Protein 6NR6 (pdb70)

Sequence (508 aa):
MKQIYDTLQLIPVDKIDLHEAFEPSRLEKTKESIAKEQHLRHPVLVVKTLFGRYMVIDGVHRFMSLKALGCEVIPVQVIQRTQYSIGSWHHKIPNGAWCEGLTDEELLPWTTEVRDETPFITMCDQQTEHYLYAADLTADKLDVWKKVVNSYSASCNVERVPHSACLCLDSNDILMKYQPLQIGEIEAVVQRGQTVPAGVTRFNIAGRCLNLQVPLHLLKNSNLGNQEQWHTFLQKKIESMRCYTEKIYLIEAEMKQIYDTLQLIPVDKIDLHEAFEPSRLEKTKESIAKEQHLRHPVLVVKTLFGRYMVIDGVHRFMSLKALGCEVIPVQVIQRTQYSIGSWHHKIPNGAWCEGLTDEELLPWTTEVRDETPFITMCDQQTEHYLYAADLTADKLDVWKKVVNSYSASCNVERVPHSACLCLDSNDILMKYQPLQIGEIEAVVQRGQTVPAGVTRFNIAGRCLNLQVPLHLLKNSNLGNQEQWHTFLQKKIESMRCYTEKIYLIEAE

Solvent-accessible surface area: 29434 Å² total; per-residue (Å²): 127,195,144,36,69,98,29,4,59,23,12,56,24,102,71,12,29,42,3,37,27,86,49,98,70,126,19,105,145,31,66,104,50,9,41,179,69,86,67,1,35,22,1,0,4,0,8,132,29,95,155,56,59,34,1,0,13,47,7,10,36,45,9,45,0,0,125,64,53,42,5,67,11,0,0,1,2,6,4,104,151,140,44,24,67,36,6,2,55,19,5,38,0,54,49,4,79,212,1,140,21,34,81,94,151,94,147,48,55,47,32,84,95,117,74,163,82,93,27,24,0,8,35,7,55,71,153,66,69,71,22,0,3,58,88,59,32,145,44,59,79,4,65,4,10,51,129,10,0,98,42,0,47,111,83,9,124,41,92,114,11,50,62,88,49,80,57,60,26,74,102,62,4,28,11,0,68,4,67,54,15,135,29,42,80,0,28,45,7,31,128,128,71,44,36,0,1,17,7,1,16,35,28,81,20,63,47,97,10,80,75,6,37,0,18,1,125,6,0,79,62,68,104,128,44,23,61,116,96,5,85,89,27,1,106,146,68,41,129,91,48,193,86,145,127,144,164,86,176,82,145,95,67,206,170,135,130,37,33,76,30,4,59,19,11,59,32,89,86,10,32,33,2,35,43,84,79,78,55,128,20,98,136,34,59,102,56,11,37,166,87,91,71,1,43,28,2,0,4,0,7,112,20,106,173,46,61,30,1,0,11,44,5,14,21,48,6,27,0,0,115,65,62,30,7,54,8,0,0,1,5,6,1,96,134,137,50,26,63,31,26,11,40,15,11,35,1,42,75,0,48,199,3,136,32,18,88,98,56,98,170,23,52,47,42,76,89,121,68,158,93,89,31,25,2,10,28,8,61,70,156,50,71,55,26,0,8,47,100,60,32,115,60,58,100,8,64,4,12,53,137,5,5,92,37,0,56,99,82,25,131,57,90,121,18,40,137,105,44,79,54,64,24,74,101,48,5,16,17,0,64,9,85,69,26,129,20,43,85,0,23,47,10,19,102,126,72,57,36,0,6,48,19,2,15,90,34,106,23,63,58,117,13,75,71,10,38,0,24,15,139,15,0,95,94,34,137,159,38,18,94,133,89,3,69,99,30,1,98,144,75,40,126,78,74,165,109,164,117,137,166,87,185,82,149,89,68,168

Radius of gyration: 31.88 Å; Cα contacts (8 Å, |Δi|>4): 799; chains: 2; bounding box: 64×71×83 Å

Structure (mmCIF, N/CA/C/O backbone):
data_6NR6
#
_entry.id   6NR6
#
_cell.length_a   101.644
_cell.length_b   73.074
_cell.length_c   88.372
_cell.angle_alpha   90.000
_cell.angle_beta   90.000
_cell.angle_gamma   90.000
#
_symmetry.space_group_name_H-M   'P 21 21 2'
#
loop_
_entity.id
_entity.type
_entity.pdbx_description
1 polymer 'Bifunctional transcriptional regulator/O-phospho-L-serine synthase SbnI'
2 non-polymer 'MAGNESIUM ION'
3 non-polymer "ADENOSINE-5'-DIPHOSPHATE"
4 water water
#
loop_
_atom_site.group_PDB
_atom_site.id
_atom_site.type_symbol
_atom_site.label_atom_id
_atom_site.label_alt_id
_atom_site.label_comp_id
_atom_site.label_asym_id
_atom_site.label_entity_id
_atom_site.label_seq_id
_atom_site.pdbx_PDB_ins_code
_atom_site.Cartn_x
_atom_site.Cartn_y
_atom_site.Cartn_z
_atom_site.occupancy
_atom_site.B_iso_or_equiv
_atom_site.auth_seq_id
_atom_site.auth_comp_id
_atom_site.auth_asym_id
_atom_site.auth_atom_id
_atom_site.pdbx_PDB_model_num
ATOM 1 N N . MET A 1 1 ? 11.598 9.132 -43.741 1.00 88.62 1 MET A N 1
ATOM 2 C CA . MET A 1 1 ? 10.869 8.994 -42.485 1.00 86.73 1 MET A CA 1
ATOM 3 C C . MET A 1 1 ? 11.080 10.205 -41.582 1.00 85.65 1 MET A C 1
ATOM 4 O O . MET A 1 1 ? 10.188 10.589 -40.823 1.00 79.69 1 MET A O 1
ATOM 9 N N . LYS A 1 2 ? 12.266 10.807 -41.676 1.00 94.32 2 LYS A N 1
ATOM 10 C CA . LYS A 1 2 ? 12.666 11.935 -40.831 1.00 96.61 2 LYS A CA 1
ATOM 11 C C . LYS A 1 2 ? 11.904 13.218 -41.130 1.00 91.90 2 LYS A C 1
ATOM 12 O O . LYS A 1 2 ? 12.244 14.246 -40.533 1.00 96.08 2 LYS A O 1
ATOM 18 N N . GLN A 1 3 ? 10.904 13.214 -42.011 1.00 82.42 3 GLN A N 1
ATOM 19 C CA . GLN A 1 3 ? 10.035 14.370 -42.166 1.00 72.52 3 GLN A CA 1
ATOM 20 C C . GLN A 1 3 ? 8.786 14.292 -41.302 1.00 58.57 3 GLN A C 1
ATOM 21 O O . GLN A 1 3 ? 8.181 15.332 -41.030 1.00 51.01 3 GLN A O 1
ATOM 27 N N . ILE A 1 4 ? 8.393 13.095 -40.850 1.00 53.95 4 ILE A N 1
ATOM 28 C CA . ILE A 1 4 ? 7.132 12.965 -40.118 1.00 51.44 4 ILE A CA 1
ATOM 29 C C . ILE A 1 4 ? 7.133 13.842 -38.877 1.00 36.55 4 ILE A C 1
ATOM 30 O O . ILE A 1 4 ? 6.113 14.448 -38.528 1.00 34.61 4 ILE A O 1
ATOM 35 N N . TYR A 1 5 ? 8.278 13.935 -38.195 1.00 44.16 5 TYR A N 1
ATOM 36 C CA . TYR A 1 5 ? 8.369 14.786 -37.011 1.00 46.82 5 TYR A CA 1
ATOM 37 C C . TYR A 1 5 ? 7.801 16.168 -37.291 1.00 44.46 5 TYR A C 1
ATOM 38 O O . TYR A 1 5 ? 7.034 16.710 -36.488 1.00 38.42 5 TYR A O 1
ATOM 47 N N . ASP A 1 6 ? 8.159 16.746 -38.442 1.00 45.45 6 ASP A N 1
ATOM 48 C CA . ASP A 1 6 ? 7.765 18.113 -38.755 1.00 40.96 6 ASP A CA 1
ATOM 49 C C . ASP A 1 6 ? 6.268 18.255 -38.983 1.00 42.36 6 ASP A C 1
ATOM 50 O O . ASP A 1 6 ? 5.739 19.361 -38.832 1.00 44.19 6 ASP A O 1
ATOM 55 N N . THR A 1 7 ? 5.575 17.175 -39.350 1.00 35.02 7 THR A N 1
ATOM 56 C CA . THR A 1 7 ? 4.157 17.243 -39.660 1.00 36.63 7 THR A CA 1
ATOM 57 C C . THR A 1 7 ? 3.265 17.039 -38.442 1.00 35.12 7 THR A C 1
ATOM 58 O O . THR A 1 7 ? 2.045 17.207 -38.556 1.00 36.50 7 THR A O 1
ATOM 62 N N . LEU A 1 8 ? 3.830 16.659 -37.297 1.00 32.78 8 LEU A N 1
ATOM 63 C CA . LEU A 1 8 ? 3.065 16.348 -36.093 1.00 30.15 8 LEU A CA 1
ATOM 64 C C . LEU A 1 8 ? 3.131 17.559 -35.179 1.00 32.02 8 LEU A C 1
ATOM 65 O O . LEU A 1 8 ? 4.201 17.880 -34.646 1.00 35.34 8 LEU A O 1
ATOM 70 N N . GLN A 1 9 ? 1.996 18.231 -34.996 1.00 32.83 9 GLN A N 1
ATOM 71 C CA . GLN A 1 9 ? 1.983 19.546 -34.370 1.00 37.48 9 GLN A CA 1
ATOM 72 C C . GLN A 1 9 ? 0.815 19.636 -33.397 1.00 36.13 9 GLN A C 1
ATOM 73 O O . GLN A 1 9 ? -0.166 18.902 -33.5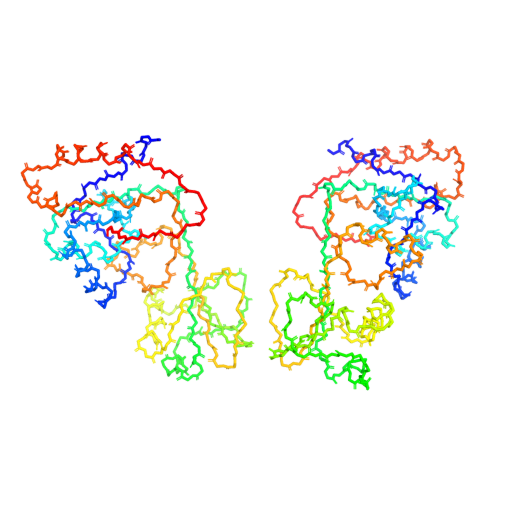08 1.00 38.09 9 GLN A O 1
ATOM 79 N N . LEU A 1 10 ? 0.915 20.564 -32.452 1.00 35.89 10 LEU A N 1
ATOM 80 C CA . LEU A 1 10 ? -0.202 20.890 -31.572 1.00 31.81 10 LEU A CA 1
ATOM 81 C C . LEU A 1 10 ? -0.839 22.174 -32.086 1.00 34.13 10 LEU A C 1
ATOM 82 O O . LEU A 1 10 ? -0.196 23.227 -32.065 1.00 32.81 10 LEU A O 1
ATOM 87 N N . ILE A 1 11 ? -2.081 22.089 -32.550 1.00 32.35 11 ILE A N 1
ATOM 88 C CA . ILE A 1 11 ? -2.765 23.231 -33.166 1.00 33.91 11 ILE A CA 1
ATOM 89 C C . ILE A 1 11 ? -3.885 23.726 -32.255 1.00 35.35 11 ILE A C 1
ATOM 90 O O . ILE A 1 11 ? -4.650 22.902 -31.727 1.00 34.75 11 ILE A O 1
ATOM 95 N N . PRO A 1 12 ? -4.043 25.039 -32.065 1.00 36.80 12 PRO A N 1
ATOM 96 C CA . PRO A 1 12 ? -5.142 25.537 -31.230 1.00 35.26 12 PRO A CA 1
ATOM 97 C C . PRO A 1 12 ? -6.476 25.032 -31.748 1.00 34.27 12 PRO A C 1
ATOM 98 O O . PRO A 1 12 ? -6.711 24.952 -32.956 1.00 35.60 12 PRO A O 1
ATOM 102 N N . VAL A 1 13 ? -7.357 24.674 -30.815 1.00 34.02 13 VAL A N 1
ATOM 103 C CA . VAL A 1 13 ? -8.611 24.027 -31.179 1.00 31.85 13 VAL A CA 1
ATOM 104 C C . VAL A 1 13 ? -9.472 24.958 -32.031 1.00 37.76 13 VAL A C 1
ATOM 105 O O . VAL A 1 13 ? -10.173 24.514 -32.947 1.00 36.99 13 VAL A O 1
ATOM 109 N N . ASP A 1 14 ? -9.387 26.269 -31.777 1.00 34.86 14 ASP A N 1
ATOM 110 C CA . ASP A 1 14 ? -10.197 27.251 -32.493 1.00 40.58 14 ASP A CA 1
ATOM 111 C C . ASP A 1 14 ? -9.715 27.506 -33.919 1.00 38.50 14 ASP A C 1
ATOM 112 O O . ASP A 1 14 ? -10.369 28.256 -34.651 1.00 41.56 14 ASP A O 1
ATOM 117 N N . LYS A 1 15 ? -8.594 26.913 -34.333 1.00 34.03 15 LYS A N 1
ATOM 118 C CA . LYS A 1 15 ? -8.087 27.069 -35.690 1.00 32.59 15 LYS A CA 1
ATOM 119 C C . LYS A 1 15 ? -8.467 25.917 -36.607 1.00 32.03 15 LYS A C 1
ATOM 120 O O . LYS A 1 15 ? -8.004 25.876 -37.752 1.00 35.19 15 LYS A O 1
ATOM 126 N N . ILE A 1 16 ? -9.288 24.980 -36.141 1.00 30.17 16 ILE A N 1
ATOM 127 C CA . ILE A 1 16 ? -9.551 23.736 -36.856 1.00 28.66 16 ILE A CA 1
ATOM 128 C C . ILE A 1 16 ? -11.015 23.709 -37.281 1.00 30.65 16 ILE A C 1
ATOM 129 O O . ILE A 1 16 ? -11.906 23.943 -36.457 1.00 31.32 16 ILE A O 1
ATOM 134 N N . ASP A 1 17 ? -11.259 23.436 -38.565 1.00 27.27 17 ASP A N 1
ATOM 135 C CA . ASP A 1 17 ? -12.601 23.321 -39.120 1.00 28.61 17 ASP A CA 1
ATOM 136 C C . ASP A 1 17 ? -12.914 21.871 -39.487 1.00 31.47 17 ASP A C 1
ATOM 137 O O . ASP A 1 17 ? -12.030 21.117 -39.907 1.00 32.10 17 ASP A O 1
ATOM 142 N N . LEU A 1 18 ? -14.180 21.499 -39.342 1.00 33.82 18 LEU A N 1
ATOM 143 C CA . LEU A 1 18 ? -14.689 20.213 -39.818 1.00 30.92 18 LEU A CA 1
ATOM 144 C C . LEU A 1 18 ? -15.489 20.446 -41.094 1.00 33.00 18 LEU A C 1
ATOM 145 O O . LEU A 1 18 ? -16.092 21.505 -41.277 1.00 34.68 18 LEU A O 1
ATOM 150 N N . HIS A 1 19 ? -15.505 19.457 -41.991 1.00 29.70 19 HIS A N 1
ATOM 151 C CA . HIS A 1 19 ? -16.356 19.587 -43.163 1.00 30.52 19 HIS A CA 1
ATOM 152 C C . HIS A 1 19 ? -17.435 18.510 -43.225 1.00 29.72 19 HIS A C 1
ATOM 153 O O . HIS A 1 19 ? -18.278 18.551 -44.124 1.00 31.52 19 HIS A O 1
ATOM 160 N N . GLU A 1 20 ? -17.444 17.582 -42.281 1.00 32.06 20 GLU A N 1
ATOM 161 C CA . GLU A 1 20 ? -18.280 16.388 -42.339 1.00 34.44 20 GLU A CA 1
ATOM 162 C C . GLU A 1 20 ? -19.101 16.268 -41.066 1.00 29.32 20 GLU A C 1
ATOM 163 O O . GLU A 1 20 ? -18.581 16.492 -39.968 1.00 33.75 20 GLU A O 1
ATOM 169 N N . ALA A 1 21 ? -20.358 15.860 -41.210 1.00 31.44 21 ALA A N 1
ATOM 170 C CA . ALA A 1 21 ? -21.213 15.655 -40.051 1.00 32.05 21 ALA A CA 1
ATOM 171 C C . ALA A 1 21 ? -20.714 14.472 -39.230 1.00 40.66 21 ALA A C 1
ATOM 172 O O . ALA A 1 21 ? -20.294 13.450 -39.775 1.00 38.66 21 ALA A O 1
ATOM 174 N N . PHE A 1 22 ? -20.754 14.619 -37.911 1.00 39.10 22 PHE A N 1
ATOM 175 C CA . PHE A 1 22 ? -20.392 13.547 -36.996 1.00 37.89 22 PHE A CA 1
ATOM 176 C C . PHE A 1 22 ? -21.537 12.539 -36.870 1.00 36.14 22 PHE A C 1
ATOM 177 O O . PHE A 1 22 ? -22.711 12.840 -37.127 1.00 37.17 22 PHE A O 1
ATOM 185 N N . GLU A 1 23 ? -21.185 11.319 -36.453 1.00 36.82 23 GLU A N 1
ATOM 186 C CA . GLU A 1 23 ? -22.193 10.311 -36.140 1.00 40.01 23 GLU A CA 1
ATOM 187 C C . GLU A 1 23 ? -22.360 10.236 -34.632 1.00 36.70 23 GLU A C 1
ATOM 188 O O . GLU A 1 23 ? -21.375 9.976 -33.927 1.00 35.26 23 GLU A O 1
ATOM 194 N N . PRO A 1 24 ? -23.556 10.458 -34.095 1.00 40.19 24 PRO A N 1
ATOM 195 C CA . PRO A 1 24 ? -23.677 10.608 -32.633 1.00 44.13 24 PRO A CA 1
ATOM 196 C C . PRO A 1 24 ? -23.242 9.380 -31.846 1.00 43.84 24 PRO A C 1
ATOM 197 O O . PRO A 1 24 ? -22.587 9.527 -30.804 1.00 41.67 24 PRO A O 1
ATOM 201 N N . SER A 1 25 ? -23.587 8.171 -32.303 1.00 43.60 25 SER A N 1
ATOM 202 C CA . SER A 1 25 ? -23.159 6.981 -31.572 1.00 43.63 25 SER A CA 1
ATOM 203 C C . SER A 1 25 ? -21.648 6.818 -31.640 1.00 43.39 25 SER A C 1
ATOM 204 O O . SER A 1 25 ? -21.013 6.475 -30.638 1.00 44.02 25 SER A O 1
ATOM 207 N N . ARG A 1 26 ? -21.053 7.107 -32.804 1.00 43.18 26 ARG A N 1
ATOM 208 C CA . ARG A 1 26 ? -19.604 7.061 -32.948 1.00 43.98 26 ARG A CA 1
ATOM 209 C C . ARG A 1 26 ? -18.917 8.075 -32.039 1.00 42.11 26 ARG A C 1
ATOM 210 O O . ARG A 1 26 ? -17.840 7.804 -31.489 1.00 40.14 26 ARG A O 1
ATOM 218 N N . LEU A 1 27 ? -19.506 9.272 -31.899 1.00 34.83 27 LEU A N 1
ATOM 219 C CA . LEU A 1 27 ? -18.912 10.286 -31.040 1.00 33.50 27 LEU A CA 1
ATOM 220 C C . LEU A 1 27 ? -18.945 9.856 -29.581 1.00 37.37 27 LEU A C 1
ATOM 221 O O . LEU A 1 27 ? -17.956 10.021 -28.855 1.00 38.87 27 LEU A O 1
ATOM 226 N N . GLU A 1 28 ? -20.080 9.315 -29.131 1.00 41.26 28 GLU A N 1
ATOM 227 C CA . GLU A 1 28 ? -20.166 8.844 -27.754 1.00 46.34 28 GLU A CA 1
ATOM 228 C C . GLU A 1 28 ? -19.112 7.776 -27.485 1.00 46.99 28 GLU A C 1
ATOM 229 O O . GLU A 1 28 ? -18.419 7.818 -26.459 1.00 45.83 28 GLU A O 1
ATOM 235 N N . LYS A 1 29 ? -18.966 6.822 -28.408 1.00 47.94 29 LYS A N 1
ATOM 236 C CA . LYS A 1 29 ? -17.992 5.749 -28.226 1.00 47.97 29 LYS A CA 1
ATOM 237 C C . LYS A 1 29 ? -16.564 6.282 -28.218 1.00 44.52 29 LYS A C 1
ATOM 238 O O . LYS A 1 29 ? -15.751 5.872 -27.380 1.00 41.94 29 LYS A O 1
ATOM 244 N N . THR A 1 30 ? -16.237 7.193 -29.143 1.00 42.66 30 THR A N 1
ATOM 245 C CA . THR A 1 30 ? -14.892 7.766 -29.192 1.00 42.34 30 THR A CA 1
ATOM 246 C C . THR A 1 30 ? -14.599 8.566 -27.926 1.00 42.87 30 THR A C 1
ATOM 247 O O . THR A 1 30 ? -13.528 8.434 -27.321 1.00 39.89 30 THR A O 1
ATOM 251 N N . LYS A 1 31 ? -15.552 9.400 -27.508 1.00 42.00 31 LYS A N 1
ATOM 252 C CA . LYS A 1 31 ? -15.371 10.216 -26.314 1.00 42.06 31 LYS A CA 1
ATOM 253 C C . LYS A 1 31 ? -15.196 9.356 -25.066 1.00 42.47 31 LYS A C 1
ATOM 254 O O . LYS A 1 31 ? -14.330 9.636 -24.227 1.00 42.33 31 LYS A O 1
ATOM 260 N N . GLU A 1 32 ? -16.010 8.306 -24.918 1.00 41.25 32 GLU A N 1
ATOM 261 C CA . GLU A 1 32 ? -15.855 7.435 -23.756 1.00 48.26 32 GLU A CA 1
ATOM 262 C C . GLU A 1 32 ? -14.469 6.806 -23.734 1.00 43.88 32 GLU A C 1
ATOM 263 O O . GLU A 1 32 ? -13.823 6.740 -22.683 1.00 42.41 32 GLU A O 1
ATOM 269 N N . SER A 1 33 ? -13.985 6.364 -24.892 1.00 40.31 33 SER A N 1
ATOM 270 C CA . SER A 1 33 ? -12.702 5.677 -24.933 1.00 45.30 33 SER A CA 1
ATOM 271 C C . SER A 1 33 ? -11.557 6.638 -24.631 1.00 39.64 33 SER A C 1
ATOM 272 O O . SER A 1 33 ? -10.650 6.310 -23.857 1.00 43.06 33 SER A O 1
ATOM 275 N N . ILE A 1 34 ? -11.588 7.834 -25.217 1.00 37.80 34 ILE A N 1
ATOM 276 C CA . ILE A 1 34 ? -10.555 8.819 -24.913 1.00 38.53 34 ILE A CA 1
ATOM 277 C C . ILE A 1 34 ? -10.579 9.176 -23.432 1.00 41.24 34 ILE A C 1
ATOM 278 O O . ILE A 1 34 ? -9.529 9.255 -22.784 1.00 43.30 34 ILE A O 1
ATOM 283 N N . ALA A 1 35 ? -11.774 9.368 -22.863 1.00 42.82 35 ALA A N 1
ATOM 284 C CA . ALA A 1 35 ? -11.857 9.716 -21.447 1.00 44.38 35 ALA A CA 1
ATOM 285 C C . ALA A 1 35 ? -11.281 8.612 -20.570 1.00 46.94 35 ALA A C 1
ATOM 286 O O . ALA A 1 35 ? -10.574 8.887 -19.594 1.00 46.58 35 ALA A O 1
ATOM 288 N N . LYS A 1 36 ? -11.576 7.353 -20.898 1.00 45.16 36 LYS A N 1
ATOM 289 C CA . LYS A 1 36 ? -11.050 6.250 -20.100 1.00 46.36 36 LYS A CA 1
ATOM 290 C C . LYS A 1 36 ? -9.534 6.157 -20.211 1.00 45.22 36 LYS A C 1
ATOM 291 O O . LYS A 1 36 ? -8.844 5.932 -19.208 1.00 45.39 36 LYS A O 1
ATOM 297 N N . GLU A 1 37 ? -9.004 6.308 -21.428 1.00 42.06 37 GLU A N 1
ATOM 298 C CA . GLU A 1 37 ? -7.584 6.093 -21.673 1.00 47.07 37 GLU A CA 1
ATOM 299 C C . GLU A 1 37 ? -6.752 7.339 -21.378 1.00 47.47 37 GLU A C 1
ATOM 300 O O . GLU A 1 37 ? -5.562 7.224 -21.062 1.00 48.39 37 GLU A O 1
ATOM 306 N N . GLN A 1 38 ? -7.363 8.522 -21.456 1.00 44.94 38 GLN A N 1
ATOM 307 C CA . GLN A 1 38 ? -6.656 9.800 -21.278 1.00 44.04 38 GLN A CA 1
ATOM 308 C C . GLN A 1 38 ? -5.461 9.917 -22.220 1.00 40.73 38 GLN A C 1
ATOM 309 O O . GLN A 1 38 ? -4.483 10.614 -21.923 1.00 41.62 38 GLN A O 1
ATOM 315 N N . HIS A 1 39 ? -5.551 9.241 -23.365 1.00 37.77 39 HIS A N 1
ATOM 316 C CA . HIS A 1 39 ? -4.616 9.400 -24.466 1.00 37.24 39 HIS A CA 1
ATOM 317 C C . HIS A 1 39 ? -5.401 9.476 -25.762 1.00 34.72 39 HIS A C 1
ATOM 318 O O . HIS A 1 39 ? -6.511 8.949 -25.863 1.00 35.90 39 HIS A O 1
ATOM 325 N N . LEU A 1 40 ? -4.804 10.130 -26.756 1.00 32.71 40 LEU A N 1
ATOM 326 C CA . LEU A 1 40 ? -5.295 10.128 -28.134 1.00 32.31 40 LEU A CA 1
ATOM 327 C C . LEU A 1 40 ? -4.453 9.125 -28.925 1.00 33.63 40 LEU A C 1
ATOM 328 O O . LEU A 1 40 ? -3.247 9.329 -29.093 1.00 34.14 40 LEU A O 1
ATOM 333 N N . ARG A 1 41 ? -5.077 8.038 -29.403 1.00 31.56 41 ARG A N 1
ATOM 334 C CA . ARG A 1 41 ? -4.305 6.973 -30.052 1.00 32.98 41 ARG A CA 1
ATOM 335 C C . ARG A 1 41 ? -3.626 7.466 -31.333 1.00 33.18 41 ARG A C 1
ATOM 336 O O . ARG A 1 41 ? -2.417 7.285 -31.513 1.00 35.32 41 ARG A O 1
ATOM 344 N N . HIS A 1 42 ? -4.392 8.079 -32.244 1.00 31.80 42 HIS A N 1
ATOM 345 C CA . HIS A 1 42 ? -3.883 8.525 -33.536 1.00 29.81 42 HIS A CA 1
ATOM 346 C C . HIS A 1 42 ? -4.103 10.028 -33.698 1.00 32.22 42 HIS A C 1
ATOM 347 O O . HIS A 1 42 ? -5.194 10.520 -33.403 1.00 31.38 42 HIS A O 1
ATOM 354 N N . PRO A 1 43 ? -3.114 10.777 -34.181 1.00 30.43 43 PRO A N 1
ATOM 355 C CA . PRO A 1 43 ? -3.328 12.216 -34.375 1.00 31.52 43 PRO A CA 1
ATOM 356 C C . PRO A 1 43 ? -4.397 12.477 -35.420 1.00 29.29 43 PRO A C 1
ATOM 357 O O . PRO A 1 43 ? -4.593 11.698 -36.356 1.00 30.02 43 PRO A O 1
ATOM 361 N N . VAL A 1 44 ? -5.088 13.603 -35.236 1.00 27.24 44 VAL A N 1
ATOM 362 C CA . VAL A 1 44 ? -6.082 14.076 -36.192 1.00 27.14 44 VAL A CA 1
ATOM 363 C C . VAL A 1 44 ? -5.370 14.481 -37.472 1.00 29.78 44 VAL A C 1
ATOM 364 O O . VAL A 1 44 ? -4.365 15.210 -37.437 1.00 34.53 44 VAL A O 1
ATOM 368 N N . LEU A 1 45 ? -5.870 14.007 -38.607 1.00 24.81 45 LEU A N 1
ATOM 369 C CA . LEU A 1 45 ? -5.265 14.320 -39.900 1.00 25.38 45 LEU A CA 1
ATOM 370 C C . LEU A 1 45 ? -5.914 15.600 -40.437 1.00 27.23 45 LEU A C 1
ATOM 371 O O . LEU A 1 45 ? -7.144 15.674 -40.519 1.00 25.75 45 LEU A O 1
ATOM 376 N N . VAL A 1 46 ? -5.097 16.603 -40.780 1.00 27.56 46 VAL A N 1
ATOM 377 C CA . VAL A 1 46 ? -5.599 17.906 -41.224 1.00 26.43 46 VAL A CA 1
ATOM 378 C C . VAL A 1 46 ? -4.837 18.333 -42.475 1.00 29.59 46 VAL A C 1
ATOM 379 O O . VAL A 1 46 ? -3.740 17.840 -42.768 1.00 31.12 46 VAL A O 1
ATOM 383 N N . VAL A 1 47 ? -5.460 19.242 -43.237 1.00 26.94 47 VAL A N 1
ATOM 384 C CA . VAL A 1 47 ? -4.818 19.923 -44.353 1.00 26.27 47 VAL A CA 1
ATOM 385 C C . VAL A 1 47 ? -4.869 21.420 -44.071 1.00 29.44 47 VAL A C 1
ATOM 386 O O . VAL A 1 47 ? -5.853 21.923 -43.509 1.00 28.95 47 VAL A O 1
ATOM 390 N N . LYS A 1 48 ? -3.813 22.131 -44.458 1.00 30.28 48 LYS A N 1
ATOM 391 C CA . LYS A 1 48 ? -3.859 23.584 -44.394 1.00 32.59 48 LYS A CA 1
ATOM 392 C C . LYS A 1 48 ? -4.934 24.102 -45.331 1.00 35.07 48 LYS A C 1
ATOM 393 O O . LYS A 1 48 ? -5.075 23.624 -46.459 1.00 36.48 48 LYS A O 1
ATOM 399 N N . THR A 1 49 ? -5.694 25.090 -44.867 1.00 34.42 49 THR A N 1
ATOM 400 C CA . THR A 1 49 ? -6.746 25.673 -45.688 1.00 34.85 49 THR A CA 1
ATOM 401 C C . THR A 1 49 ? -6.641 27.197 -45.579 1.00 42.00 49 THR A C 1
ATOM 402 O O . THR A 1 49 ? -5.636 27.739 -45.110 1.00 38.60 49 THR A O 1
ATOM 406 N N . LEU A 1 50 ? -7.664 27.898 -46.049 1.00 44.77 50 LEU A N 1
ATOM 407 C CA . LEU A 1 50 ? -7.613 29.350 -46.108 1.00 52.61 50 LEU A CA 1
ATOM 408 C C . LEU A 1 50 ? -7.503 29.949 -44.708 1.00 49.81 50 LEU A C 1
ATOM 409 O O . LEU A 1 50 ? -7.855 29.326 -43.707 1.00 42.79 50 LEU A O 1
ATOM 414 N N . PHE A 1 51 ? -6.977 31.172 -44.650 1.00 53.36 51 PHE A N 1
ATOM 415 C CA . PHE A 1 51 ? -7.003 32.013 -43.449 1.00 54.14 51 PHE A CA 1
ATOM 416 C C . PHE A 1 51 ? -6.130 31.469 -42.317 1.00 50.83 51 PHE A C 1
ATOM 417 O O . PHE A 1 51 ? -6.436 31.676 -41.140 1.00 48.82 51 PHE A O 1
ATOM 425 N N . GLY A 1 52 ? -5.028 30.799 -42.645 1.00 49.26 52 GLY A N 1
ATOM 426 C CA . GLY A 1 52 ? -4.202 30.198 -41.609 1.00 48.18 52 GLY A CA 1
ATOM 427 C C . GLY A 1 52 ? -4.870 29.092 -40.815 1.00 42.44 52 GLY A C 1
ATOM 428 O O . GLY A 1 52 ? -4.449 28.797 -39.695 1.00 43.48 52 GLY A O 1
ATOM 429 N N . ARG A 1 53 ? -5.917 28.478 -41.342 1.00 36.42 53 ARG A N 1
ATOM 430 C CA . ARG A 1 53 ? -6.657 27.492 -40.572 1.00 31.00 53 ARG A CA 1
ATOM 431 C C . ARG A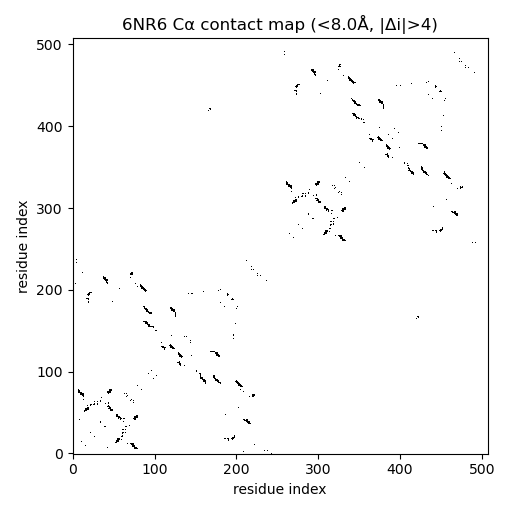 1 53 ? -6.305 26.090 -41.059 1.00 33.00 53 ARG A C 1
ATOM 432 O O . ARG A 1 53 ? -5.541 25.903 -42.016 1.00 32.59 53 ARG A O 1
ATOM 440 N N . TYR A 1 54 ? -6.885 25.100 -40.389 1.00 28.89 54 TYR A N 1
ATOM 441 C CA . TYR A 1 54 ? -6.664 23.689 -40.681 1.00 28.87 54 TYR A CA 1
ATOM 442 C C . TYR A 1 54 ? -8.019 22.995 -40.773 1.00 32.42 54 TYR A C 1
ATOM 443 O O . TYR A 1 54 ? -8.934 23.303 -40.002 1.00 34.36 54 TYR A O 1
ATOM 452 N N . MET A 1 55 ? -8.159 22.083 -41.733 1.00 29.83 55 MET A N 1
ATOM 453 C CA . MET A 1 55 ? -9.404 21.351 -41.926 1.00 27.27 55 MET A CA 1
ATOM 454 C C . MET A 1 55 ? -9.142 19.873 -41.664 1.00 28.12 55 MET A C 1
ATOM 455 O O . MET A 1 55 ? -8.213 19.299 -42.236 1.00 29.41 55 MET A O 1
ATOM 460 N N . VAL A 1 56 ? -9.952 19.269 -40.793 1.00 25.37 56 VAL A N 1
ATOM 461 C CA . VAL A 1 56 ? -9.861 17.830 -40.544 1.00 26.17 56 VAL A CA 1
ATOM 462 C C . VAL A 1 56 ? -10.229 17.065 -41.810 1.00 28.72 56 VAL A C 1
ATOM 463 O O . VAL A 1 56 ? -11.274 17.311 -42.423 1.00 30.70 56 VAL A O 1
ATOM 467 N N . ILE A 1 57 ? -9.371 16.122 -42.218 1.00 27.11 57 ILE A N 1
ATOM 468 C CA . ILE A 1 57 ? -9.752 15.168 -43.246 1.00 25.61 57 ILE A CA 1
ATOM 469 C C . ILE A 1 57 ? -9.858 13.750 -42.692 1.00 27.32 57 ILE A C 1
ATOM 470 O O . ILE A 1 57 ? -10.393 12.882 -43.387 1.00 30.81 57 ILE A O 1
ATOM 475 N N . ASP A 1 58 ? -9.404 13.504 -41.464 1.00 27.13 58 ASP A N 1
ATOM 476 C CA . ASP A 1 58 ? -9.723 12.244 -40.769 1.00 28.03 58 ASP A CA 1
ATOM 477 C C . ASP A 1 58 ? -9.636 12.512 -39.279 1.00 30.04 58 ASP A C 1
ATOM 478 O O . ASP A 1 58 ? -8.599 12.978 -38.797 1.00 33.48 58 ASP A O 1
ATOM 483 N N . GLY A 1 59 ? -10.722 12.265 -38.558 1.00 30.76 59 GLY A N 1
ATOM 484 C CA . GLY A 1 59 ? -10.715 12.427 -37.117 1.00 33.57 59 GLY A CA 1
ATOM 485 C C . GLY A 1 59 ? -11.752 13.398 -36.578 1.00 30.88 59 GLY A C 1
ATOM 486 O O . GLY A 1 59 ? -11.537 14.043 -35.549 1.00 28.48 59 GLY A O 1
ATOM 487 N N . VAL A 1 60 ? -12.890 13.505 -37.264 1.00 29.91 60 VAL A N 1
ATOM 488 C CA . VAL A 1 60 ? -13.979 14.331 -36.754 1.00 34.46 60 VAL A CA 1
ATOM 489 C C . VAL A 1 60 ? -14.323 13.936 -35.325 1.00 32.00 60 VAL A C 1
ATOM 490 O O . VAL A 1 60 ? -14.451 14.782 -34.431 1.00 32.65 60 VAL A O 1
ATOM 494 N N . HIS A 1 61 ? -14.490 12.641 -35.082 1.00 27.55 61 HIS A N 1
ATOM 495 C CA . HIS A 1 61 ? -14.951 12.237 -33.764 1.00 28.53 61 HIS A CA 1
ATOM 496 C C . HIS A 1 61 ? -13.869 12.430 -32.716 1.00 31.77 61 HIS A C 1
ATOM 497 O O . HIS A 1 61 ? -14.164 12.833 -31.588 1.00 32.53 61 HIS A O 1
ATOM 504 N N . ARG A 1 62 ? -12.612 12.135 -33.061 1.00 28.65 62 ARG A N 1
ATOM 505 C CA . ARG A 1 62 ? -11.532 12.409 -32.120 1.00 29.60 62 ARG A CA 1
ATOM 506 C C . ARG A 1 62 ? -11.441 13.898 -31.817 1.00 31.73 62 ARG A C 1
ATOM 507 O O . ARG A 1 62 ? -11.242 14.305 -30.665 1.00 32.25 62 ARG A O 1
ATOM 515 N N . PHE A 1 63 ? -11.551 14.726 -32.848 1.00 30.23 63 PHE A N 1
ATOM 516 C CA . PHE A 1 63 ? -11.488 16.169 -32.629 1.00 28.32 63 PHE A CA 1
ATOM 517 C C . PHE A 1 63 ? -12.588 16.637 -31.681 1.00 30.09 63 PHE A C 1
ATOM 518 O O . PHE A 1 63 ? -12.327 17.341 -30.697 1.00 27.97 63 PHE A O 1
ATOM 526 N N . MET A 1 64 ? -13.837 16.255 -31.958 1.00 31.97 64 MET A N 1
ATOM 527 C CA . MET A 1 64 ? -14.931 16.749 -31.126 1.00 30.50 64 MET A CA 1
ATOM 528 C C . MET A 1 64 ? -14.814 16.222 -29.706 1.00 32.88 64 MET A C 1
ATOM 529 O O . MET A 1 64 ? -15.181 16.918 -28.751 1.00 31.64 64 MET A O 1
ATOM 534 N N . SER A 1 65 ? -14.333 14.980 -29.553 1.00 32.92 65 SER A N 1
ATOM 535 C CA . SER A 1 65 ? -14.132 14.400 -28.227 1.00 33.46 65 SER A CA 1
ATOM 536 C C . SER A 1 65 ? -13.100 15.192 -27.426 1.00 31.96 65 SER A C 1
ATOM 537 O O . SER A 1 65 ? -13.317 15.508 -26.250 1.00 32.44 65 SER A O 1
ATOM 540 N N . LEU A 1 66 ? -11.951 15.483 -28.045 1.00 31.31 66 LEU A N 1
ATOM 541 C CA . LEU A 1 66 ? -10.909 16.268 -27.386 1.00 30.47 66 LEU A CA 1
ATOM 542 C C . LEU A 1 66 ? -11.415 17.648 -26.995 1.00 32.17 66 LEU A C 1
ATOM 543 O O . LEU A 1 66 ? -11.118 18.136 -25.899 1.00 34.72 66 LEU A O 1
ATOM 548 N N . LYS A 1 67 ? -12.174 18.291 -27.883 1.00 32.92 67 LYS A N 1
ATOM 549 C CA . LYS A 1 67 ? -12.739 19.601 -27.571 1.00 34.68 67 LYS A CA 1
ATOM 550 C C . LYS A 1 67 ? -13.647 19.520 -26.350 1.00 38.47 67 LYS A C 1
ATOM 551 O O . LYS A 1 67 ? -13.495 20.289 -25.392 1.00 36.59 67 LYS A O 1
ATOM 557 N N . ALA A 1 68 ? -14.5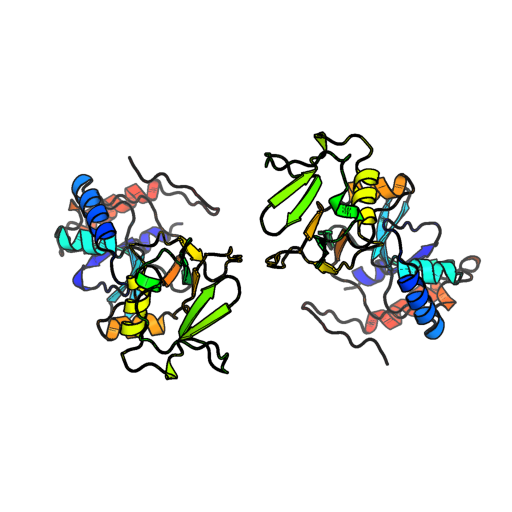70 18.549 -26.339 1.00 39.94 68 ALA A N 1
ATOM 558 C CA . ALA A 1 68 ? -15.495 18.433 -25.216 1.00 40.84 68 ALA A CA 1
ATOM 559 C C . ALA A 1 68 ? -14.774 18.096 -23.915 1.00 41.26 68 ALA A C 1
ATOM 560 O O . ALA A 1 68 ? -15.221 18.509 -22.838 1.00 41.03 68 ALA A O 1
ATOM 562 N N . LEU A 1 69 ? -13.667 17.362 -23.985 1.00 37.33 69 LEU A N 1
ATOM 563 C CA . LEU A 1 69 ? -12.886 17.055 -22.791 1.00 39.41 69 LEU A CA 1
ATOM 564 C C . LEU A 1 69 ? -11.999 18.209 -22.333 1.00 40.77 69 LEU A C 1
ATOM 565 O O . LEU A 1 69 ? -11.197 18.019 -21.413 1.00 42.53 69 LEU A O 1
ATOM 570 N N . GLY A 1 70 ? -12.103 19.384 -22.948 1.00 41.92 70 GLY A N 1
ATOM 571 C CA . GLY A 1 70 ? -11.394 20.557 -22.464 1.00 42.41 70 GLY A CA 1
ATOM 572 C C . GLY A 1 70 ? -10.022 20.799 -23.056 1.00 41.50 70 GLY A C 1
ATOM 573 O O . GLY A 1 70 ? -9.275 21.627 -22.520 1.00 43.08 70 GLY A O 1
ATOM 574 N N . CYS A 1 71 ? -9.663 20.118 -24.138 1.00 37.30 71 CYS A N 1
ATOM 575 C CA . CYS A 1 71 ? -8.367 20.355 -24.760 1.00 39.69 71 CYS A CA 1
ATOM 576 C C . CYS A 1 71 ? -8.354 21.706 -25.472 1.00 40.10 71 CYS A C 1
ATOM 577 O O . CYS A 1 71 ? -9.282 22.044 -26.214 1.00 36.72 71 CYS A O 1
ATOM 580 N N . GLU A 1 72 ? -7.289 22.466 -25.265 1.00 39.57 72 GLU A N 1
ATOM 581 C CA . GLU A 1 72 ? -7.122 23.738 -25.955 1.00 43.13 72 GLU A CA 1
ATOM 582 C C . GLU A 1 72 ? -6.260 23.616 -27.207 1.00 41.13 72 GLU A C 1
ATOM 583 O O . GLU A 1 72 ? -6.265 24.533 -28.034 1.00 37.91 72 GLU A O 1
ATOM 589 N N . VAL A 1 73 ? -5.531 22.505 -27.367 1.00 37.66 73 VAL A N 1
ATOM 590 C CA . VAL A 1 73 ? -4.762 22.227 -28.575 1.00 33.91 73 VAL A CA 1
ATOM 591 C C . VAL A 1 73 ? -4.998 20.775 -28.977 1.00 36.04 73 VAL A C 1
ATOM 592 O O . VAL A 1 73 ? -5.290 19.911 -28.143 1.00 32.17 73 VAL A O 1
ATOM 596 N N . ILE A 1 74 ? -4.853 20.509 -30.272 1.00 33.06 74 ILE A N 1
ATOM 597 C CA . ILE A 1 74 ? -5.176 19.222 -30.866 1.00 32.64 74 ILE A CA 1
ATOM 598 C C . ILE A 1 74 ? -3.903 18.670 -31.483 1.00 32.50 74 ILE A C 1
ATOM 599 O O . ILE A 1 74 ? -3.226 19.391 -32.221 1.00 33.22 74 ILE A O 1
ATOM 604 N N . PRO A 1 75 ? -3.507 17.426 -31.184 1.00 31.05 75 PRO A N 1
ATOM 605 C CA . PRO A 1 75 ? -2.389 16.806 -31.909 1.00 35.00 75 PRO A CA 1
ATOM 606 C C . PRO A 1 75 ? -2.845 16.458 -33.315 1.00 33.97 75 PRO A C 1
ATOM 607 O O . PRO A 1 75 ? -3.757 15.653 -33.497 1.00 35.58 75 PRO A O 1
ATOM 611 N N . VAL A 1 76 ? -2.225 17.085 -34.303 1.00 33.92 76 VAL A N 1
ATOM 612 C CA . VAL A 1 76 ? -2.585 16.873 -35.691 1.00 31.11 76 VAL A CA 1
ATOM 613 C C . VAL A 1 76 ? -1.382 16.321 -36.430 1.00 32.24 76 VAL A C 1
ATOM 614 O O . VAL A 1 76 ? -0.231 16.425 -35.992 1.00 32.45 76 VAL A O 1
ATOM 618 N N . GLN A 1 77 ? -1.673 15.727 -37.577 1.00 29.19 77 GLN A N 1
ATOM 619 C CA . GLN A 1 77 ? -0.674 15.428 -38.589 1.00 31.43 77 GLN A CA 1
ATOM 620 C C . GLN A 1 77 ? -1.078 16.224 -39.819 1.00 32.06 77 GLN A C 1
ATOM 621 O O . GLN A 1 77 ? -2.180 16.030 -40.341 1.00 30.25 77 GLN A O 1
ATOM 627 N N . VAL A 1 78 ? -0.195 17.098 -40.277 1.00 32.98 78 VAL A N 1
ATOM 628 C CA . VAL A 1 78 ? -0.490 17.941 -41.429 1.00 33.63 78 VAL A CA 1
ATOM 629 C C . VAL A 1 78 ? -0.176 17.162 -42.699 1.00 34.12 78 VAL A C 1
ATOM 630 O O . VAL A 1 78 ? 0.975 16.781 -42.939 1.00 35.86 78 VAL A O 1
ATOM 634 N N . ILE A 1 79 ? -1.201 16.940 -43.517 1.00 34.28 79 ILE A N 1
ATOM 635 C CA . ILE A 1 79 ? -1.108 16.148 -44.734 1.00 31.02 79 ILE A CA 1
ATOM 636 C C . ILE A 1 79 ? -0.982 17.098 -45.914 1.00 35.21 79 ILE A C 1
ATOM 637 O O . ILE A 1 79 ? -1.765 18.047 -46.032 1.00 35.09 79 ILE A O 1
ATOM 642 N N . GLN A 1 80 ? 0.005 16.856 -46.776 1.00 37.35 80 GLN A N 1
ATOM 643 C CA . GLN A 1 80 ? 0.223 17.665 -47.969 1.00 42.95 80 GLN A CA 1
ATOM 644 C C . GLN A 1 80 ? -0.711 17.239 -49.095 1.00 43.98 80 GLN A C 1
ATOM 645 O O . GLN A 1 80 ? -1.149 16.089 -49.166 1.00 42.03 80 GLN A O 1
ATOM 651 N N . ARG A 1 81 ? -0.987 18.173 -50.010 1.00 45.46 81 ARG A N 1
ATOM 652 C CA . ARG A 1 81 ? -1.951 17.869 -51.063 1.00 48.40 81 ARG A CA 1
ATOM 653 C C . ARG A 1 81 ? -1.489 16.706 -51.937 1.00 48.82 81 ARG A C 1
ATOM 654 O O . ARG A 1 81 ? -2.318 15.905 -52.390 1.00 49.40 81 ARG A O 1
ATOM 662 N N . THR A 1 82 ? -0.181 16.570 -52.164 1.00 46.56 82 THR A N 1
ATOM 663 C CA . THR A 1 82 ? 0.288 15.459 -52.982 1.00 48.05 82 THR A CA 1
ATOM 664 C C . THR A 1 82 ? 0.140 14.102 -52.303 1.00 45.82 82 THR A C 1
ATOM 665 O O . THR A 1 82 ? 0.332 13.085 -52.976 1.00 48.69 82 THR A O 1
ATOM 669 N N . GLN A 1 83 ? -0.182 14.042 -51.010 1.00 41.23 83 GLN A N 1
ATOM 670 C CA . GLN A 1 83 ? -0.237 12.754 -50.329 1.00 43.92 83 GLN A CA 1
ATOM 671 C C . GLN A 1 83 ? -1.659 12.295 -49.999 1.00 41.40 83 GLN A C 1
ATOM 672 O O . GLN A 1 83 ? -1.830 11.316 -49.257 1.00 40.14 83 GLN A O 1
ATOM 678 N N . TYR A 1 84 ? -2.685 12.926 -50.569 1.00 38.32 84 TYR A N 1
ATOM 679 C CA . TYR A 1 84 ? -4.032 12.376 -50.450 1.00 36.27 84 TYR A CA 1
ATOM 680 C C . TYR A 1 84 ? -4.774 12.575 -51.760 1.00 38.75 84 TYR A C 1
ATOM 681 O O . TYR A 1 84 ? -4.373 13.365 -52.619 1.00 39.92 84 TYR A O 1
ATOM 690 N N . SER A 1 85 ? -5.830 11.795 -51.925 1.00 35.27 85 SER A N 1
ATOM 691 C CA . SER A 1 85 ? -6.799 11.983 -52.989 1.00 38.33 85 SER A CA 1
ATOM 692 C C . SER A 1 85 ? -8.179 11.849 -52.368 1.00 38.75 85 SER A C 1
ATOM 693 O O . SER A 1 85 ? -8.333 11.334 -51.256 1.00 38.41 85 SER A O 1
ATOM 696 N N . ILE A 1 86 ? -9.194 12.312 -53.088 1.00 33.85 86 ILE A N 1
ATOM 697 C CA . ILE A 1 86 ? -10.552 12.324 -52.569 1.00 32.40 86 ILE A CA 1
ATOM 698 C C . ILE A 1 86 ? -11.422 11.492 -53.490 1.00 37.36 86 ILE A C 1
ATOM 699 O O . ILE A 1 86 ? -11.517 11.774 -54.693 1.00 33.48 86 ILE A O 1
ATOM 704 N N . GLY A 1 87 ? -12.047 10.465 -52.927 1.00 37.33 87 GLY A N 1
ATOM 705 C CA . GLY A 1 87 ? -13.050 9.717 -53.643 1.00 36.67 87 GLY A CA 1
ATOM 706 C C . GLY A 1 87 ? -14.361 9.748 -52.891 1.00 35.87 87 GLY A C 1
ATOM 707 O O . GLY A 1 87 ? -14.600 10.655 -52.091 1.00 33.92 87 GLY A O 1
ATOM 708 N N . SER A 1 88 ? -15.212 8.749 -53.125 1.00 35.58 88 SER A N 1
ATOM 709 C CA . SER A 1 88 ? -16.529 8.682 -52.517 1.00 35.07 88 SER A CA 1
ATOM 710 C C . SER A 1 88 ? -16.791 7.254 -52.052 1.00 32.47 88 SER A C 1
ATOM 711 O O . SER A 1 88 ? -16.186 6.305 -52.543 1.00 35.57 88 SER A O 1
ATOM 714 N N . TRP A 1 89 ? -17.685 7.115 -51.082 1.00 33.39 89 TRP A N 1
ATOM 715 C CA . TRP A 1 89 ? -18.207 5.813 -50.680 1.00 35.64 89 TRP A CA 1
ATOM 716 C C . TRP A 1 89 ? -19.589 5.654 -51.293 1.00 33.21 89 TRP A C 1
ATOM 717 O O . TRP A 1 89 ? -20.425 6.549 -51.175 1.00 33.48 89 TRP A O 1
ATOM 728 N N . HIS A 1 90 ? -19.823 4.530 -51.965 1.00 32.31 90 HIS A N 1
ATOM 729 C CA . HIS A 1 90 ? -21.186 4.114 -52.235 1.00 32.30 90 HIS A CA 1
ATOM 730 C C . HIS A 1 90 ? -21.711 3.372 -51.011 1.00 33.43 90 HIS A C 1
ATOM 731 O O . HIS A 1 90 ? -20.935 2.809 -50.235 1.00 35.95 90 HIS A O 1
ATOM 738 N N . HIS A 1 91 ? -23.032 3.385 -50.838 1.00 30.37 91 HIS A N 1
ATOM 739 C CA . HIS A 1 91 ? -23.684 2.785 -49.674 1.00 31.69 91 HIS A CA 1
ATOM 740 C C . HIS A 1 91 ? -24.579 1.652 -50.140 1.00 33.38 91 HIS A C 1
ATOM 741 O O . HIS A 1 91 ? -25.573 1.887 -50.841 1.00 31.10 91 HIS A O 1
ATOM 748 N N . LYS A 1 92 ? -24.240 0.429 -49.730 1.00 33.68 92 LYS A N 1
ATOM 749 C CA . LYS A 1 92 ? -25.004 -0.747 -50.098 1.00 36.09 92 LYS A CA 1
ATOM 750 C C . LYS A 1 92 ? -25.960 -1.090 -48.961 1.00 37.50 92 LYS A C 1
ATOM 751 O O . LYS A 1 92 ? -25.526 -1.330 -47.831 1.00 40.27 92 LYS A O 1
ATOM 757 N N . ILE A 1 93 ? -27.253 -1.073 -49.253 1.00 35.14 93 ILE A N 1
ATOM 758 C CA . ILE A 1 93 ? -28.279 -1.508 -48.312 1.00 36.29 93 ILE A CA 1
ATOM 759 C C . ILE A 1 93 ? -28.619 -2.950 -48.691 1.00 48.26 93 ILE A C 1
ATOM 760 O O . ILE A 1 93 ? -29.112 -3.176 -49.806 1.00 40.69 93 ILE A O 1
ATOM 765 N N . PRO A 1 94 ? -28.334 -3.943 -47.840 1.00 35.57 94 PRO A N 1
ATOM 766 C CA . PRO A 1 94 ? -28.425 -5.356 -48.291 1.00 37.03 94 PRO A CA 1
ATOM 767 C C . PRO A 1 94 ? -29.836 -5.906 -48.427 1.00 39.50 94 PRO A C 1
ATOM 768 O O . PRO A 1 94 ? -29.994 -7.006 -48.988 1.00 44.24 94 PRO A O 1
ATOM 772 N N . ASN A 1 95 ? -30.866 -5.219 -47.913 1.00 35.47 95 ASN A N 1
ATOM 773 C CA . ASN A 1 95 ? -32.246 -5.617 -48.204 1.00 32.92 95 ASN A CA 1
ATOM 774 C C . ASN A 1 95 ? -33.080 -4.338 -48.245 1.00 33.93 95 ASN A C 1
ATOM 775 O O . ASN A 1 95 ? -33.671 -3.944 -47.238 1.00 34.63 95 ASN A O 1
ATOM 780 N N . GLY A 1 96 ? -33.176 -3.744 -49.435 1.00 33.06 96 GLY A N 1
ATOM 781 C CA . GLY A 1 96 ? -33.789 -2.420 -49.544 1.00 34.02 96 GLY A CA 1
ATOM 782 C C . GLY A 1 96 ? -35.264 -2.424 -49.199 1.00 33.39 96 GLY A C 1
ATOM 783 O O . GLY A 1 96 ? -35.769 -1.474 -48.600 1.00 33.84 96 GLY A O 1
ATOM 784 N N . ALA A 1 97 ? -35.965 -3.521 -49.502 1.00 34.92 97 ALA A N 1
ATOM 785 C CA . ALA A 1 97 ? -37.395 -3.547 -49.236 1.00 37.14 97 ALA A CA 1
ATOM 786 C C . ALA A 1 97 ? -37.702 -3.611 -47.749 1.00 38.18 97 ALA A C 1
ATOM 787 O O . ALA A 1 97 ? -38.841 -3.342 -47.360 1.00 40.26 97 ALA A O 1
ATOM 789 N N . TRP A 1 98 ? -36.722 -3.907 -46.908 1.00 37.28 98 TRP A N 1
ATOM 790 C CA . TRP A 1 98 ? -36.923 -3.889 -45.469 1.00 38.76 98 TRP A CA 1
ATOM 791 C C . TRP A 1 98 ? -36.328 -2.644 -44.841 1.00 37.95 98 TRP A C 1
ATOM 792 O O . TRP A 1 98 ? -36.208 -2.577 -43.614 1.00 40.58 98 TRP A O 1
ATOM 803 N N . CYS A 1 99 ? -35.941 -1.676 -45.661 1.00 36.17 99 CYS A N 1
ATOM 804 C CA . CYS A 1 99 ? -35.324 -0.433 -45.193 1.00 35.52 99 CYS A CA 1
ATOM 805 C C . CYS A 1 99 ? -36.418 0.628 -45.185 1.00 37.03 99 CYS A C 1
ATOM 806 O O . CYS A 1 99 ? -36.794 1.155 -46.236 1.00 36.53 99 CYS A O 1
ATOM 809 N N . GLU A 1 100 ? -36.978 0.886 -43.999 1.00 40.24 100 GLU A N 1
ATOM 810 C CA . GLU A 1 100 ? -38.121 1.789 -43.889 1.00 47.92 100 GLU A CA 1
ATOM 811 C C . GLU A 1 100 ? -37.807 3.167 -44.468 1.00 45.22 100 GLU A C 1
ATOM 812 O O . GLU A 1 100 ? -38.669 3.800 -45.094 1.00 42.57 100 GLU A O 1
ATOM 818 N N . GLY A 1 101 ? -36.584 3.651 -44.257 1.00 45.74 101 GLY A N 1
ATOM 819 C CA . GLY A 1 101 ? -36.219 4.960 -44.780 1.00 49.73 101 GLY A CA 1
ATOM 820 C C . GLY A 1 101 ? -36.286 5.048 -46.291 1.00 50.94 101 GLY A C 1
ATOM 821 O O . GLY A 1 101 ? -36.439 6.149 -46.833 1.00 46.50 101 GLY A O 1
ATOM 822 N N . LEU A 1 102 ? -36.181 3.910 -46.982 1.00 48.27 102 LEU A N 1
ATOM 823 C CA . LEU A 1 102 ? -36.260 3.869 -48.436 1.00 51.18 102 LEU A CA 1
ATOM 824 C C . LEU A 1 102 ? -37.638 3.492 -48.963 1.00 52.28 102 LEU A C 1
ATOM 825 O O . LEU A 1 102 ? -37.930 3.771 -50.132 1.00 56.57 102 LEU A O 1
ATOM 830 N N . THR A 1 103 ? -38.475 2.846 -48.153 1.00 48.49 103 THR A N 1
ATOM 831 C CA . THR A 1 103 ? -39.819 2.447 -48.559 1.00 51.79 103 THR A CA 1
ATOM 832 C C . THR A 1 103 ? -40.875 3.435 -48.092 1.00 52.77 103 THR A C 1
ATOM 833 O O . THR A 1 103 ? -42.071 3.195 -48.292 1.00 53.74 103 THR A O 1
ATOM 837 N N . ASP A 1 104 ? -40.444 4.510 -47.442 1.00 48.73 104 ASP A N 1
ATOM 838 C CA . ASP A 1 104 ? -41.278 5.637 -47.059 1.00 59.09 104 ASP A CA 1
ATOM 839 C C . ASP A 1 104 ? -41.953 6.264 -48.277 1.00 60.82 104 ASP A C 1
ATOM 840 O O . ASP A 1 104 ? -41.520 6.095 -49.421 1.00 60.31 104 ASP A O 1
ATOM 845 N N . GLU A 1 105 ? -43.010 7.032 -48.014 1.00 65.08 105 GLU A N 1
ATOM 846 C CA . GLU A 1 105 ? -43.531 7.946 -49.021 1.00 65.14 105 GLU A CA 1
ATOM 847 C C . GLU A 1 105 ? -42.385 8.776 -49.584 1.00 63.94 105 GLU A C 1
ATOM 848 O O . GLU A 1 105 ? -41.642 9.414 -48.831 1.00 63.15 105 GLU A O 1
ATOM 854 N N . GLU A 1 106 ? -42.220 8.741 -50.906 1.00 67.90 106 GLU A N 1
ATOM 855 C CA . GLU A 1 106 ? -41.123 9.438 -51.565 1.00 69.80 106 GLU A CA 1
ATOM 856 C C . GLU A 1 106 ? -41.573 10.816 -52.037 1.00 70.95 106 GLU A C 1
ATOM 857 O O . GLU A 1 106 ? -42.673 10.976 -52.573 1.00 74.05 106 GLU A O 1
ATOM 863 N N . LEU A 1 107 ? -40.707 11.810 -51.836 1.00 68.99 107 LEU A N 1
ATOM 864 C CA . LEU A 1 107 ? -41.024 13.197 -52.145 1.00 73.66 107 LEU A CA 1
ATOM 865 C C . LEU A 1 107 ? -40.049 13.861 -53.106 1.00 70.80 107 LEU A C 1
ATOM 866 O O . LEU A 1 107 ? -40.405 14.879 -53.711 1.00 76.83 107 LEU A O 1
ATOM 871 N N . LEU A 1 108 ? -38.845 13.331 -53.260 1.00 58.59 108 LEU A N 1
ATOM 872 C CA . LEU A 1 108 ? -37.856 13.930 -54.136 1.00 56.44 108 LEU A CA 1
ATOM 873 C C . LEU A 1 108 ? -38.130 13.554 -55.586 1.00 56.61 108 LEU A C 1
ATOM 874 O O . LEU A 1 108 ? -38.859 12.602 -55.862 1.00 59.81 108 LEU A O 1
ATOM 879 N N . PRO A 1 109 ? -37.555 14.287 -56.533 1.00 56.37 109 PRO A N 1
ATOM 880 C CA . PRO A 1 109 ? -37.907 14.101 -57.956 1.00 57.44 109 PRO A CA 1
ATOM 881 C C . PRO A 1 109 ? -37.042 13.056 -58.659 1.00 54.63 109 PRO A C 1
ATOM 882 O O . PRO A 1 109 ? -36.399 13.324 -59.678 1.00 56.57 109 PRO A O 1
ATOM 886 N N . TRP A 1 110 ? -37.030 11.844 -58.114 1.00 50.96 110 TRP A N 1
ATOM 887 C CA . TRP A 1 110 ? -36.322 10.751 -58.763 1.00 49.61 110 TRP A CA 1
ATOM 888 C C . TRP A 1 110 ? -36.834 10.542 -60.183 1.00 53.18 110 TRP A C 1
ATOM 889 O O . TRP A 1 110 ? -38.025 10.695 -60.460 1.00 57.97 110 TRP A O 1
ATOM 900 N N . THR A 1 111 ? -35.921 10.188 -61.085 1.00 54.00 111 THR A N 1
ATOM 901 C CA . THR A 1 111 ? -36.268 9.949 -62.480 1.00 58.07 111 THR A CA 1
ATOM 902 C C . THR A 1 111 ? -35.355 8.864 -63.031 1.00 56.22 111 THR A C 1
ATOM 903 O O . THR A 1 111 ? -34.221 8.702 -62.575 1.00 51.33 111 THR A O 1
ATOM 907 N N . THR A 1 112 ? -35.856 8.116 -64.013 1.00 58.37 112 THR A N 1
ATOM 908 C CA . THR A 1 112 ? -35.043 7.110 -64.686 1.00 57.30 112 THR A CA 1
ATOM 909 C C . THR A 1 112 ? -34.378 7.633 -65.952 1.00 60.76 112 THR A C 1
ATOM 910 O O . THR A 1 112 ? -33.611 6.895 -66.576 1.00 62.73 112 THR A O 1
ATOM 914 N N . GLU A 1 113 ? -34.634 8.884 -66.336 1.00 63.41 113 GLU A N 1
ATOM 915 C CA . GLU A 1 113 ? -34.051 9.427 -67.557 1.00 68.05 113 GLU A CA 1
ATOM 916 C C . GLU A 1 113 ? -32.552 9.653 -67.391 1.00 64.99 113 GLU A C 1
ATOM 917 O O . GLU A 1 113 ? -32.103 10.202 -66.381 1.00 60.64 113 GLU A O 1
ATOM 923 N N . VAL A 1 114 ? -31.781 9.224 -68.391 1.00 68.54 114 VAL A N 1
ATOM 924 C CA . VAL A 1 114 ? -30.361 9.546 -68.490 1.00 68.92 114 VAL A CA 1
ATOM 925 C C . VAL A 1 114 ? -30.222 10.847 -69.267 1.00 74.57 114 VAL A C 1
ATOM 926 O O . VAL A 1 114 ? -30.746 10.971 -70.380 1.00 80.24 114 VAL A O 1
ATOM 930 N N . ARG A 1 115 ? -29.512 11.814 -68.693 1.00 74.98 115 ARG A N 1
ATOM 931 C CA . ARG A 1 115 ? -29.370 13.134 -69.292 1.00 78.42 115 ARG A CA 1
ATOM 932 C C . ARG A 1 115 ? -27.913 13.410 -69.637 1.00 80.48 115 ARG A C 1
ATOM 933 O O . ARG A 1 115 ? -27.010 12.636 -69.309 1.00 75.41 115 ARG A O 1
ATOM 941 N N . ASP A 1 116 ? -27.696 14.541 -70.315 1.00 84.42 116 ASP A N 1
ATOM 942 C CA . ASP A 1 116 ? -26.345 14.916 -70.717 1.00 88.37 116 ASP A CA 1
ATOM 943 C C . ASP A 1 116 ? -25.460 15.223 -69.517 1.00 86.94 116 ASP A C 1
ATOM 944 O O . ASP A 1 116 ? -24.241 15.024 -69.583 1.00 89.43 116 ASP A O 1
ATOM 949 N N . GLU A 1 117 ? -26.040 15.703 -68.424 1.00 83.94 117 GLU A N 1
ATOM 950 C CA . GLU A 1 117 ? -25.275 16.066 -67.242 1.00 79.50 117 GLU A CA 1
ATOM 951 C C . GLU A 1 117 ? -25.232 14.907 -66.253 1.00 74.34 117 GLU A C 1
ATOM 952 O O . GLU A 1 117 ? -26.053 13.989 -66.294 1.00 73.98 117 GLU A O 1
ATOM 958 N N . THR A 1 118 ? -24.253 14.965 -65.360 1.00 69.64 118 THR A N 1
ATOM 959 C CA . THR A 1 118 ? -24.041 13.936 -64.358 1.00 66.59 118 THR A CA 1
ATOM 960 C C . THR A 1 118 ? -25.103 14.034 -63.265 1.00 60.49 118 THR A C 1
ATOM 961 O O . THR A 1 118 ? -25.452 15.136 -62.836 1.00 60.86 118 THR A O 1
ATOM 965 N N . PRO A 1 119 ? -25.634 12.906 -62.801 1.00 56.39 119 PRO A N 1
ATOM 966 C CA . PRO A 1 119 ? -26.631 12.954 -61.729 1.00 50.97 119 PRO A CA 1
ATOM 967 C C . PRO A 1 119 ? -25.996 13.323 -60.396 1.00 44.98 119 PRO A C 1
ATOM 968 O O . PRO A 1 119 ? -24.852 12.970 -60.102 1.00 46.11 119 PRO A O 1
ATOM 972 N N . PHE A 1 120 ? -26.763 14.059 -59.591 1.00 43.26 120 PHE A N 1
ATOM 973 C CA . PHE A 1 120 ? -26.336 14.401 -58.238 1.00 39.96 120 PHE A CA 1
ATOM 974 C C . PHE A 1 120 ? -26.295 13.163 -57.349 1.00 38.79 120 PHE A C 1
ATOM 975 O O . PHE A 1 120 ? -25.310 12.922 -56.639 1.00 38.09 120 PHE A O 1
ATOM 983 N N . ILE A 1 121 ? -27.352 12.358 -57.379 1.00 38.12 121 ILE A N 1
ATOM 984 C CA . ILE A 1 121 ? -27.401 11.100 -56.638 1.00 36.35 121 ILE A CA 1
ATOM 985 C C . ILE A 1 121 ? -28.008 10.037 -57.535 1.00 32.63 121 ILE A C 1
ATOM 986 O O . ILE A 1 121 ? -28.930 10.317 -58.310 1.00 36.55 121 ILE A O 1
ATOM 991 N N . THR A 1 122 ? -27.503 8.812 -57.406 1.00 33.73 122 THR A N 1
ATOM 992 C CA . THR A 1 122 ? -27.996 7.657 -58.143 1.00 35.14 122 THR A CA 1
ATOM 993 C C . THR A 1 122 ? -28.380 6.580 -57.146 1.00 35.41 122 THR A C 1
ATOM 994 O O . THR A 1 122 ? -27.599 6.255 -56.248 1.00 36.43 122 THR A O 1
ATOM 998 N N . MET A 1 123 ? -29.588 6.046 -57.292 1.00 37.79 123 MET A N 1
ATOM 999 C CA . MET A 1 123 ? -30.039 4.902 -56.517 1.00 35.23 123 MET A CA 1
ATOM 1000 C C . MET A 1 123 ? -30.222 3.725 -57.467 1.00 33.48 123 MET A C 1
ATOM 1001 O O . MET A 1 123 ? -30.987 3.816 -58.435 1.00 37.14 123 MET A O 1
ATOM 1006 N N . CYS A 1 124 ? -29.516 2.630 -57.191 1.00 34.85 124 CYS A N 1
ATOM 1007 C CA . CYS A 1 124 ? -29.470 1.458 -58.059 1.00 35.19 124 CYS A CA 1
ATOM 1008 C C . CYS A 1 124 ? -30.085 0.247 -57.371 1.00 35.03 124 CYS A C 1
ATOM 1009 O O . CYS A 1 124 ? -29.850 0.010 -56.183 1.00 36.11 124 CYS A O 1
ATOM 1012 N N . ASP A 1 125 ? -30.831 -0.541 -58.131 1.00 36.40 125 ASP A N 1
ATOM 1013 C CA . ASP A 1 125 ? -31.081 -1.926 -57.746 1.00 34.90 125 ASP A CA 1
ATOM 1014 C C . ASP A 1 125 ? -30.549 -2.810 -58.868 1.00 37.28 125 ASP A C 1
ATOM 1015 O O . ASP A 1 125 ? -29.901 -2.332 -59.800 1.00 42.14 125 ASP A O 1
ATOM 1020 N N . GLN A 1 126 ? -30.834 -4.114 -58.790 1.00 38.60 126 GLN A N 1
ATOM 1021 C CA . GLN A 1 126 ? -30.194 -5.039 -59.718 1.00 41.19 126 GLN A CA 1
ATOM 1022 C C . GLN A 1 126 ? -30.528 -4.728 -61.172 1.00 49.00 126 GLN A C 1
ATOM 1023 O O . GLN A 1 126 ? -29.705 -4.983 -62.057 1.00 51.99 126 GLN A O 1
ATOM 1029 N N . GLN A 1 127 ? -31.718 -4.180 -61.446 1.00 45.75 127 GLN A N 1
ATOM 1030 C CA . GLN A 1 127 ? -32.180 -4.018 -62.820 1.00 50.94 127 GLN A CA 1
ATOM 1031 C C . GLN A 1 127 ? -32.292 -2.571 -63.280 1.00 51.02 127 GLN A C 1
ATOM 1032 O O . GLN A 1 127 ? -32.310 -2.331 -64.492 1.00 54.84 127 GLN A O 1
ATOM 1038 N N . THR A 1 128 ? -32.369 -1.612 -62.361 1.00 46.38 128 THR A N 1
ATOM 1039 C CA . THR A 1 128 ? -32.777 -0.265 -62.725 1.00 50.86 128 THR A CA 1
ATOM 1040 C C . THR 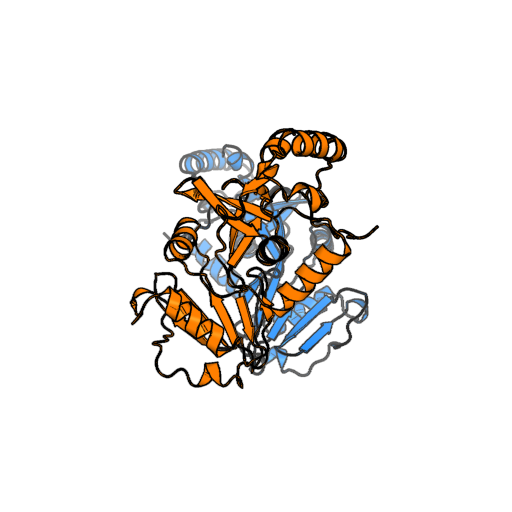A 1 128 ? -31.978 0.769 -61.951 1.00 45.73 128 THR A C 1
ATOM 1041 O O . THR A 1 128 ? -31.407 0.494 -60.891 1.00 39.62 128 THR A O 1
ATOM 1045 N N . GLU A 1 129 ? -31.984 1.985 -62.484 1.00 47.64 129 GLU A N 1
ATOM 1046 C CA . GLU A 1 129 ? -31.379 3.131 -61.829 1.00 47.47 129 GLU A CA 1
ATOM 1047 C C . GLU A 1 129 ? -32.373 4.282 -61.798 1.00 45.28 129 GLU A C 1
ATOM 1048 O O . GLU A 1 129 ? -33.115 4.504 -62.765 1.00 48.75 129 GLU A O 1
ATOM 1054 N N . HIS A 1 130 ? -32.390 4.991 -60.671 1.00 39.52 130 HIS A N 1
ATOM 1055 C CA . HIS A 1 130 ? -33.105 6.245 -60.536 1.00 44.43 130 HIS A CA 1
ATOM 1056 C C . HIS A 1 130 ? -32.088 7.316 -60.184 1.00 44.38 130 HIS A C 1
ATOM 1057 O O . HIS A 1 130 ? -31.090 7.039 -59.512 1.00 42.12 130 HIS A O 1
ATOM 1064 N N . TYR A 1 131 ? -32.337 8.528 -60.665 1.00 44.13 131 TYR A N 1
ATOM 1065 C CA . TYR A 1 131 ? -31.402 9.632 -60.519 1.00 44.07 131 TYR A CA 1
ATOM 1066 C C . TYR A 1 131 ? -32.080 10.808 -59.842 1.00 43.05 131 TYR A C 1
ATOM 1067 O O . TYR A 1 131 ? -33.289 11.017 -59.983 1.00 45.17 131 TYR A O 1
ATOM 1076 N N . LEU A 1 132 ? -31.280 11.565 -59.093 1.00 40.20 132 LEU A N 1
ATOM 1077 C CA . LEU A 1 132 ? -31.614 12.928 -58.702 1.00 45.29 132 LEU A CA 1
ATOM 1078 C C . LEU A 1 132 ? -30.635 13.848 -59.417 1.00 44.01 132 LEU A C 1
ATOM 1079 O O . LEU A 1 132 ? -29.419 13.663 -59.299 1.00 44.70 132 LEU A O 1
ATOM 1084 N N . TYR A 1 133 ? -31.153 14.805 -60.174 1.00 50.71 133 TYR A N 1
ATOM 1085 C CA . TYR A 1 133 ? -30.321 15.765 -60.885 1.00 53.57 133 TYR A CA 1
ATOM 1086 C C . TYR A 1 133 ? -30.325 17.097 -60.141 1.00 53.68 133 TYR A C 1
ATOM 1087 O O . TYR A 1 133 ? -31.388 17.598 -59.760 1.00 51.28 133 TYR A O 1
ATOM 1096 N N . ALA A 1 134 ? -29.135 17.670 -59.937 1.00 54.87 134 ALA A N 1
ATOM 1097 C CA . ALA A 1 134 ? -29.048 18.957 -59.244 1.00 60.57 134 ALA A CA 1
ATOM 1098 C C . ALA A 1 134 ? -30.007 19.988 -59.834 1.00 63.17 134 ALA A C 1
ATOM 1099 O O . ALA A 1 134 ? -30.589 20.800 -59.103 1.00 65.01 134 ALA A O 1
ATOM 1101 N N . ALA A 1 135 ? -30.205 19.960 -61.154 1.00 63.03 135 ALA A N 1
ATOM 1102 C CA . ALA A 1 135 ? -31.054 20.946 -61.802 1.00 64.81 135 ALA A CA 1
ATOM 1103 C C . ALA A 1 135 ? -32.529 20.837 -61.419 1.00 67.17 135 ALA A C 1
ATOM 1104 O O . ALA A 1 135 ? -33.303 21.720 -61.797 1.00 68.11 135 ALA A O 1
ATOM 1106 N N . ASP A 1 136 ? -32.943 19.800 -60.690 1.00 64.71 136 ASP A N 1
ATOM 1107 C CA . ASP A 1 136 ? -34.345 19.624 -60.316 1.00 62.85 136 ASP A CA 1
ATOM 1108 C C . ASP A 1 136 ? -34.639 19.961 -58.858 1.00 57.33 136 ASP A C 1
ATOM 1109 O O . ASP A 1 136 ? -35.806 19.929 -58.456 1.00 60.59 136 ASP A O 1
ATOM 1114 N N . LEU A 1 137 ? -33.622 20.266 -58.054 1.00 54.86 137 LEU A N 1
ATOM 1115 C CA . LEU A 1 137 ? -33.784 20.446 -56.617 1.00 56.77 137 LEU A CA 1
ATOM 1116 C C . LEU A 1 137 ? -34.140 21.881 -56.251 1.00 63.00 137 LEU A C 1
ATOM 1117 O O . LEU A 1 137 ? -33.591 22.830 -56.814 1.00 61.96 137 LEU A O 1
ATOM 1122 N N . THR A 1 138 ? -35.034 22.023 -55.272 1.00 68.70 138 THR A N 1
ATOM 1123 C CA . THR A 1 138 ? -35.407 23.323 -54.720 1.00 77.96 138 THR A CA 1
ATOM 1124 C C . THR A 1 138 ? -34.580 23.641 -53.477 1.00 76.11 138 THR A C 1
ATOM 1125 O O . THR A 1 138 ? -33.902 24.672 -53.417 1.00 80.19 138 THR A O 1
ATOM 1129 N N . ALA A 1 139 ? -34.649 22.766 -52.476 1.00 72.26 139 ALA A N 1
ATOM 1130 C CA . ALA A 1 139 ? -33.786 22.855 -51.306 1.00 73.59 139 ALA A CA 1
ATOM 1131 C C . ALA A 1 139 ? -32.316 22.910 -51.717 1.00 73.03 139 ALA A C 1
ATOM 1132 O O . ALA A 1 139 ? -31.923 22.405 -52.773 1.00 72.67 139 ALA A O 1
ATOM 1134 N N . ASP A 1 140 ? -31.503 23.548 -50.871 1.00 73.09 140 ASP A N 1
ATOM 1135 C CA . ASP A 1 140 ? -30.053 23.466 -50.997 1.00 67.92 140 ASP A CA 1
ATOM 1136 C C . ASP A 1 140 ? -29.661 22.031 -51.300 1.00 60.86 140 ASP A C 1
ATOM 1137 O O . ASP A 1 140 ? -30.156 21.092 -50.660 1.00 55.97 140 ASP A O 1
ATOM 1142 N N . LYS A 1 141 ? -28.808 21.842 -52.311 1.00 58.80 141 LYS A N 1
ATOM 1143 C CA . LYS A 1 141 ? -28.460 20.465 -52.648 1.00 53.85 141 LYS A CA 1
ATOM 1144 C C . LYS A 1 141 ? -27.875 19.759 -51.435 1.00 49.63 141 LYS A C 1
ATOM 1145 O O . LYS A 1 141 ? -28.058 18.548 -51.271 1.00 43.51 141 LYS A O 1
ATOM 1151 N N . LEU A 1 142 ? -27.212 20.507 -50.544 1.00 48.96 142 LEU A N 1
ATOM 1152 C CA . LEU A 1 142 ? -26.629 19.878 -49.365 1.00 47.69 142 LEU A CA 1
ATOM 1153 C C . LEU A 1 142 ? -27.704 19.319 -48.439 1.00 48.85 142 LEU A C 1
ATOM 1154 O O . LEU A 1 142 ? -27.558 18.209 -47.907 1.00 44.88 142 LEU A O 1
ATOM 1159 N N . ASP A 1 143 ? -28.790 20.068 -48.232 1.00 50.68 143 ASP A N 1
ATOM 1160 C CA . ASP A 1 143 ? -29.867 19.575 -47.376 1.00 53.16 143 ASP A CA 1
ATOM 1161 C C . ASP A 1 143 ? -30.574 18.373 -47.981 1.00 48.57 143 ASP A C 1
ATOM 1162 O O . ASP A 1 143 ? -31.039 17.491 -47.245 1.00 48.30 143 ASP A O 1
ATOM 1167 N N . VAL A 1 144 ? -30.690 18.316 -49.307 1.00 45.58 144 VAL A N 1
ATOM 1168 C CA . VAL A 1 144 ? -31.270 17.124 -49.915 1.00 43.33 144 VAL A CA 1
ATOM 1169 C C . VAL A 1 144 ? -30.342 15.939 -49.725 1.00 42.33 144 VAL A C 1
ATOM 1170 O O . VAL A 1 144 ? -30.783 14.828 -49.404 1.00 39.07 144 VAL A O 1
ATOM 1174 N N . TRP A 1 145 ? -29.041 16.156 -49.930 1.00 39.11 145 TRP A N 1
ATOM 1175 C CA . TRP A 1 145 ? -28.063 15.084 -49.784 1.00 36.13 145 TRP A CA 1
ATOM 1176 C C . TRP A 1 145 ? -28.142 14.452 -48.397 1.00 34.44 145 TRP A C 1
ATOM 1177 O O . TRP A 1 145 ? -28.187 13.216 -48.264 1.00 32.97 145 TRP A O 1
ATOM 1188 N N . LYS A 1 146 ? -28.183 15.293 -47.359 1.00 36.69 146 LYS A N 1
ATOM 1189 C CA . LYS A 1 146 ? -28.215 14.822 -45.975 1.00 38.08 146 LYS A CA 1
ATOM 1190 C C . LYS A 1 146 ? -29.496 14.074 -45.665 1.00 40.75 146 LYS A C 1
ATOM 1191 O O . LYS A 1 146 ? -29.465 13.060 -44.959 1.00 41.73 146 LYS A O 1
ATOM 1197 N N . LYS A 1 147 ? -30.633 14.567 -46.169 1.00 38.94 147 LYS A N 1
ATOM 1198 C CA . LYS A 1 147 ? -31.893 13.847 -45.999 1.00 44.66 147 LYS A CA 1
ATOM 1199 C C . LYS A 1 147 ? -31.825 12.457 -46.614 1.00 41.22 147 LYS A C 1
ATOM 1200 O O . LYS A 1 147 ? -32.287 11.483 -46.007 1.00 38.29 147 LYS A O 1
ATOM 1206 N N . VAL A 1 148 ? -31.269 12.341 -47.823 1.00 37.19 148 VAL A N 1
ATOM 1207 C CA . VAL A 1 148 ? -31.181 11.027 -48.455 1.00 36.63 148 VAL A CA 1
ATOM 1208 C C . VAL A 1 148 ? -30.300 10.100 -47.627 1.00 36.94 148 VAL A C 1
ATOM 1209 O O . VAL A 1 148 ? -30.661 8.945 -47.364 1.00 34.28 148 VAL A O 1
ATOM 1213 N N . VAL A 1 149 ? -29.125 10.585 -47.208 1.00 34.73 149 VAL A N 1
ATOM 1214 C CA . VAL A 1 149 ? -28.173 9.708 -46.528 1.00 34.72 149 VAL A CA 1
ATOM 1215 C C . VAL A 1 149 ? -28.712 9.283 -45.170 1.00 37.70 149 VAL A C 1
ATOM 1216 O O . VAL A 1 149 ? -28.640 8.103 -44.797 1.00 36.25 149 VAL A O 1
ATOM 1220 N N . ASN A 1 150 ? -29.216 10.242 -44.387 1.00 36.75 150 ASN A N 1
ATOM 1221 C CA . ASN A 1 150 ? -29.632 9.902 -43.035 1.00 42.03 150 ASN A CA 1
ATOM 1222 C C . ASN A 1 150 ? -30.905 9.058 -43.019 1.00 43.03 150 ASN A C 1
ATOM 1223 O O . ASN A 1 150 ? -31.231 8.472 -41.982 1.00 42.15 150 ASN A O 1
ATOM 1228 N N . SER A 1 151 ? -31.624 8.980 -44.140 1.00 39.36 151 SER A N 1
ATOM 1229 C CA . SER A 1 151 ? -32.844 8.177 -44.175 1.00 47.30 151 SER A CA 1
ATOM 1230 C C . SER A 1 151 ? -32.566 6.697 -43.920 1.00 45.30 151 SER A C 1
ATOM 1231 O O . SER A 1 151 ? -33.440 5.982 -43.423 1.00 47.38 151 SER A O 1
ATOM 1234 N N . TYR A 1 152 ? -31.368 6.217 -44.243 1.00 38.55 152 TYR A N 1
ATOM 1235 C CA . TYR A 1 152 ? -31.054 4.797 -44.113 1.00 42.04 152 TYR A CA 1
ATOM 1236 C C . TYR A 1 152 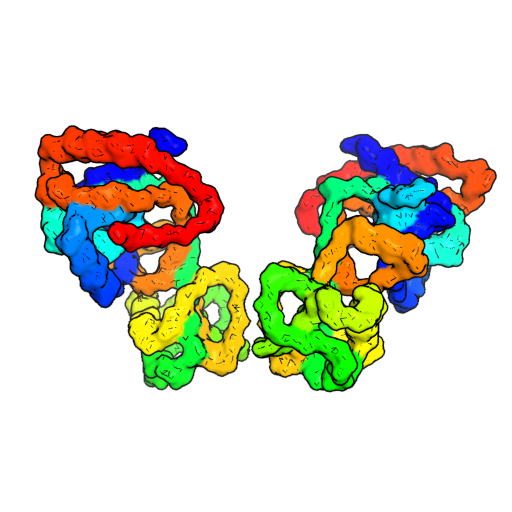? -29.761 4.520 -43.352 1.00 45.36 152 TYR A C 1
ATOM 1237 O O . TYR A 1 152 ? -29.446 3.351 -43.120 1.00 43.05 152 TYR A O 1
ATOM 1246 N N . SER A 1 153 ? -29.008 5.552 -42.952 1.00 44.17 153 SER A N 1
ATOM 1247 C CA . SER A 1 153 ? -27.610 5.342 -42.582 1.00 47.47 153 SER A CA 1
ATOM 1248 C C . SER A 1 153 ? -27.460 4.571 -41.277 1.00 52.24 153 SER A C 1
ATOM 1249 O O . SER A 1 153 ? -26.569 3.721 -41.157 1.00 53.88 153 SER A O 1
ATOM 1252 N N . ALA A 1 154 ? -28.292 4.853 -40.283 1.00 54.41 154 ALA A N 1
ATOM 1253 C CA . ALA A 1 154 ? -28.127 4.192 -38.996 1.00 65.87 154 ALA A CA 1
ATOM 1254 C C . ALA A 1 154 ? -28.962 2.927 -38.848 1.00 70.71 154 ALA A C 1
ATOM 1255 O O . ALA A 1 154 ? -28.787 2.202 -37.863 1.00 76.69 154 ALA A O 1
ATOM 1257 N N . SER A 1 155 ? -29.835 2.623 -39.807 1.00 67.43 155 SER A N 1
ATOM 1258 C CA . SER A 1 155 ? -30.917 1.679 -39.584 1.00 67.86 155 SER A CA 1
ATOM 1259 C C . SER A 1 155 ? -30.967 0.512 -40.555 1.00 63.29 155 SER A C 1
ATOM 1260 O O . SER A 1 155 ? -31.649 -0.474 -40.260 1.00 65.25 155 SER A O 1
ATOM 1263 N N . CYS A 1 156 ? -30.286 0.585 -41.694 1.00 54.97 156 CYS A N 1
ATOM 1264 C CA . CYS A 1 156 ? -30.495 -0.386 -42.761 1.00 52.46 156 CYS A CA 1
ATOM 1265 C C . CYS A 1 156 ? -29.231 -1.193 -43.078 1.00 49.96 156 CYS A C 1
ATOM 1266 O O . CYS A 1 156 ? -28.989 -1.549 -44.234 1.00 50.76 156 CYS A O 1
ATOM 1269 N N . ASN A 1 157 ? -28.405 -1.471 -42.066 1.00 45.56 157 ASN A N 1
ATOM 1270 C CA . ASN A 1 157 ? -27.283 -2.396 -42.215 1.00 45.84 157 ASN A CA 1
ATOM 1271 C C . ASN A 1 157 ? -26.359 -1.993 -43.362 1.00 43.70 157 ASN A C 1
ATOM 1272 O O . ASN A 1 157 ? -25.880 -2.838 -44.126 1.00 44.73 157 ASN A O 1
ATOM 1277 N N . VAL A 1 158 ? -26.112 -0.689 -43.489 1.00 34.03 158 VAL A N 1
ATOM 1278 C CA . VAL A 1 158 ? -25.378 -0.180 -44.637 1.00 36.98 158 VAL A CA 1
ATOM 1279 C C . VAL A 1 158 ? -23.969 -0.738 -44.677 1.00 39.72 158 VAL A C 1
ATOM 1280 O O . VAL A 1 158 ? -23.288 -0.848 -43.651 1.00 40.10 158 VAL A O 1
ATOM 1284 N N . GLU A 1 159 ? -23.508 -1.049 -45.882 1.00 36.65 159 GLU A N 1
ATOM 1285 C CA . GLU A 1 159 ? -22.130 -1.443 -46.124 1.00 42.71 159 GLU A CA 1
ATOM 1286 C C . GLU A 1 159 ? -21.514 -0.431 -47.079 1.00 41.03 159 GLU A C 1
ATOM 1287 O O . GLU A 1 159 ? -22.016 -0.247 -48.191 1.00 43.08 159 GLU A O 1
ATOM 1293 N N . ARG A 1 160 ? -20.444 0.235 -46.642 1.00 35.59 160 ARG A N 1
ATOM 1294 C CA . ARG A 1 160 ? -19.766 1.211 -47.488 1.00 38.69 160 ARG A CA 1
ATOM 1295 C C . ARG A 1 160 ? -18.853 0.505 -48.479 1.00 38.19 160 ARG A C 1
ATOM 1296 O O . ARG A 1 160 ? -18.091 -0.390 -48.108 1.00 42.56 160 ARG A O 1
ATOM 1304 N N . VAL A 1 161 ? -18.954 0.889 -49.744 1.00 35.99 161 VAL A N 1
ATOM 1305 C CA . VAL A 1 161 ? -18.172 0.250 -50.802 1.00 39.50 161 VAL A CA 1
ATOM 1306 C C . VAL A 1 161 ? -17.438 1.346 -51.563 1.00 41.62 161 VAL A C 1
ATOM 1307 O O . VAL A 1 161 ? -18.033 2.395 -51.852 1.00 39.25 161 VAL A O 1
ATOM 1311 N N . PRO A 1 162 ? -16.159 1.172 -51.881 1.00 44.64 162 PRO A N 1
ATOM 1312 C CA . PRO A 1 162 ? -15.434 2.233 -52.592 1.00 46.93 162 PRO A CA 1
ATOM 1313 C C . PRO A 1 162 ? -16.080 2.524 -53.942 1.00 48.67 162 PRO A C 1
ATOM 1314 O O . PRO A 1 162 ? -16.414 1.609 -54.697 1.00 51.58 162 PRO A O 1
ATOM 1318 N N . HIS A 1 163 ? -16.274 3.821 -54.235 1.00 47.60 163 HIS A N 1
ATOM 1319 C CA . HIS A 1 163 ? -16.988 4.203 -55.453 1.00 47.09 163 HIS A CA 1
ATOM 1320 C C . HIS A 1 163 ? -16.348 3.613 -56.702 1.00 46.54 163 HIS A C 1
ATOM 1321 O O . HIS A 1 163 ? -17.034 3.439 -57.717 1.00 46.80 163 HIS A O 1
ATOM 1328 N N . SER A 1 164 ? -15.071 3.258 -56.639 1.00 48.24 164 SER A N 1
ATOM 1329 C CA . SER A 1 164 ? -14.360 2.676 -57.770 1.00 55.48 164 SER A CA 1
ATOM 1330 C C . SER A 1 164 ? -14.498 1.163 -57.861 1.00 58.55 164 SER A C 1
ATOM 1331 O O . SER A 1 164 ? -13.930 0.564 -58.779 1.00 62.68 164 SER A O 1
ATOM 1334 N N . ALA A 1 165 ? -15.236 0.533 -56.951 1.00 56.98 165 ALA A N 1
ATOM 1335 C CA . ALA A 1 165 ? -15.232 -0.922 -56.857 1.00 57.78 165 ALA A CA 1
ATOM 1336 C C . ALA A 1 165 ? -16.161 -1.555 -57.888 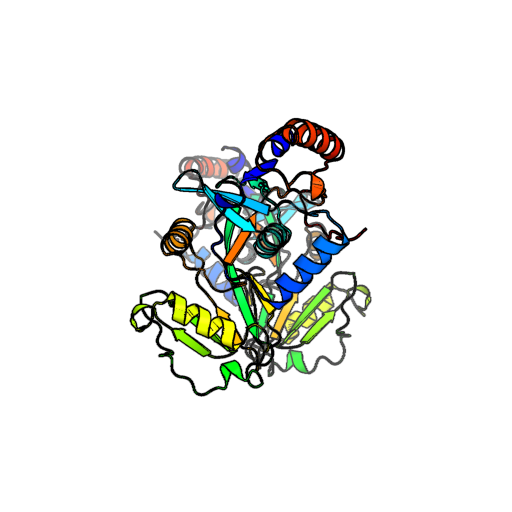1.00 59.77 165 ALA A C 1
ATOM 1337 O O . ALA A 1 165 ? -17.069 -0.917 -58.426 1.00 57.23 165 ALA A O 1
ATOM 1339 N N . CYS A 1 166 ? -15.918 -2.838 -58.160 1.00 63.57 166 CYS A N 1
ATOM 1340 C CA . CYS A 1 166 ? -16.819 -3.642 -58.973 1.00 67.21 166 CYS A CA 1
ATOM 1341 C C . CYS A 1 166 ? -17.774 -4.379 -58.043 1.00 67.10 166 CYS A C 1
ATOM 1342 O O . CYS A 1 166 ? -17.339 -5.153 -57.183 1.00 71.88 166 CYS A O 1
ATOM 1345 N N . LEU A 1 167 ? -19.070 -4.139 -58.214 1.00 59.55 167 LEU A N 1
ATOM 1346 C CA . LEU A 1 167 ? -20.082 -4.697 -57.335 1.00 54.11 167 LEU A CA 1
ATOM 1347 C C . LEU A 1 167 ? -21.244 -5.197 -58.174 1.00 52.42 167 LEU A C 1
ATOM 1348 O O . LEU A 1 167 ? -21.687 -4.518 -59.103 1.00 55.80 167 LEU A O 1
ATOM 1353 N N . CYS A 1 168 ? -21.731 -6.385 -57.852 1.00 48.11 168 CYS A N 1
ATOM 1354 C CA . CYS A 1 168 ? -22.915 -6.936 -58.486 1.00 51.13 168 CYS A CA 1
ATOM 1355 C C . CYS A 1 168 ? -24.007 -7.060 -57.440 1.00 52.19 168 CYS A C 1
ATOM 1356 O O . CYS A 1 168 ? -23.803 -7.686 -56.395 1.00 58.70 168 CYS A O 1
ATOM 1359 N N . LEU A 1 169 ? -25.156 -6.470 -57.724 1.00 44.19 169 LEU A N 1
ATOM 1360 C CA . LEU A 1 169 ? -26.261 -6.426 -56.778 1.00 38.10 169 LEU A CA 1
ATOM 1361 C C . LEU A 1 169 ? -27.114 -7.680 -56.913 1.00 36.99 169 LEU A C 1
ATOM 1362 O O . LEU A 1 169 ? -27.422 -8.110 -58.026 1.00 40.37 169 LEU A O 1
ATOM 1367 N N . ASP A 1 170 ? -27.517 -8.253 -55.777 1.00 38.97 170 ASP A N 1
ATOM 1368 C CA . ASP A 1 170 ? -28.477 -9.356 -55.801 1.00 41.88 170 ASP A CA 1
ATOM 1369 C C . ASP A 1 170 ? -29.889 -8.778 -55.938 1.00 44.74 170 ASP A C 1
ATOM 1370 O O . ASP A 1 170 ? -30.071 -7.580 -56.161 1.00 41.65 170 ASP A O 1
ATOM 1375 N N . SER A 1 171 ? -30.913 -9.629 -55.805 1.00 42.77 171 SER A N 1
ATOM 1376 C CA . SER A 1 171 ? -32.266 -9.228 -56.173 1.00 40.13 171 SER A CA 1
ATOM 1377 C C . SER A 1 171 ? -32.919 -8.264 -55.190 1.00 37.70 171 SER A C 1
ATOM 1378 O O . SER A 1 171 ? -33.967 -7.707 -55.532 1.00 39.21 171 SER A O 1
ATOM 1381 N N . ASN A 1 172 ? -32.359 -8.050 -53.993 1.00 35.11 172 ASN A N 1
ATOM 1382 C CA . ASN A 1 172 ? -32.928 -7.066 -53.073 1.00 36.72 172 ASN A CA 1
ATOM 1383 C C . ASN A 1 172 ? -31.973 -5.971 -52.630 1.00 36.82 172 ASN A C 1
ATOM 1384 O O . ASN A 1 172 ? -32.378 -5.116 -51.827 1.00 37.32 172 ASN A O 1
ATOM 1389 N N . ASP A 1 173 ? -30.739 -5.938 -53.130 1.00 32.43 173 ASP A N 1
ATOM 1390 C CA . ASP A 1 173 ? -29.847 -4.844 -52.750 1.00 29.59 173 ASP A CA 1
ATOM 1391 C C . ASP A 1 173 ? -30.306 -3.503 -53.326 1.00 28.62 173 ASP A C 1
ATOM 1392 O O . ASP A 1 173 ? -30.895 -3.420 -54.408 1.00 31.67 173 ASP A O 1
ATOM 1397 N N . ILE A 1 174 ? -29.990 -2.430 -52.602 1.00 28.62 174 ILE A N 1
ATOM 1398 C CA . ILE A 1 174 ? -30.021 -1.076 -53.142 1.00 32.15 174 ILE A CA 1
ATOM 1399 C C . ILE A 1 174 ? -28.624 -0.503 -52.989 1.00 33.66 174 ILE A C 1
ATOM 1400 O O . ILE A 1 174 ? -27.985 -0.696 -51.947 1.00 32.34 174 ILE A O 1
ATOM 1405 N N . LEU A 1 175 ? -28.155 0.206 -54.016 1.00 31.60 175 LEU A N 1
ATOM 1406 C CA . LEU A 1 175 ? -26.852 0.861 -53.983 1.00 31.26 175 LEU A CA 1
ATOM 1407 C C . LEU A 1 175 ? -27.062 2.356 -54.190 1.00 30.52 175 LEU A C 1
ATOM 1408 O O . LEU A 1 175 ? -27.665 2.765 -55.184 1.00 31.72 175 LEU A O 1
ATOM 1413 N N . MET A 1 176 ? -26.571 3.158 -53.248 1.00 31.46 176 MET A N 1
ATOM 1414 C CA . MET A 1 176 ? -26.620 4.619 -53.338 1.00 30.19 176 MET A CA 1
ATOM 1415 C C . MET A 1 176 ? -25.254 5.105 -53.791 1.00 28.69 176 MET A C 1
ATOM 1416 O O . MET A 1 176 ? -24.250 4.816 -53.132 1.00 31.06 176 MET A O 1
ATOM 1421 N N . LYS A 1 177 ? -25.205 5.829 -54.909 1.00 29.73 177 LYS A N 1
ATOM 1422 C CA . LYS A 1 177 ? -23.953 6.371 -55.426 1.00 27.54 177 LYS A CA 1
ATOM 1423 C C . LYS A 1 177 ? -23.940 7.893 -55.296 1.00 31.05 177 LYS A C 1
ATOM 1424 O O . LYS A 1 177 ? -24.902 8.565 -55.669 1.00 30.36 177 LYS A O 1
ATOM 1430 N N . TYR A 1 178 ? -22.835 8.422 -54.807 1.00 31.37 178 TYR A N 1
ATOM 1431 C CA . TYR A 1 178 ? -22.670 9.855 -54.636 1.00 33.52 178 TYR A CA 1
ATOM 1432 C C . TYR A 1 178 ? -21.451 10.316 -55.422 1.00 41.34 178 TYR A C 1
ATOM 1433 O O . TYR A 1 178 ? -20.523 9.538 -55.667 1.00 46.02 178 TYR A O 1
ATOM 1442 N N . GLN A 1 179 ? -21.459 11.583 -55.816 1.00 42.09 179 GLN A N 1
ATOM 1443 C CA . GLN A 1 179 ? -20.355 12.099 -56.609 1.00 48.70 179 GLN A CA 1
ATOM 1444 C C . GLN A 1 179 ? -19.187 12.493 -55.704 1.00 46.45 179 GLN A C 1
ATOM 1445 O O . GLN A 1 179 ? -19.395 13.122 -54.665 1.00 46.07 179 GLN A O 1
ATOM 1451 N N . PRO A 1 180 ? -17.958 12.123 -56.066 1.00 45.46 180 PRO A N 1
ATOM 1452 C CA . PRO A 1 180 ? -16.793 12.647 -55.340 1.00 40.40 180 PRO A CA 1
ATOM 1453 C C . PRO A 1 180 ? -16.757 14.166 -55.411 1.00 36.02 180 PRO A C 1
ATOM 1454 O O . PRO A 1 180 ? -17.100 14.760 -56.429 1.00 40.11 180 PRO A O 1
ATOM 1458 N N . LEU A 1 181 ? -16.345 14.785 -54.315 1.00 34.81 181 LEU A N 1
ATOM 1459 C CA . LEU A 1 181 ? -16.132 16.227 -54.237 1.00 38.24 181 LEU A CA 1
ATOM 1460 C C . LEU A 1 181 ? -14.649 16.550 -54.369 1.00 38.69 181 LEU A C 1
ATOM 1461 O O . LEU A 1 181 ? -13.794 15.794 -53.905 1.00 39.16 181 LEU A O 1
ATOM 1466 N N . GLN A 1 182 ? -14.354 17.689 -54.983 1.00 37.78 182 GLN A N 1
ATOM 1467 C CA . GLN A 1 182 ? -12.995 18.211 -55.022 1.00 41.50 182 GLN A CA 1
ATOM 1468 C C . GLN A 1 182 ? -12.718 19.058 -53.780 1.00 40.17 182 GLN A C 1
ATOM 1469 O O . GLN A 1 182 ? -13.633 19.516 -53.089 1.00 38.06 182 GLN A O 1
ATOM 1475 N N . ILE A 1 183 ? -11.432 19.259 -53.487 1.00 38.62 183 ILE A N 1
ATOM 1476 C CA . ILE A 1 183 ? -11.090 19.949 -52.248 1.00 38.75 183 ILE A CA 1
ATOM 1477 C C . ILE A 1 183 ? -11.702 21.350 -52.228 1.00 40.19 183 ILE A C 1
ATOM 1478 O O . ILE A 1 183 ? -12.154 21.830 -51.182 1.00 38.97 183 ILE A O 1
ATOM 1483 N N . GLY A 1 184 ? -11.746 22.015 -53.383 1.00 41.14 184 GLY A N 1
ATOM 1484 C CA . GLY A 1 184 ? -12.326 23.353 -53.438 1.00 46.10 184 GLY A CA 1
ATOM 1485 C C . GLY A 1 184 ? -13.806 23.374 -53.098 1.00 45.17 184 GLY A C 1
ATOM 1486 O O . GLY A 1 184 ? -14.295 24.323 -52.471 1.00 39.36 184 GLY A O 1
ATOM 1487 N N . GLU A 1 185 ? -14.544 22.337 -53.525 1.00 39.19 185 GLU A N 1
ATOM 1488 C CA . GLU A 1 185 ? -15.961 22.228 -53.188 1.00 39.51 185 GLU A CA 1
ATOM 1489 C C . GLU A 1 185 ? -16.153 22.008 -51.697 1.00 35.94 185 GLU A C 1
ATOM 1490 O O . GLU A 1 185 ? -17.071 22.574 -51.090 1.00 36.98 185 GLU A O 1
ATOM 1496 N N . ILE A 1 186 ? -15.296 21.188 -51.086 1.00 33.10 186 ILE A N 1
ATOM 1497 C CA . ILE A 1 186 ? -15.381 20.960 -49.649 1.00 32.15 186 ILE A CA 1
ATOM 1498 C C . ILE A 1 186 ? -15.101 22.244 -48.883 1.00 35.77 186 ILE A C 1
ATOM 1499 O O . ILE A 1 186 ? -15.713 22.507 -47.838 1.00 34.69 186 ILE A O 1
ATOM 1504 N N . GLU A 1 187 ? -14.146 23.039 -49.366 1.00 36.58 187 GLU A N 1
ATOM 1505 C CA . GLU A 1 187 ? -13.819 24.293 -48.697 1.00 37.05 187 GLU A CA 1
ATOM 1506 C C . GLU A 1 187 ? -14.971 25.286 -48.794 1.00 38.05 187 GLU A C 1
ATOM 1507 O O . GLU A 1 187 ? -15.241 26.030 -47.841 1.00 38.69 187 GLU A O 1
ATOM 1513 N N . ALA A 1 188 ? -15.672 25.305 -49.927 1.00 37.33 188 ALA A N 1
ATOM 1514 C CA . ALA A 1 188 ? -16.840 26.168 -50.043 1.00 40.55 188 ALA A CA 1
ATOM 1515 C C . ALA A 1 188 ? -17.917 25.763 -49.046 1.00 39.04 188 ALA A C 1
ATOM 1516 O O . ALA A 1 188 ? -18.607 26.617 -48.485 1.00 36.73 188 ALA A O 1
ATOM 1518 N N . VAL A 1 189 ? -18.081 24.460 -48.813 1.00 36.38 189 VAL A N 1
ATOM 1519 C CA . VAL A 1 189 ? -19.028 23.999 -47.799 1.00 37.08 189 VAL A CA 1
ATOM 1520 C C . VAL A 1 189 ? -18.652 24.544 -46.422 1.00 31.84 189 VAL A C 1
ATOM 1521 O O . VAL A 1 189 ? -19.500 25.060 -45.681 1.00 36.19 189 VAL A O 1
ATOM 1525 N N . VAL A 1 190 ? -17.383 24.395 -46.045 1.00 30.58 190 VAL A N 1
ATOM 1526 C CA . VAL A 1 190 ? -16.909 24.908 -44.758 1.00 31.58 190 VAL A CA 1
ATOM 1527 C C . VAL A 1 190 ? -17.079 26.421 -44.671 1.00 31.39 190 VAL A C 1
ATOM 1528 O O . VAL A 1 190 ? -17.436 26.958 -43.614 1.00 32.97 190 VAL A O 1
ATOM 1532 N N . GLN A 1 191 ? -16.777 27.134 -45.755 1.00 34.53 191 GLN A N 1
ATOM 1533 C CA . GLN A 1 191 ? -16.912 28.591 -45.732 1.00 39.52 191 GLN A CA 1
ATOM 1534 C C . GLN A 1 191 ? -18.349 29.000 -45.432 1.00 39.24 191 GLN A C 1
ATOM 1535 O O . GLN A 1 191 ? -18.593 30.004 -44.747 1.00 42.22 191 GLN A O 1
ATOM 1541 N N . ARG A 1 192 ? -19.311 28.222 -45.912 1.00 39.97 192 ARG A N 1
ATOM 1542 C CA . ARG A 1 192 ? -20.723 28.468 -45.631 1.00 48.24 192 ARG A CA 1
ATOM 1543 C C . ARG A 1 192 ? -21.146 28.044 -44.227 1.00 45.80 192 ARG A C 1
ATOM 1544 O O . ARG A 1 192 ? -22.306 28.248 -43.863 1.00 47.19 192 ARG A O 1
ATOM 1552 N N . GLY A 1 193 ? -20.247 27.481 -43.422 1.00 41.70 193 GLY A N 1
ATOM 1553 C CA . GLY A 1 193 ? -20.674 26.989 -42.128 1.00 41.01 193 GLY A CA 1
ATOM 1554 C C . GLY A 1 193 ? -21.448 25.687 -42.185 1.00 40.61 193 GLY A C 1
ATOM 1555 O O . GLY A 1 193 ? -22.176 25.369 -41.242 1.00 42.90 193 GLY A O 1
ATOM 1556 N N . GLN A 1 194 ? -21.332 24.937 -43.274 1.00 33.50 194 GLN A N 1
ATOM 1557 C CA . GLN A 1 194 ? -22.101 23.710 -43.459 1.00 33.21 194 GLN A CA 1
ATOM 1558 C C . GLN A 1 194 ? -21.192 22.492 -43.344 1.00 30.16 194 GLN A C 1
ATOM 1559 O O . GLN A 1 194 ? -19.970 22.601 -43.273 1.00 32.71 194 GLN A O 1
ATOM 1565 N N . THR A 1 195 ? -21.809 21.305 -43.334 1.00 32.78 195 THR A N 1
ATOM 1566 C CA . THR A 1 195 ? -21.072 20.048 -43.362 1.00 30.81 195 THR A CA 1
ATOM 1567 C C . THR A 1 195 ? -21.733 19.120 -44.369 1.00 33.69 195 THR A C 1
ATOM 1568 O O . THR A 1 195 ? -22.942 19.208 -44.602 1.00 35.38 195 THR A O 1
ATOM 1572 N N . VAL A 1 196 ? -20.936 18.227 -44.958 1.00 32.13 196 VAL A N 1
ATOM 1573 C CA . VAL A 1 196 ? -21.476 17.194 -45.845 1.00 30.56 196 VAL A CA 1
ATOM 1574 C C . VAL A 1 196 ? -21.987 16.047 -44.978 1.00 32.96 196 VAL A C 1
ATOM 1575 O O . VAL A 1 196 ? -21.611 15.944 -43.800 1.00 30.81 196 VAL A O 1
ATOM 1579 N N . PRO A 1 197 ? -22.847 15.170 -45.499 1.00 31.64 197 PRO A N 1
ATOM 1580 C CA . PRO A 1 197 ? -23.310 14.036 -44.696 1.00 31.03 197 PRO A CA 1
ATOM 1581 C C . PRO A 1 197 ? -22.144 13.144 -44.298 1.00 28.85 197 PRO A C 1
ATOM 1582 O O . PRO A 1 197 ? -21.122 13.069 -44.983 1.00 26.91 197 PRO A O 1
ATOM 1586 N N . ALA A 1 198 ? -22.325 12.440 -43.185 1.00 30.01 198 ALA A N 1
ATOM 1587 C CA . ALA A 1 198 ? -21.317 11.498 -42.711 1.00 30.72 198 ALA A CA 1
ATOM 1588 C C . ALA A 1 198 ? -21.165 10.310 -43.651 1.00 32.44 198 ALA A C 1
ATOM 1589 O O . ALA A 1 198 ? -22.134 9.834 -44.258 1.00 29.26 198 ALA A O 1
ATOM 1591 N N . GLY A 1 199 ? -19.927 9.826 -43.746 1.00 32.18 199 GLY A N 1
ATOM 1592 C CA . GLY A 1 199 ? -19.636 8.551 -44.374 1.00 33.02 199 GLY A CA 1
ATOM 1593 C C . GLY A 1 199 ? -19.756 8.517 -45.877 1.00 33.87 199 GLY A C 1
ATOM 1594 O O . GLY A 1 199 ? -19.940 7.431 -46.440 1.00 35.65 199 GLY A O 1
ATOM 1595 N N . VAL A 1 200 ? -19.636 9.657 -46.561 1.00 33.96 200 VAL A N 1
ATOM 1596 C CA . VAL A 1 200 ? -19.719 9.692 -48.010 1.00 30.16 200 VAL A CA 1
ATOM 1597 C C . VAL A 1 200 ? -18.399 10.094 -48.651 1.00 34.51 200 VAL A C 1
ATOM 1598 O O . VAL A 1 200 ? -18.024 9.534 -49.682 1.00 37.40 200 VAL A O 1
ATOM 1602 N N . THR A 1 201 ? -17.683 11.066 -48.079 1.00 31.39 201 THR A N 1
ATOM 1603 C CA . THR A 1 201 ? -16.384 11.425 -48.623 1.00 29.89 201 THR A CA 1
ATOM 1604 C C . THR A 1 201 ? -15.354 10.387 -48.197 1.00 29.51 201 THR A C 1
ATOM 1605 O O . THR A 1 201 ? -15.367 9.892 -47.059 1.00 31.87 201 THR A O 1
ATOM 1609 N N . ARG A 1 202 ? -14.477 10.025 -49.135 1.00 27.95 202 ARG A N 1
ATOM 1610 C CA . ARG A 1 202 ? -13.478 8.980 -48.923 1.00 31.28 202 ARG A CA 1
ATOM 1611 C C . ARG A 1 202 ? -12.106 9.562 -49.250 1.00 35.99 202 ARG A C 1
ATOM 1612 O O . ARG A 1 202 ? -11.719 9.644 -50.419 1.00 39.06 202 ARG A O 1
ATOM 1620 N N . PHE A 1 203 ? -11.384 9.982 -48.214 1.00 31.77 203 PHE A N 1
ATOM 1621 C CA . PHE A 1 203 ? -10.003 10.417 -48.368 1.00 32.77 203 PHE A CA 1
ATOM 1622 C C . PHE A 1 203 ? -9.063 9.230 -48.352 1.00 38.51 203 PHE A C 1
ATOM 1623 O O . PHE A 1 203 ? -9.083 8.430 -47.413 1.00 40.81 203 PHE A O 1
ATOM 1631 N N . ASN A 1 204 ? -8.214 9.147 -49.373 1.00 37.01 204 ASN A N 1
ATOM 1632 C CA . ASN A 1 204 ? -7.138 8.166 -49.447 1.00 39.88 204 ASN A CA 1
ATOM 1633 C C . ASN A 1 204 ? -5.850 8.883 -49.087 1.00 44.18 204 ASN A C 1
ATOM 1634 O O . ASN A 1 204 ? -5.419 9.796 -49.803 1.00 47.59 204 ASN A O 1
ATOM 1639 N N . ILE A 1 205 ? -5.250 8.493 -47.969 1.00 40.04 205 ILE A N 1
ATOM 1640 C CA . ILE A 1 205 ? -4.193 9.277 -47.347 1.00 44.21 205 ILE A CA 1
ATOM 1641 C C . ILE A 1 205 ? -2.967 8.400 -47.190 1.00 49.23 205 ILE A C 1
ATOM 1642 O O . ILE A 1 205 ? -3.033 7.359 -46.526 1.00 52.81 205 ILE A O 1
ATOM 1647 N N . ALA A 1 206 ? -1.855 8.826 -47.788 1.00 37.27 206 ALA A N 1
ATOM 1648 C CA . ALA A 1 206 ? -0.583 8.126 -47.685 1.00 41.38 206 ALA A CA 1
ATOM 1649 C C . ALA A 1 206 ? 0.217 8.673 -46.512 1.00 40.61 206 ALA A C 1
ATOM 1650 O O . ALA A 1 206 ? 0.257 9.886 -46.282 1.00 41.79 206 ALA A O 1
ATOM 1652 N N . GLY A 1 207 ? 0.806 7.764 -45.741 1.00 33.10 207 GLY A N 1
ATOM 1653 C CA . GLY A 1 207 ? 1.746 8.144 -44.712 1.00 40.01 207 GLY A CA 1
ATOM 1654 C C . GLY A 1 207 ? 1.148 8.547 -43.386 1.00 37.94 207 GLY A C 1
ATOM 1655 O O . GLY A 1 207 ? 1.755 9.338 -42.661 1.00 36.45 207 GLY A O 1
ATOM 1656 N N . ARG A 1 208 ? -0.010 8.010 -43.023 1.00 34.76 208 ARG A N 1
ATOM 1657 C CA . ARG A 1 208 ? -0.588 8.379 -41.742 1.00 34.63 208 ARG A CA 1
ATOM 1658 C C . ARG A 1 208 ? 0.250 7.830 -40.597 1.00 33.26 208 ARG A C 1
ATOM 1659 O O . ARG A 1 208 ? 0.837 6.746 -40.676 1.00 35.42 208 ARG A O 1
ATOM 1667 N N . CYS A 1 209 ? 0.321 8.606 -39.525 1.00 33.39 209 CYS A N 1
ATOM 1668 C CA . CYS A 1 209 ? 1.038 8.198 -38.330 1.00 36.53 209 CYS A CA 1
ATOM 1669 C C . CYS A 1 209 ? 0.042 7.580 -37.354 1.00 36.06 209 CYS A C 1
ATOM 1670 O O . CYS A 1 209 ? -1.005 8.172 -37.087 1.00 32.48 209 CYS A O 1
ATOM 1673 N N . LEU A 1 210 ? 0.344 6.373 -36.864 1.00 31.96 210 LEU A N 1
ATOM 1674 C CA . LEU A 1 210 ? -0.579 5.616 -36.026 1.00 32.93 210 LEU A CA 1
ATOM 1675 C C . LEU A 1 210 ? 0.039 5.277 -34.677 1.00 34.22 210 LEU A C 1
ATOM 1676 O O . LEU A 1 210 ? 1.242 5.021 -34.559 1.00 37.82 210 LEU A O 1
ATOM 1681 N N . ASN A 1 211 ? -0.819 5.222 -33.661 1.00 33.94 211 ASN A N 1
ATOM 1682 C CA . ASN A 1 211 ? -0.440 4.768 -32.336 1.00 33.34 211 ASN A CA 1
ATOM 1683 C C . ASN A 1 211 ? 0.526 5.725 -31.651 1.00 31.01 211 ASN A C 1
ATOM 1684 O O . ASN A 1 211 ? 1.357 5.293 -30.852 1.00 37.80 211 ASN A O 1
ATOM 1689 N N . LEU A 1 212 ? 0.388 7.029 -31.922 1.00 30.31 212 LEU A N 1
ATOM 1690 C CA . LEU A 1 212 ? 1.210 8.030 -31.244 1.00 32.86 212 LEU A CA 1
ATOM 1691 C C . LEU A 1 212 ? 0.898 8.100 -29.749 1.00 34.88 212 LEU A C 1
ATOM 1692 O O . LEU A 1 212 ? 1.802 8.346 -28.940 1.00 36.88 212 LEU A O 1
ATOM 1697 N N . GLN A 1 213 ? -0.361 7.887 -29.361 1.00 32.03 213 GLN A N 1
ATOM 1698 C CA . GLN A 1 213 ? -0.754 7.811 -27.950 1.00 33.61 213 GLN A CA 1
ATOM 1699 C C . GLN A 1 213 ? -0.365 9.086 -27.196 1.00 32.89 213 GLN A C 1
ATOM 1700 O O . GLN A 1 213 ? 0.421 9.064 -26.252 1.00 34.92 213 GLN A O 1
ATOM 1706 N N . VAL A 1 214 ? -0.964 10.195 -27.611 1.00 32.85 214 VAL A N 1
ATOM 1707 C CA . VAL A 1 214 ? -0.670 11.497 -26.998 1.00 34.23 214 VAL A CA 1
ATOM 1708 C C . VAL A 1 214 ? -1.415 11.605 -25.674 1.00 34.09 214 VAL A C 1
ATOM 1709 O O . VAL A 1 214 ? -2.653 11.545 -25.661 1.00 34.90 214 VAL A O 1
ATOM 1713 N N . PRO A 1 215 ? -0.722 11.789 -24.552 1.00 34.18 215 PRO A N 1
ATOM 1714 C CA . PRO A 1 215 ? -1.429 11.975 -23.275 1.00 35.79 215 PRO A CA 1
ATOM 1715 C C . PRO A 1 215 ? -2.186 13.296 -23.259 1.00 37.63 215 PRO A C 1
ATOM 1716 O O . PRO A 1 215 ? -1.640 14.349 -23.604 1.00 38.28 215 PRO A O 1
ATOM 1720 N N . LEU A 1 216 ? -3.459 13.237 -22.855 1.00 37.43 216 LEU A N 1
ATOM 1721 C CA . LEU A 1 216 ? -4.271 14.450 -22.861 1.00 38.44 216 LEU A CA 1
ATOM 1722 C C . LEU A 1 216 ? -3.700 15.538 -21.967 1.00 40.59 216 LEU A C 1
ATOM 1723 O O . LEU A 1 216 ? -4.025 16.716 -22.163 1.00 39.72 216 LEU A O 1
ATOM 1728 N N . HIS A 1 217 ? -2.869 15.192 -20.984 1.00 40.07 217 HIS A N 1
ATOM 1729 C CA . HIS A 1 217 ? -2.367 16.253 -20.121 1.00 44.07 217 HIS A CA 1
ATOM 1730 C C . HIS A 1 217 ? -1.459 17.225 -20.873 1.00 45.75 217 HIS A C 1
ATOM 1731 O O . HIS A 1 217 ? -1.228 18.335 -20.380 1.00 47.21 217 HIS A O 1
ATOM 1738 N N . LEU A 1 218 ? -0.965 16.858 -22.063 1.00 41.29 218 LEU A N 1
ATOM 1739 C CA . LEU A 1 218 ? -0.174 17.806 -22.846 1.00 45.83 218 LEU A CA 1
ATOM 1740 C C . LEU A 1 218 ? -1.027 18.830 -23.596 1.00 45.02 218 LEU A C 1
ATOM 1741 O O . LEU A 1 218 ? -0.465 19.768 -24.174 1.00 42.52 218 LEU A O 1
ATOM 1746 N N . LEU A 1 219 ? -2.353 18.691 -23.570 1.00 42.19 219 LEU A N 1
ATOM 1747 C CA . LEU A 1 219 ? -3.250 19.400 -24.481 1.00 39.69 219 LEU A CA 1
ATOM 1748 C C . LEU A 1 219 ? -4.144 20.417 -23.791 1.00 43.67 219 LEU A C 1
ATOM 1749 O O . LEU A 1 219 ? -4.978 21.042 -24.461 1.00 44.68 219 LEU A O 1
ATOM 1754 N N . LYS A 1 220 ? -3.991 20.620 -22.483 1.00 44.97 220 LYS A N 1
ATOM 1755 C CA . LYS A 1 220 ? -4.945 21.425 -21.741 1.00 51.74 220 LYS A CA 1
ATOM 1756 C C . LYS A 1 220 ? -4.574 22.896 -21.677 1.00 59.73 220 LYS A C 1
ATOM 1757 O O . LYS A 1 220 ? -5.416 23.708 -21.284 1.00 66.84 220 LYS A O 1
ATOM 1763 N N . ASN A 1 221 ? -3.357 23.269 -22.065 1.00 60.97 221 ASN A N 1
ATOM 1764 C CA . ASN A 1 221 ? -2.896 24.647 -21.939 1.00 69.52 221 ASN A CA 1
ATOM 1765 C C . ASN A 1 221 ? -2.594 25.235 -23.312 1.00 70.53 221 ASN A C 1
ATOM 1766 O O . ASN A 1 221 ? -1.745 24.716 -24.042 1.00 70.75 221 ASN A O 1
ATOM 1771 N N . SER A 1 222 ? -3.279 26.329 -23.650 1.00 72.25 222 SER A N 1
ATOM 1772 C CA . SER A 1 222 ? -3.027 27.029 -24.905 1.00 78.84 222 SER A CA 1
ATOM 1773 C C . SER A 1 222 ? -1.639 27.669 -24.962 1.00 89.14 222 SER A C 1
ATOM 1774 O O . SER A 1 222 ? -1.159 27.978 -26.059 1.00 92.10 222 SER A O 1
ATOM 1777 N N . ASN A 1 223 ? -0.985 27.874 -23.822 1.00 93.87 223 ASN A N 1
ATOM 1778 C CA . ASN A 1 223 ? 0.306 28.547 -23.777 1.00 100.51 223 ASN A CA 1
ATOM 1779 C C . ASN A 1 223 ? 1.429 27.506 -23.748 1.00 103.05 223 ASN A C 1
ATOM 1780 O O . ASN A 1 223 ? 1.217 26.344 -24.101 1.00 97.36 223 ASN A O 1
ATOM 1785 N N . LEU A 1 224 ? 2.631 27.900 -23.327 1.00 114.15 224 LEU A N 1
ATOM 1786 C CA . LEU A 1 224 ? 3.786 27.024 -23.491 1.00 120.36 224 LEU A CA 1
ATOM 1787 C C . LEU A 1 224 ? 4.230 26.330 -22.207 1.00 123.63 224 LEU A C 1
ATOM 1788 O O . LEU A 1 224 ? 3.412 26.024 -21.330 1.00 126.76 224 LEU A O 1
ATOM 1793 N N . GLY A 1 225 ? 5.529 26.068 -22.104 1.00 120.66 225 GLY A N 1
ATOM 1794 C CA . GLY A 1 225 ? 6.015 25.056 -21.170 1.00 115.03 225 GLY A CA 1
ATOM 1795 C C . GLY A 1 225 ? 5.670 23.677 -21.683 1.00 103.63 225 GLY A C 1
ATOM 1796 O O . GLY A 1 225 ? 6.523 22.784 -21.700 1.00 100.21 225 GLY A O 1
ATOM 1797 N N . ASN A 1 226 ? 4.425 23.484 -22.125 1.00 90.62 226 ASN A N 1
ATOM 1798 C CA . ASN A 1 226 ? 4.036 22.226 -22.746 1.00 85.43 226 ASN A CA 1
ATOM 1799 C C . ASN A 1 226 ? 4.746 21.986 -24.074 1.00 75.37 226 ASN A C 1
ATOM 1800 O O . ASN A 1 226 ? 4.780 20.846 -24.534 1.00 65.21 226 ASN A O 1
ATOM 1805 N N . GLN A 1 227 ? 5.308 23.021 -24.713 1.00 73.68 227 GLN A N 1
ATOM 1806 C CA . GLN A 1 227 ? 5.922 22.780 -26.018 1.00 66.56 227 GLN A CA 1
ATOM 1807 C C . GLN A 1 227 ? 7.240 22.023 -25.880 1.00 53.05 227 GLN A C 1
ATOM 1808 O O . GLN A 1 227 ? 7.513 21.096 -26.653 1.00 46.81 227 GLN A O 1
ATOM 1814 N N . GLU A 1 228 ? 8.066 22.390 -24.898 1.00 51.33 228 GLU A N 1
ATOM 1815 C CA . GLU A 1 228 ? 9.235 21.573 -24.587 1.00 50.16 228 GLU A CA 1
ATOM 1816 C C . GLU A 1 228 ? 8.822 20.139 -24.265 1.00 46.51 228 GLU A C 1
ATOM 1817 O O . GLU A 1 228 ? 9.433 19.174 -24.747 1.00 43.01 228 GLU A O 1
ATOM 1823 N N . GLN A 1 229 ? 7.774 19.973 -23.455 1.00 46.80 229 GLN A N 1
ATOM 1824 C CA . GLN A 1 229 ? 7.304 18.627 -23.144 1.00 46.03 229 GLN A CA 1
ATOM 1825 C C . GLN A 1 229 ? 6.781 17.917 -24.389 1.00 42.16 229 GLN A C 1
ATOM 1826 O O . GLN A 1 229 ? 6.971 16.706 -24.545 1.00 39.15 229 GLN A O 1
ATOM 1832 N N . TRP A 1 230 ? 6.127 18.653 -25.287 1.00 43.30 230 TRP A N 1
ATOM 1833 C CA . TRP A 1 230 ? 5.689 18.062 -26.551 1.00 43.87 230 TRP A CA 1
ATOM 1834 C C . TRP A 1 230 ? 6.877 17.558 -27.369 1.00 38.68 230 TRP A C 1
ATOM 1835 O O . TRP A 1 230 ? 6.852 16.437 -27.896 1.00 38.92 230 TRP A O 1
ATOM 1846 N N . HIS A 1 231 ? 7.923 18.384 -27.499 1.00 40.32 231 HIS A N 1
ATOM 1847 C CA . HIS A 1 231 ? 9.115 17.971 -28.236 1.00 41.96 231 HIS A CA 1
ATOM 1848 C C . HIS A 1 231 ? 9.745 16.734 -27.617 1.00 39.02 231 HIS A C 1
ATOM 1849 O O . HIS A 1 231 ? 10.154 15.815 -28.334 1.00 38.31 231 HIS A O 1
ATOM 1856 N N . THR A 1 232 ? 9.857 16.700 -26.289 1.00 39.39 232 THR A N 1
ATOM 1857 C CA . THR A 1 232 ? 10.439 15.528 -25.634 1.00 40.31 232 THR A CA 1
ATOM 1858 C C . THR A 1 232 ? 9.596 14.282 -25.901 1.00 41.46 232 THR A C 1
ATOM 1859 O O . THR A 1 232 ? 10.122 13.221 -26.260 1.00 38.59 232 THR A O 1
ATOM 1863 N N . PHE A 1 233 ? 8.278 14.398 -25.722 1.00 41.53 233 PHE A N 1
ATOM 1864 C CA . PHE A 1 233 ? 7.364 13.304 -26.034 1.00 40.27 233 PHE A CA 1
ATOM 1865 C C . PHE A 1 233 ? 7.567 12.810 -27.460 1.00 39.15 233 PHE A C 1
ATOM 1866 O O . PHE A 1 233 ? 7.771 11.611 -27.703 1.00 37.82 233 PHE A O 1
ATOM 1874 N N . LEU A 1 234 ? 7.528 13.733 -28.414 1.00 37.27 234 LEU A N 1
ATOM 1875 C CA . LEU A 1 234 ? 7.646 13.390 -29.828 1.00 37.44 234 LEU A CA 1
ATOM 1876 C C . LEU A 1 234 ? 8.977 12.713 -30.139 1.00 38.44 234 LEU A C 1
ATOM 1877 O O . LEU A 1 234 ? 9.026 11.746 -30.906 1.00 37.26 234 LEU A O 1
ATOM 1882 N N . GLN A 1 235 ? 10.078 13.243 -29.594 1.00 37.53 235 GLN A N 1
ATOM 1883 C CA . GLN A 1 235 ? 11.384 12.628 -29.825 1.00 41.96 235 GLN A CA 1
ATOM 1884 C C . GLN A 1 235 ? 11.379 11.160 -29.407 1.00 44.45 235 GLN A C 1
ATOM 1885 O O . GLN A 1 235 ? 11.883 10.290 -30.129 1.00 44.88 235 GLN A O 1
ATOM 1891 N N . LYS A 1 236 ? 10.836 10.874 -28.223 1.00 43.10 236 LYS A N 1
ATOM 1892 C CA . LYS A 1 236 ? 10.787 9.501 -27.728 1.00 45.71 236 LYS A CA 1
ATOM 1893 C C . LYS A 1 236 ? 9.939 8.614 -28.638 1.00 43.05 236 LYS A C 1
ATOM 1894 O O . LYS A 1 236 ? 10.339 7.495 -28.986 1.00 44.13 236 LYS A O 1
ATOM 1900 N N . LYS A 1 237 ? 8.763 9.100 -29.039 1.00 39.84 237 LYS A N 1
ATOM 1901 C CA . LYS A 1 237 ? 7.878 8.298 -29.877 1.00 39.90 237 LYS A CA 1
ATOM 1902 C C . LYS A 1 237 ? 8.499 8.029 -31.238 1.00 43.21 237 LYS A C 1
ATOM 1903 O O . LYS A 1 237 ? 8.468 6.891 -31.726 1.00 44.35 237 LYS A O 1
ATOM 1909 N N . ILE A 1 238 ? 9.106 9.052 -31.844 1.00 38.84 238 ILE A N 1
ATOM 1910 C CA . ILE A 1 238 ? 9.673 8.893 -33.179 1.00 43.06 238 ILE A CA 1
ATOM 1911 C C . ILE A 1 238 ? 10.807 7.881 -33.164 1.00 46.80 238 ILE A C 1
ATOM 1912 O O . ILE A 1 238 ? 11.085 7.234 -34.181 1.00 48.58 238 ILE A O 1
ATOM 1917 N N . GLU A 1 239 ? 11.477 7.714 -32.022 1.00 48.08 239 GLU A N 1
ATOM 1918 C CA . GLU A 1 239 ? 12.551 6.727 -31.954 1.00 53.56 239 GLU A CA 1
ATOM 1919 C C . GLU A 1 239 ? 12.040 5.329 -32.273 1.00 51.95 239 GLU A C 1
ATOM 1920 O O . GLU A 1 239 ? 12.782 4.503 -32.816 1.00 53.49 239 GLU A O 1
ATOM 1926 N N . SER A 1 240 ? 10.781 5.047 -31.959 1.00 50.26 240 SER A N 1
ATOM 1927 C CA . SER A 1 240 ? 10.227 3.715 -32.132 1.00 52.96 240 SER A CA 1
ATOM 1928 C C . SER A 1 240 ? 9.363 3.593 -33.378 1.00 49.06 240 SER A C 1
ATOM 1929 O O . SER A 1 240 ? 8.665 2.587 -33.539 1.00 48.28 240 SER A O 1
ATOM 1932 N N . MET A 1 241 ? 9.409 4.578 -34.269 1.00 44.08 241 MET A N 1
ATOM 1933 C CA . MET A 1 241 ? 8.571 4.584 -35.460 1.00 38.31 241 MET A CA 1
ATOM 1934 C C . MET A 1 241 ? 9.103 3.621 -36.518 1.00 38.53 241 MET A C 1
ATOM 1935 O O . MET A 1 241 ? 10.310 3.523 -36.742 1.00 42.64 241 MET A O 1
ATOM 1940 N N . ARG A 1 242 ? 8.191 2.912 -37.177 1.00 38.68 242 ARG A N 1
ATOM 1941 C CA . ARG A 1 242 ? 8.544 2.039 -38.292 1.00 37.42 242 ARG A CA 1
ATOM 1942 C C . ARG A 1 242 ? 7.549 2.236 -39.428 1.00 36.04 242 ARG A C 1
ATOM 1943 O O . ARG A 1 242 ? 6.382 2.557 -39.204 1.00 37.85 242 ARG A O 1
ATOM 1951 N N . CYS A 1 243 ? 8.024 2.043 -40.653 1.00 38.59 243 CYS A N 1
ATOM 1952 C CA . CYS A 1 243 ? 7.226 2.272 -41.848 1.00 39.32 243 CYS A CA 1
ATOM 1953 C C . CYS A 1 243 ? 6.742 0.957 -42.446 1.00 39.59 243 CYS A C 1
ATOM 1954 O O . CYS A 1 243 ? 7.510 -0.001 -42.584 1.00 42.45 243 CYS A O 1
ATOM 1957 N N . TYR A 1 244 ? 5.477 0.920 -42.843 1.00 37.50 244 TYR A N 1
ATOM 1958 C CA . TYR A 1 244 ? 4.930 -0.266 -43.497 1.00 42.89 244 TYR A CA 1
ATOM 1959 C C . TYR A 1 244 ? 4.236 0.165 -44.776 1.00 49.38 244 TYR A C 1
ATOM 1960 O O . TYR A 1 244 ? 3.435 1.104 -44.764 1.00 45.03 244 TYR A O 1
ATOM 1969 N N . THR A 1 245 ? 4.559 -0.508 -45.879 1.00 52.49 245 THR A N 1
ATOM 1970 C CA . THR A 1 245 ? 4.133 -0.064 -47.199 1.00 58.06 245 THR A CA 1
ATOM 1971 C C . THR A 1 245 ? 2.959 -0.851 -47.747 1.00 56.77 245 THR A C 1
ATOM 1972 O O . THR A 1 245 ? 2.192 -0.314 -48.556 1.00 63.18 245 THR A O 1
ATOM 1976 N N . GLU A 1 246 ? 2.797 -2.101 -47.336 1.00 46.74 246 GLU A N 1
ATOM 1977 C CA . GLU A 1 246 ? 1.694 -2.908 -47.818 1.00 45.76 246 GLU A CA 1
ATOM 1978 C C . GLU A 1 246 ? 0.528 -2.813 -46.840 1.00 45.39 246 GLU A C 1
ATOM 1979 O O . GLU A 1 246 ? 0.617 -2.181 -45.785 1.00 47.09 246 GLU A O 1
ATOM 1985 N N . LYS A 1 247 ? -0.581 -3.453 -47.197 1.00 40.94 247 LYS A N 1
ATOM 1986 C CA . LYS A 1 247 ? -1.761 -3.447 -46.345 1.00 38.87 247 LYS A CA 1
ATOM 1987 C C . LYS A 1 247 ? -1.449 -4.049 -44.980 1.00 37.62 247 LYS A C 1
ATOM 1988 O O . LYS A 1 247 ? -0.783 -5.087 -44.868 1.00 36.66 247 LYS A O 1
ATOM 1994 N N . ILE A 1 248 ? -1.979 -3.417 -43.935 1.00 33.95 248 ILE A N 1
ATOM 1995 C CA . ILE A 1 248 ? -1.749 -3.870 -42.573 1.00 36.76 248 ILE A CA 1
ATOM 1996 C C . ILE A 1 248 ? -3.071 -3.997 -41.834 1.00 35.17 248 ILE A C 1
ATOM 1997 O O . ILE A 1 248 ? -4.042 -3.296 -42.133 1.00 36.31 248 ILE A O 1
ATOM 2002 N N . TYR A 1 249 ? -3.106 -4.934 -40.885 1.00 35.08 249 TYR A N 1
ATOM 2003 C CA . TYR A 1 249 ? -4.200 -5.104 -39.935 1.00 34.98 249 TYR A CA 1
ATOM 2004 C C . TYR A 1 249 ? -3.654 -4.721 -38.572 1.00 33.45 249 TYR A C 1
ATOM 2005 O O . TYR A 1 249 ? -2.832 -5.439 -38.007 1.00 36.63 249 TYR A O 1
ATOM 2014 N N . LEU A 1 250 ? -4.092 -3.578 -38.061 1.00 35.02 250 LEU A N 1
ATOM 2015 C CA . LEU A 1 250 ? -3.574 -3.026 -36.821 1.00 33.17 250 LEU A CA 1
ATOM 2016 C C . LEU A 1 250 ? -4.543 -3.328 -35.692 1.00 33.04 250 LEU A C 1
ATOM 2017 O O . LEU A 1 250 ? -5.725 -2.961 -35.759 1.00 34.65 250 LEU A O 1
ATOM 2022 N N . ILE A 1 251 ? -4.028 -3.950 -34.648 1.00 31.59 251 ILE A N 1
ATOM 2023 C CA . ILE A 1 251 ? -4.763 -4.152 -33.410 1.00 39.93 251 ILE A CA 1
ATOM 2024 C C . ILE A 1 251 ? -4.709 -2.844 -32.630 1.00 41.61 251 ILE A C 1
ATOM 2025 O O . ILE A 1 251 ? -3.635 -2.413 -32.202 1.00 37.10 251 ILE A O 1
ATOM 2030 N N . GLU A 1 252 ? -5.860 -2.209 -32.443 1.00 43.33 252 GLU A N 1
ATOM 2031 C CA . GLU A 1 252 ? -5.920 -0.886 -31.816 1.00 45.06 252 GLU A CA 1
ATOM 2032 C C . GLU A 1 252 ? -6.471 -1.017 -30.400 1.00 52.41 252 GLU A C 1
ATOM 2033 O O . GLU A 1 252 ? -7.609 -0.647 -30.103 1.00 58.58 252 GLU A O 1
ATOM 2039 N N . ALA A 1 253 ? -5.640 -1.559 -29.516 1.00 55.18 253 ALA A N 1
ATOM 2040 C CA . ALA A 1 253 ? -5.992 -1.748 -28.116 1.00 59.03 253 ALA A CA 1
ATOM 2041 C C . ALA A 1 253 ? -4.707 -2.023 -27.356 1.00 62.71 253 ALA A C 1
ATOM 2042 O O . ALA A 1 253 ? -3.690 -2.398 -27.947 1.00 62.08 253 ALA A O 1
ATOM 2044 N N . GLU A 1 254 ? -4.758 -1.826 -26.046 1.00 68.92 254 GLU A N 1
ATOM 2045 C CA . GLU A 1 254 ? -3.593 -2.103 -25.218 1.00 74.18 254 GLU A CA 1
ATOM 2046 C C . GLU A 1 254 ? -3.881 -3.264 -24.273 1.00 78.89 254 GLU A C 1
ATOM 2047 O O . GLU A 1 254 ? -4.616 -4.188 -24.625 1.00 79.39 254 GLU A O 1
ATOM 2053 N N . MET B 1 1 ? 15.956 1.125 -82.864 1.00 122.48 1 MET B N 1
ATOM 2054 C CA . MET B 1 1 ? 16.567 -0.107 -82.382 1.00 119.83 1 MET B CA 1
ATOM 2055 C C . MET B 1 1 ? 16.805 -1.101 -83.521 1.00 111.90 1 MET B C 1
ATOM 2056 O O . MET B 1 1 ? 15.943 -1.297 -84.380 1.00 106.83 1 MET B O 1
ATOM 2061 N N . LYS B 1 2 ? 17.992 -1.712 -83.528 1.00 107.44 2 LYS B N 1
ATOM 2062 C CA . LYS B 1 2 ? 18.327 -2.779 -84.465 1.00 97.77 2 LYS B CA 1
ATOM 2063 C C . LYS B 1 2 ? 18.098 -4.167 -83.879 1.00 89.14 2 LYS B C 1
ATOM 2064 O O . LYS B 1 2 ? 18.150 -5.156 -84.619 1.00 83.42 2 LYS B O 1
ATOM 2070 N N . GLN B 1 3 ? 17.839 -4.259 -82.572 1.00 86.44 3 GLN B N 1
ATOM 2071 C CA . GLN B 1 3 ? 17.530 -5.548 -81.968 1.00 82.27 3 GLN B CA 1
ATOM 2072 C C . GLN B 1 3 ? 16.333 -6.203 -82.641 1.00 74.27 3 GLN B C 1
ATOM 2073 O O . GLN B 1 3 ? 16.285 -7.430 -82.764 1.00 73.24 3 GLN B O 1
ATOM 2079 N N . ILE B 1 4 ? 15.364 -5.404 -83.091 1.00 72.11 4 ILE B N 1
ATOM 2080 C CA . ILE B 1 4 ? 14.175 -5.963 -83.729 1.00 67.33 4 ILE B CA 1
ATOM 2081 C C . ILE B 1 4 ? 14.556 -6.698 -85.007 1.00 62.49 4 ILE B C 1
ATOM 2082 O O . ILE B 1 4 ? 14.156 -7.847 -85.230 1.00 59.06 4 ILE B O 1
ATOM 2087 N N . TYR B 1 5 ? 15.336 -6.041 -85.862 1.00 61.53 5 TYR B N 1
ATOM 2088 C CA . TYR B 1 5 ? 15.788 -6.616 -87.123 1.00 60.77 5 TYR B CA 1
ATOM 2089 C C . TYR B 1 5 ? 16.245 -8.060 -86.941 1.00 57.00 5 TYR B C 1
ATOM 2090 O O . TYR B 1 5 ? 15.875 -8.939 -87.726 1.00 53.67 5 TYR B O 1
ATOM 2099 N N . ASP B 1 6 ? 17.035 -8.316 -85.898 1.00 60.93 6 ASP B N 1
ATOM 2100 C CA . ASP B 1 6 ? 17.588 -9.648 -85.689 1.00 61.67 6 ASP B CA 1
ATOM 2101 C C . ASP B 1 6 ? 16.538 -10.674 -85.289 1.00 58.61 6 ASP B C 1
ATOM 2102 O O . ASP B 1 6 ? 16.802 -11.875 -85.404 1.00 59.09 6 ASP B O 1
ATOM 2107 N N . THR B 1 7 ? 15.367 -10.248 -84.817 1.00 54.73 7 THR B N 1
ATOM 2108 C CA . THR B 1 7 ? 14.328 -11.195 -84.423 1.00 49.87 7 THR B CA 1
ATOM 2109 C C . THR B 1 7 ? 13.404 -11.575 -85.571 1.00 48.05 7 THR B C 1
ATOM 2110 O O . THR B 1 7 ? 12.517 -12.413 -85.379 1.00 47.50 7 THR B O 1
ATOM 2114 N N . LEU B 1 8 ? 13.576 -10.970 -86.745 1.00 48.28 8 LEU B N 1
ATOM 2115 C CA . LEU B 1 8 ? 12.737 -11.232 -87.905 1.00 46.05 8 LEU B CA 1
ATOM 2116 C C . LEU B 1 8 ? 13.459 -12.244 -88.782 1.00 46.19 8 LEU B C 1
ATOM 2117 O O . LEU B 1 8 ? 14.461 -11.914 -89.421 1.00 48.67 8 LEU B O 1
ATOM 2122 N N . GLN B 1 9 ? 12.947 -13.472 -88.823 1.00 46.30 9 GLN B N 1
ATOM 2123 C CA . GLN B 1 9 ? 13.694 -14.562 -89.430 1.00 53.14 9 GLN B CA 1
ATOM 2124 C C . GLN B 1 9 ? 12.771 -15.459 -90.246 1.00 53.00 9 GLN B C 1
ATOM 2125 O O . GLN B 1 9 ? 11.554 -15.510 -90.034 1.00 51.72 9 GLN B O 1
ATOM 2131 N N . LEU B 1 10 ? 13.381 -16.159 -91.197 1.00 55.15 10 LEU B N 1
ATOM 2132 C CA . LEU B 1 10 ? 12.709 -17.166 -92.010 1.00 57.12 10 LEU B CA 1
ATOM 2133 C C . LEU B 1 10 ? 13.040 -18.540 -91.433 1.00 61.05 10 LEU B C 1
ATOM 2134 O O . LEU B 1 10 ? 14.195 -18.976 -91.476 1.00 63.17 10 LEU B O 1
ATOM 2139 N N . ILE B 1 11 ? 12.034 -19.215 -90.897 1.00 60.36 11 ILE B N 1
ATOM 2140 C CA . ILE B 1 11 ? 12.210 -20.469 -90.165 1.00 61.50 11 ILE B CA 1
ATOM 2141 C C . ILE B 1 11 ? 11.618 -21.604 -90.993 1.00 62.32 11 ILE B C 1
ATOM 2142 O O . ILE B 1 11 ? 10.490 -21.475 -91.483 1.00 62.14 11 ILE B O 1
ATOM 2147 N N . PRO B 1 12 ? 12.318 -22.723 -91.151 1.00 64.86 12 PRO B N 1
ATOM 2148 C CA . PRO B 1 12 ? 11.714 -23.868 -91.844 1.00 69.70 12 PRO B CA 1
ATOM 2149 C C . PRO B 1 12 ? 10.397 -24.273 -91.191 1.00 72.49 12 PRO B C 1
ATOM 2150 O O . PRO B 1 12 ? 10.286 -24.355 -89.964 1.00 72.57 12 PRO B O 1
ATOM 2154 N N . VAL B 1 13 ? 9.385 -24.508 -92.030 1.00 74.18 13 VAL B N 1
ATOM 2155 C CA . VAL B 1 13 ? 8.055 -24.866 -91.539 1.00 72.60 13 VAL B CA 1
ATOM 2156 C C . VAL B 1 13 ? 8.127 -26.068 -90.608 1.00 77.86 13 VAL B C 1
ATOM 2157 O O . VAL B 1 13 ? 7.373 -26.167 -89.632 1.00 77.52 13 VAL B O 1
ATOM 2161 N N . ASP B 1 14 ? 9.033 -27.001 -90.895 1.00 83.43 14 ASP B N 1
ATOM 2162 C CA . ASP B 1 14 ? 9.133 -28.230 -90.120 1.00 93.05 14 ASP B CA 1
ATOM 2163 C C . ASP B 1 14 ? 9.641 -28.005 -88.701 1.00 90.26 14 ASP B C 1
ATOM 2164 O O . ASP B 1 14 ? 9.562 -28.929 -87.883 1.00 94.91 14 ASP B O 1
ATOM 2169 N N . LYS B 1 15 ? 10.159 -26.820 -88.388 1.00 81.59 15 LYS B N 1
ATOM 2170 C CA . LYS B 1 15 ? 10.701 -26.533 -87.068 1.00 77.61 15 LYS B CA 1
ATOM 2171 C C . LYS B 1 15 ? 9.734 -25.740 -86.189 1.00 75.53 15 LYS B C 1
ATOM 2172 O O . LYS B 1 15 ? 10.120 -25.309 -85.097 1.00 77.29 15 LYS B O 1
ATOM 2178 N N . ILE B 1 16 ? 8.489 -25.554 -86.625 1.00 72.94 16 ILE B N 1
ATOM 2179 C CA . ILE B 1 16 ? 7.524 -24.698 -85.940 1.00 67.85 16 ILE B CA 1
ATOM 2180 C C . ILE B 1 16 ? 6.383 -25.559 -85.417 1.00 70.56 16 ILE B C 1
ATOM 2181 O O . ILE B 1 16 ? 5.789 -26.336 -86.173 1.00 73.73 16 ILE B O 1
ATOM 2186 N N . ASP B 1 17 ? 6.073 -25.412 -84.132 1.00 69.74 17 ASP B N 1
ATOM 2187 C CA . ASP B 1 17 ? 4.984 -26.132 -83.489 1.00 71.39 17 ASP B CA 1
ATOM 2188 C C . ASP B 1 17 ? 3.865 -25.174 -83.096 1.00 69.33 17 ASP B C 1
ATOM 2189 O O . ASP B 1 17 ? 4.101 -24.000 -82.793 1.00 67.03 17 ASP B O 1
ATOM 2194 N N . LEU B 1 18 ? 2.642 -25.691 -83.114 1.00 68.60 18 LEU B N 1
ATOM 2195 C CA . LEU B 1 18 ? 1.473 -25.015 -82.577 1.00 66.85 18 LEU B CA 1
ATOM 2196 C C . LEU B 1 18 ? 1.146 -25.584 -81.202 1.00 71.33 18 LEU B C 1
ATOM 2197 O O . LEU B 1 18 ? 1.430 -26.748 -80.914 1.00 72.20 18 LEU B O 1
ATOM 2202 N N . HIS B 1 19 ? 0.551 -24.754 -80.344 1.00 71.22 19 HIS B N 1
ATOM 2203 C CA . HIS B 1 19 ? 0.088 -25.215 -79.042 1.00 75.26 19 HIS B CA 1
ATOM 2204 C C . HIS B 1 19 ? -1.423 -25.151 -78.912 1.00 78.24 19 HIS B C 1
ATOM 2205 O O . HIS B 1 19 ? -1.962 -25.526 -77.865 1.00 82.87 19 HIS B O 1
ATOM 2212 N N . GLU B 1 20 ? -2.117 -24.714 -79.957 1.00 76.55 20 GLU B N 1
ATOM 2213 C CA . GLU B 1 20 ? -3.535 -24.408 -79.884 1.00 78.06 20 GLU B CA 1
ATOM 2214 C C . GLU B 1 20 ? -4.221 -24.981 -81.112 1.00 79.84 20 GLU B C 1
ATOM 2215 O O . GLU B 1 20 ? -3.724 -24.824 -82.230 1.00 79.77 20 GLU B O 1
ATOM 2221 N N . ALA B 1 21 ? -5.352 -25.644 -80.908 1.00 86.69 21 ALA B N 1
ATOM 2222 C CA . ALA B 1 21 ? -6.138 -26.120 -82.034 1.00 92.35 21 ALA B CA 1
ATOM 2223 C C . ALA B 1 21 ? -6.685 -24.939 -82.826 1.00 92.43 21 ALA B C 1
ATOM 2224 O O . ALA B 1 21 ? -6.997 -23.882 -82.270 1.00 92.21 21 ALA B O 1
ATOM 2226 N N . PHE B 1 22 ? -6.798 -25.122 -84.138 1.00 91.29 22 PHE B N 1
ATOM 2227 C CA . PHE B 1 22 ? -7.272 -24.062 -85.016 1.00 88.29 22 PHE B CA 1
ATOM 2228 C C . PHE B 1 22 ? -8.779 -24.174 -85.242 1.00 93.90 22 PHE B C 1
ATOM 2229 O O . PHE B 1 22 ? -9.415 -25.177 -84.912 1.00 99.78 22 PHE B O 1
ATOM 2237 N N . GLU B 1 23 ? -9.353 -23.115 -85.817 1.00 93.05 23 GLU B N 1
ATOM 2238 C CA . GLU B 1 23 ? -10.746 -23.118 -86.247 1.00 99.89 23 GLU B CA 1
ATOM 2239 C C . GLU B 1 23 ? -10.789 -23.107 -87.766 1.00 99.14 23 GLU B C 1
ATOM 2240 O O . GLU B 1 23 ? -10.278 -22.161 -88.386 1.00 93.61 23 GLU B O 1
ATOM 2246 N N . PRO B 1 24 ? -11.368 -24.127 -88.406 1.00 103.18 24 PRO B N 1
ATOM 2247 C CA . PRO B 1 24 ? -11.317 -24.192 -89.876 1.00 102.40 24 PRO B CA 1
ATOM 2248 C C . PRO B 1 24 ? -11.980 -23.012 -90.562 1.00 100.31 24 PRO B C 1
ATOM 2249 O O . PRO B 1 24 ? -11.524 -22.600 -91.636 1.00 96.48 24 PRO B O 1
ATOM 2253 N N . SER B 1 25 ? -13.048 -22.458 -89.984 1.00 104.26 25 SER B N 1
ATOM 2254 C CA . SER B 1 25 ? -13.675 -21.283 -90.582 1.00 105.77 25 SER B CA 1
ATOM 2255 C C . SER B 1 25 ? -12.713 -20.103 -90.604 1.00 98.92 25 SER B C 1
ATOM 2256 O O . SER B 1 25 ? -12.630 -19.378 -91.602 1.00 96.88 25 SER B O 1
ATOM 2259 N N . ARG B 1 26 ? -11.979 -19.895 -89.507 1.00 96.39 26 ARG B N 1
ATOM 2260 C CA . ARG B 1 26 ? -10.967 -18.843 -89.474 1.00 90.83 26 ARG B CA 1
ATOM 2261 C C . ARG B 1 26 ? -9.772 -19.188 -90.352 1.00 87.82 26 ARG B C 1
ATOM 2262 O O . ARG B 1 26 ? -9.099 -18.286 -90.866 1.00 84.13 26 ARG B O 1
ATOM 2270 N N . LEU B 1 27 ? -9.485 -20.480 -90.526 1.00 87.81 27 LEU B N 1
ATOM 2271 C CA . LEU B 1 27 ? -8.362 -20.873 -91.369 1.00 85.56 27 LEU B CA 1
ATOM 2272 C C . LEU B 1 27 ? -8.658 -20.603 -92.840 1.00 86.65 27 LEU B C 1
ATOM 2273 O O . LEU B 1 27 ? -7.786 -20.130 -93.579 1.00 80.78 27 LEU B O 1
ATOM 2278 N N . GLU B 1 28 ? -9.886 -20.889 -93.283 1.00 94.12 28 GLU B N 1
ATOM 2279 C CA . GLU B 1 28 ? -10.237 -20.638 -94.676 1.00 98.60 28 GLU B CA 1
ATOM 2280 C C . GLU B 1 28 ? -10.166 -19.153 -95.008 1.00 94.54 28 GLU B C 1
ATOM 2281 O O . GLU B 1 28 ? -9.630 -18.769 -96.055 1.00 92.75 28 GLU B O 1
ATOM 2287 N N . LYS B 1 29 ? -10.695 -18.299 -94.129 1.00 93.89 29 LYS B N 1
ATOM 2288 C CA . LYS B 1 29 ? -10.675 -16.865 -94.404 1.00 90.41 29 LYS B CA 1
ATOM 2289 C C . LYS B 1 29 ? -9.259 -16.305 -94.334 1.00 83.10 29 LYS B C 1
ATOM 2290 O O . LYS B 1 29 ? -8.888 -15.446 -95.142 1.00 81.34 29 LYS B O 1
ATOM 2296 N N . THR B 1 30 ? -8.450 -16.778 -93.383 1.00 77.55 30 THR B N 1
ATOM 2297 C CA . THR B 1 30 ? -7.055 -16.348 -93.330 1.00 74.77 30 THR B CA 1
ATOM 2298 C C . THR B 1 30 ? -6.300 -16.796 -94.578 1.00 74.32 30 THR B C 1
ATOM 2299 O O . THR B 1 30 ? -5.607 -15.998 -95.219 1.00 71.92 30 THR B O 1
ATOM 2303 N N . LYS B 1 31 ? -6.423 -18.075 -94.940 1.00 76.94 31 LYS B N 1
ATOM 2304 C CA . LYS B 1 31 ? -5.790 -18.557 -96.165 1.00 77.32 31 LYS B CA 1
ATOM 2305 C C . LYS B 1 31 ? -6.261 -17.748 -97.368 1.00 78.89 31 LYS B C 1
ATOM 2306 O O . LYS B 1 31 ? -5.448 -17.232 -98.142 1.00 77.18 31 LYS B O 1
ATOM 2312 N N . GLU B 1 32 ? -7.580 -17.623 -97.532 1.00 83.50 32 GLU B N 1
ATOM 2313 C CA . GLU B 1 32 ? -8.129 -16.819 -98.619 1.00 87.95 32 GLU B CA 1
ATOM 2314 C C . GLU B 1 32 ? -7.499 -15.432 -98.651 1.00 82.32 32 GLU B C 1
ATOM 2315 O O . GLU B 1 32 ? -7.069 -14.954 -99.706 1.00 81.99 32 GLU B O 1
ATOM 2321 N N . SER B 1 33 ? -7.429 -14.774 -97.492 1.00 79.47 33 SER B N 1
ATOM 2322 C CA . SER B 1 33 ? -6.902 -13.414 -97.442 1.00 77.32 33 SER B CA 1
ATOM 2323 C C . SER B 1 33 ? -5.442 -13.374 -97.880 1.00 72.93 33 SER B C 1
ATOM 2324 O O . SER B 1 33 ? -5.048 -12.535 -98.699 1.00 73.28 33 SER B O 1
ATOM 2327 N N . ILE B 1 34 ? -4.620 -14.274 -97.341 1.00 71.32 34 ILE B N 1
ATOM 2328 C CA . ILE B 1 34 ? -3.209 -14.297 -97.716 1.00 69.33 34 ILE B CA 1
ATOM 2329 C C . ILE B 1 34 ? -3.057 -14.631 -99.196 1.00 72.69 34 ILE B C 1
ATOM 2330 O O . ILE B 1 34 ? -2.201 -14.068 -99.889 1.00 72.65 34 ILE B O 1
ATOM 2335 N N . ALA B 1 35 ? -3.894 -15.538 -99.706 1.00 73.54 35 ALA B N 1
ATOM 2336 C CA . ALA B 1 35 ? -3.803 -15.921 -101.110 1.00 78.05 35 ALA B CA 1
ATOM 2337 C C . ALA B 1 35 ? -4.103 -14.737 -102.020 1.00 79.89 35 ALA B C 1
ATOM 2338 O O . ALA B 1 35 ? -3.395 -14.503 -103.009 1.00 81.13 35 ALA B O 1
ATOM 2340 N N . LYS B 1 36 ? -5.158 -13.982 -101.706 1.00 79.45 36 LYS B N 1
ATOM 2341 C CA . LYS B 1 36 ? -5.484 -12.802 -102.500 1.00 79.78 36 LYS B CA 1
ATOM 2342 C C . LYS B 1 36 ? -4.329 -11.809 -102.489 1.00 76.70 36 LYS B C 1
ATOM 2343 O O . LYS B 1 36 ? -3.918 -11.296 -103.538 1.00 77.23 36 LYS B O 1
ATOM 2349 N N . GLU B 1 37 ? -3.780 -11.544 -101.305 1.00 73.37 37 GLU B N 1
ATOM 2350 C CA . GLU B 1 37 ? -2.785 -10.493 -101.138 1.00 74.93 37 GLU B CA 1
ATOM 2351 C C . GLU B 1 37 ? -1.391 -10.926 -101.576 1.00 71.43 37 GLU B C 1
ATOM 2352 O O . GLU B 1 37 ? -0.594 -10.086 -102.007 1.00 70.76 37 GLU B O 1
ATOM 2358 N N . GLN B 1 38 ? -1.071 -12.213 -101.463 1.00 68.57 38 GLN B N 1
ATOM 2359 C CA . GLN B 1 38 ? 0.262 -12.720 -101.773 1.00 67.71 38 GLN B CA 1
ATOM 2360 C C . GLN B 1 38 ? 1.332 -12.123 -100.866 1.00 64.84 38 GLN B C 1
ATOM 2361 O O . GLN B 1 38 ? 2.521 -12.146 -101.202 1.00 64.30 38 GLN B O 1
ATOM 2367 N N . HIS B 1 39 ? 0.919 -11.583 -99.721 1.00 62.75 39 HIS B N 1
ATOM 2368 C CA . HIS B 1 39 ? 1.827 -11.089 -98.698 1.00 62.06 39 HIS B CA 1
ATOM 2369 C C . HIS B 1 39 ? 1.326 -11.559 -97.342 1.00 61.02 39 HIS B C 1
ATOM 2370 O O . HIS B 1 39 ? 0.123 -11.749 -97.144 1.00 61.76 39 HIS B O 1
ATOM 2377 N N . LEU B 1 40 ? 2.258 -11.757 -96.414 1.00 56.35 40 LEU B N 1
ATOM 2378 C CA . LEU B 1 40 ? 1.930 -11.974 -95.011 1.00 52.67 40 LEU B CA 1
ATOM 2379 C C . LEU B 1 40 ? 2.045 -10.625 -94.317 1.00 52.45 40 LEU B C 1
ATOM 2380 O O . LEU B 1 40 ? 3.152 -10.119 -94.114 1.00 54.67 40 LEU B O 1
ATOM 2385 N N . ARG B 1 41 ? 0.902 -10.039 -93.963 1.00 52.87 41 ARG B N 1
ATOM 2386 C CA . ARG B 1 41 ? 0.907 -8.691 -93.404 1.00 50.82 41 ARG B CA 1
ATOM 2387 C C . ARG B 1 41 ? 1.737 -8.622 -92.126 1.00 49.68 41 ARG B C 1
ATOM 2388 O O . ARG B 1 41 ? 2.641 -7.788 -92.002 1.00 50.04 41 ARG B O 1
ATOM 2396 N N . HIS B 1 42 ? 1.440 -9.487 -91.162 1.00 49.05 42 HIS B N 1
ATOM 2397 C CA . HIS B 1 42 ? 2.061 -9.460 -89.849 1.00 48.09 42 HIS B CA 1
ATOM 2398 C C . HIS B 1 42 ? 2.816 -10.761 -89.611 1.00 48.35 42 HIS B C 1
ATOM 2399 O O . HIS B 1 42 ? 2.233 -11.842 -89.769 1.00 51.99 42 HIS B O 1
ATOM 2406 N N . PRO B 1 43 ? 4.087 -10.711 -89.222 1.00 46.38 43 PRO B N 1
ATOM 2407 C CA . PRO B 1 43 ? 4.853 -11.951 -89.063 1.00 45.55 43 PRO B CA 1
ATOM 2408 C C . PRO B 1 43 ? 4.302 -12.810 -87.936 1.00 47.82 43 PRO B C 1
ATOM 2409 O O . PRO B 1 43 ? 3.721 -12.311 -86.967 1.00 46.39 43 PRO B O 1
ATOM 2413 N N . VAL B 1 44 ? 4.492 -14.124 -88.079 1.00 47.57 44 VAL B N 1
ATOM 2414 C CA . VAL B 1 44 ? 4.102 -15.060 -87.031 1.00 49.13 44 VAL B CA 1
ATOM 2415 C C . VAL B 1 44 ? 5.001 -14.861 -85.819 1.00 48.03 44 VAL B C 1
ATOM 2416 O O . VAL B 1 44 ? 6.231 -14.796 -85.943 1.00 50.40 44 VAL B O 1
ATOM 2420 N N . LEU B 1 45 ? 4.392 -14.762 -84.641 1.00 47.16 45 LEU B N 1
ATOM 2421 C CA . LEU B 1 45 ? 5.129 -14.581 -83.395 1.00 49.47 45 LEU B CA 1
ATOM 2422 C C . LEU B 1 45 ? 5.390 -15.943 -82.767 1.00 53.88 45 LEU B C 1
ATOM 2423 O O . LEU B 1 45 ? 4.452 -16.708 -82.522 1.00 56.02 45 LEU B O 1
ATOM 2428 N N . VAL B 1 46 ? 6.661 -16.236 -82.495 1.00 55.66 46 VAL B N 1
ATOM 2429 C CA . VAL B 1 46 ? 7.079 -17.535 -81.992 1.00 53.95 46 VAL B CA 1
ATOM 2430 C C . VAL B 1 46 ? 8.050 -17.328 -80.839 1.00 55.26 46 VAL B C 1
ATOM 2431 O O . VAL B 1 46 ? 8.592 -16.239 -80.634 1.00 52.61 46 VAL B O 1
ATOM 2435 N N . VAL B 1 47 ? 8.260 -18.397 -80.077 1.00 56.47 47 VAL B N 1
ATOM 2436 C CA . VAL B 1 47 ? 9.273 -18.422 -79.033 1.00 60.79 47 VAL B CA 1
ATOM 2437 C C . VAL B 1 47 ? 10.206 -19.592 -79.314 1.00 64.39 47 VAL B C 1
ATOM 2438 O O . VAL B 1 47 ? 9.793 -20.616 -79.869 1.00 64.44 47 VAL B O 1
ATOM 2442 N N . LYS B 1 48 ? 11.476 -19.428 -78.950 1.00 66.55 48 LYS B N 1
ATOM 2443 C CA . LYS B 1 48 ? 12.429 -20.513 -79.128 1.00 72.12 48 LYS B CA 1
ATOM 2444 C C . LYS B 1 48 ? 12.132 -21.632 -78.137 1.00 75.41 48 LYS B C 1
ATOM 2445 O O . LYS B 1 48 ? 11.861 -21.389 -76.957 1.00 75.86 48 LYS B O 1
ATOM 2451 N N . THR B 1 49 ? 12.181 -22.863 -78.630 1.00 77.70 49 THR B N 1
ATOM 2452 C CA . THR B 1 49 ? 11.790 -24.057 -77.897 1.00 80.83 49 THR B CA 1
ATOM 2453 C C . THR B 1 49 ? 13.019 -24.947 -77.685 1.00 88.24 49 THR B C 1
ATOM 2454 O O . THR B 1 49 ? 14.140 -24.592 -78.064 1.00 87.92 49 THR B O 1
ATOM 2458 N N . LEU B 1 50 ? 12.819 -26.087 -77.024 1.00 96.86 50 LEU B N 1
ATOM 2459 C CA . LEU B 1 50 ? 13.893 -27.059 -76.914 1.00 105.16 50 LEU B CA 1
ATOM 2460 C C . LEU B 1 50 ? 14.089 -27.791 -78.239 1.00 108.88 50 LEU B C 1
ATOM 2461 O O . LEU B 1 50 ? 13.216 -27.807 -79.111 1.00 106.38 50 LEU B O 1
ATOM 2466 N N . PHE B 1 51 ? 15.262 -28.406 -78.383 1.00 114.83 51 PHE B N 1
ATOM 2467 C CA . PHE B 1 51 ? 15.676 -29.096 -79.601 1.00 117.15 51 PHE B CA 1
ATOM 2468 C C . PHE B 1 51 ? 15.944 -28.136 -80.748 1.00 109.65 51 PHE B C 1
ATOM 2469 O O . PHE B 1 51 ? 16.178 -28.583 -81.877 1.00 110.44 51 PHE B O 1
ATOM 2477 N N . GLY B 1 52 ? 15.913 -26.830 -80.498 1.00 100.63 52 GLY B N 1
ATOM 2478 C CA . GLY B 1 52 ? 16.098 -25.856 -81.550 1.00 94.48 52 GLY B CA 1
ATOM 2479 C C . GLY B 1 52 ? 14.853 -25.514 -82.336 1.00 89.53 52 GLY B C 1
ATOM 2480 O O . GLY B 1 52 ? 14.967 -24.886 -83.395 1.00 87.53 52 GLY B O 1
ATOM 2481 N N . ARG B 1 53 ? 13.671 -25.897 -81.855 1.00 86.55 53 ARG B N 1
ATOM 2482 C CA . ARG B 1 53 ? 12.426 -25.634 -82.561 1.00 79.09 53 ARG B CA 1
ATOM 2483 C C . ARG B 1 53 ? 11.813 -24.310 -82.100 1.00 71.63 53 ARG B C 1
ATOM 2484 O O . ARG B 1 53 ? 12.375 -23.583 -81.276 1.00 70.50 53 ARG B O 1
ATOM 2492 N N . TYR B 1 54 ? 10.638 -23.995 -82.643 1.00 67.87 54 TYR B N 1
ATOM 2493 C CA . TYR B 1 54 ? 9.923 -22.766 -82.328 1.00 65.04 54 TYR B CA 1
ATOM 2494 C C . TYR B 1 54 ? 8.449 -23.077 -82.102 1.00 65.34 54 TYR B C 1
ATOM 2495 O O . TYR B 1 54 ? 7.889 -23.987 -82.719 1.00 64.94 54 TYR B O 1
ATOM 2504 N N . MET B 1 55 ? 7.824 -22.317 -81.205 1.00 63.34 55 MET B N 1
ATOM 2505 C CA . MET B 1 55 ? 6.420 -22.500 -80.863 1.00 63.16 55 MET B CA 1
ATOM 2506 C C . MET B 1 55 ? 5.667 -21.209 -81.143 1.00 60.61 55 MET B C 1
ATOM 2507 O O . MET B 1 55 ? 6.041 -20.145 -80.637 1.00 58.71 55 MET B O 1
ATOM 2512 N N . VAL B 1 56 ? 4.616 -21.307 -81.956 1.00 58.66 56 VAL B N 1
ATOM 2513 C CA . VAL B 1 56 ? 3.793 -20.148 -82.274 1.00 55.20 56 VAL B CA 1
ATOM 2514 C C . VAL B 1 56 ? 3.036 -19.706 -81.032 1.00 57.96 56 VAL B C 1
ATOM 2515 O O . VAL B 1 56 ? 2.327 -20.503 -80.406 1.00 62.10 56 VAL B O 1
ATOM 2519 N N . ILE B 1 57 ? 3.179 -18.431 -80.670 1.00 53.97 57 ILE B N 1
ATOM 2520 C CA . ILE B 1 57 ? 2.359 -17.833 -79.619 1.00 56.06 57 ILE B CA 1
ATOM 2521 C C . ILE B 1 57 ? 1.364 -16.819 -80.161 1.00 54.49 57 ILE B C 1
ATOM 2522 O O . ILE B 1 57 ? 0.450 -16.416 -79.422 1.00 55.59 57 ILE B O 1
ATOM 2527 N N . ASP B 1 58 ? 1.520 -16.374 -81.406 1.00 55.37 58 ASP B N 1
ATOM 2528 C CA . ASP B 1 58 ? 0.451 -15.682 -82.117 1.00 57.34 58 ASP B CA 1
ATOM 2529 C C . ASP B 1 58 ? 0.653 -15.946 -83.597 1.00 54.98 58 ASP B C 1
ATOM 2530 O O . ASP B 1 58 ? 1.715 -15.633 -84.138 1.00 53.95 58 ASP B O 1
ATOM 2535 N N . GLY B 1 59 ? -0.352 -16.528 -84.240 1.00 57.75 59 GLY B N 1
ATOM 2536 C CA . GLY B 1 59 ? -0.263 -16.818 -85.657 1.00 57.56 59 GLY B CA 1
ATOM 2537 C C . GLY B 1 59 ? -0.547 -18.265 -86.003 1.00 59.93 59 GLY B C 1
ATOM 2538 O O . GLY B 1 59 ? 0.035 -18.802 -86.947 1.00 59.65 59 GLY B O 1
ATOM 2539 N N . VAL B 1 60 ? -1.439 -18.909 -85.247 1.00 59.97 60 VAL B N 1
ATOM 2540 C CA . VAL B 1 60 ? -1.817 -20.285 -85.564 1.00 63.61 60 VAL B CA 1
ATOM 2541 C C . VAL B 1 60 ? -2.387 -20.363 -86.974 1.00 62.78 60 VAL B C 1
ATOM 2542 O O . VAL B 1 60 ? -2.011 -21.233 -87.769 1.00 62.45 60 VAL B O 1
ATOM 2546 N N . HIS B 1 61 ? -3.284 -19.438 -87.317 1.00 61.80 61 HIS B N 1
ATOM 2547 C CA . HIS B 1 61 ? -3.954 -19.528 -88.609 1.00 65.04 61 HIS B CA 1
ATOM 2548 C C . HIS B 1 61 ? -3.095 -18.986 -89.745 1.00 61.24 61 HIS B C 1
ATOM 2549 O O . HIS B 1 61 ? -3.153 -19.516 -90.860 1.00 60.32 61 HIS B O 1
ATOM 2556 N N . ARG B 1 62 ? -2.284 -17.957 -89.492 1.00 57.68 62 ARG B N 1
ATOM 2557 C CA . ARG B 1 62 ? -1.335 -17.517 -90.512 1.00 57.60 62 ARG B CA 1
ATOM 2558 C C . ARG B 1 62 ? -0.353 -18.632 -90.868 1.00 59.64 62 ARG B C 1
ATOM 2559 O O . ARG B 1 62 ? -0.125 -18.921 -92.048 1.00 60.35 62 ARG B O 1
ATOM 2567 N N . PHE B 1 63 ? 0.241 -19.269 -89.854 1.00 61.50 63 PHE B N 1
ATOM 2568 C CA . PHE B 1 63 ? 1.191 -20.351 -90.100 1.00 63.81 63 PHE B CA 1
ATOM 2569 C C . PHE B 1 63 ? 0.604 -21.403 -91.029 1.00 70.32 63 PHE B C 1
ATOM 2570 O O . PHE B 1 63 ? 1.187 -21.729 -92.068 1.00 70.77 63 PHE B O 1
ATOM 2578 N N . MET B 1 64 ? -0.557 -21.946 -90.669 1.00 74.83 64 MET B N 1
ATOM 2579 C CA . MET B 1 64 ? -1.106 -23.055 -91.438 1.00 80.59 64 MET B CA 1
ATOM 2580 C C . MET B 1 64 ? -1.616 -22.602 -92.797 1.00 79.35 64 MET B C 1
ATOM 2581 O O . MET B 1 64 ? -1.627 -23.394 -93.746 1.00 84.62 64 MET B O 1
ATOM 2586 N N . SER B 1 65 ? -2.025 -21.340 -92.922 1.00 72.63 65 SER B N 1
ATOM 2587 C CA . SER B 1 65 ? -2.316 -20.795 -94.243 1.00 72.30 65 SER B CA 1
ATOM 2588 C C . SER B 1 65 ? -1.079 -20.853 -95.130 1.00 70.81 65 SER B C 1
ATOM 2589 O O . SER B 1 65 ? -1.104 -21.438 -96.219 1.00 74.02 65 SER B O 1
ATOM 2592 N N . LEU B 1 66 ? 0.023 -20.255 -94.672 1.00 66.21 66 LEU B N 1
ATOM 2593 C CA . LEU B 1 66 ? 1.270 -20.334 -95.426 1.00 66.66 66 LEU B CA 1
ATOM 2594 C C . LEU B 1 66 ? 1.677 -21.784 -95.652 1.00 70.01 66 LEU B C 1
ATOM 2595 O O . LEU B 1 66 ? 2.034 -22.175 -96.769 1.00 72.51 66 LEU B O 1
ATOM 2600 N N . LYS B 1 67 ? 1.622 -22.602 -94.598 1.00 71.57 67 LYS B N 1
ATOM 2601 C CA . LYS B 1 67 ? 1.972 -24.010 -94.739 1.00 74.11 67 LYS B CA 1
ATOM 2602 C C . LYS B 1 67 ? 1.101 -24.684 -95.788 1.00 76.22 67 LYS B C 1
ATOM 2603 O O . LYS B 1 67 ? 1.609 -25.345 -96.700 1.00 80.25 67 LYS B O 1
ATOM 2609 N N . ALA B 1 68 ? -0.220 -24.520 -95.680 1.00 75.17 68 ALA B N 1
ATOM 2610 C CA . ALA B 1 68 ? -1.118 -25.109 -96.668 1.00 80.20 68 ALA B CA 1
ATOM 2611 C C . ALA B 1 68 ? -0.838 -24.578 -98.068 1.00 79.39 68 ALA B C 1
ATOM 2612 O O . ALA B 1 68 ? -1.045 -25.293 -99.055 1.00 83.01 68 ALA B O 1
ATOM 2614 N N . LEU B 1 69 ? -0.358 -23.340 -98.173 1.00 75.38 69 LEU B N 1
ATOM 2615 C CA . LEU B 1 69 ? -0.026 -22.736 -99.457 1.00 77.94 69 LEU B CA 1
ATOM 2616 C C . LEU B 1 69 ? 1.294 -23.234 -100.025 1.00 81.65 69 LEU B C 1
ATOM 2617 O O . LEU B 1 69 ? 1.672 -22.820 -101.128 1.00 84.69 69 LEU B O 1
ATOM 2622 N N . GLY B 1 70 ? 2.001 -24.101 -99.308 1.00 80.83 70 GLY B N 1
ATOM 2623 C CA . GLY B 1 70 ? 3.239 -24.665 -99.797 1.00 81.12 70 GLY B CA 1
ATOM 2624 C C . GLY B 1 70 ? 4.498 -23.944 -99.376 1.00 76.01 70 GLY B C 1
ATOM 2625 O O . GLY B 1 70 ? 5.581 -24.302 -99.849 1.00 78.94 70 GLY B O 1
ATOM 2626 N N . CYS B 1 71 ? 4.400 -22.942 -98.508 1.00 74.09 71 CYS B N 1
ATOM 2627 C CA . CYS B 1 71 ? 5.595 -22.244 -98.060 1.00 72.00 71 CYS B CA 1
ATOM 2628 C C . CYS B 1 71 ? 6.517 -23.200 -97.320 1.00 72.57 71 CYS B C 1
ATOM 2629 O O . CYS B 1 71 ? 6.098 -23.895 -96.390 1.00 75.63 71 CYS B O 1
ATOM 2632 N N . GLU B 1 72 ? 7.776 -23.237 -97.742 1.00 71.73 72 GLU B N 1
ATOM 2633 C CA . GLU B 1 72 ? 8.790 -24.011 -97.045 1.00 74.10 72 GLU B CA 1
ATOM 2634 C C . GLU B 1 72 ? 9.405 -23.250 -95.882 1.00 70.89 72 GLU B C 1
ATOM 2635 O O . GLU B 1 72 ? 10.064 -23.865 -95.036 1.00 71.60 72 GLU B O 1
ATOM 2641 N N . VAL B 1 73 ? 9.177 -21.942 -95.814 1.00 67.70 73 VAL B N 1
ATOM 2642 C CA . VAL B 1 73 ? 9.791 -21.059 -94.832 1.00 66.19 73 VAL B CA 1
ATOM 2643 C C . VAL B 1 73 ? 8.734 -20.074 -94.346 1.00 62.31 73 VAL B C 1
ATOM 2644 O O . VAL B 1 73 ? 7.891 -19.622 -95.130 1.00 63.47 73 VAL B O 1
ATOM 2648 N N . ILE B 1 74 ? 8.783 -19.736 -93.063 1.00 58.76 74 ILE B N 1
ATOM 2649 C CA . ILE B 1 74 ? 7.768 -18.918 -92.406 1.00 55.81 74 ILE B CA 1
ATOM 2650 C C . ILE B 1 74 ? 8.431 -17.655 -91.887 1.00 55.56 74 ILE B C 1
ATOM 2651 O O . ILE B 1 74 ? 9.427 -17.741 -91.164 1.00 55.31 74 ILE B O 1
ATOM 2656 N N . PRO B 1 75 ? 7.920 -16.457 -92.211 1.00 54.37 75 PRO B N 1
ATOM 2657 C CA . PRO B 1 75 ? 8.445 -15.221 -91.611 1.00 50.72 75 PRO B CA 1
ATOM 2658 C C . PRO B 1 75 ? 7.942 -15.084 -90.181 1.00 51.22 75 PRO B C 1
ATOM 2659 O O . PRO B 1 75 ? 6.744 -14.919 -89.945 1.00 49.70 75 PRO B O 1
ATOM 2663 N N . VAL B 1 76 ? 8.863 -15.162 -89.222 1.00 51.69 76 VAL B N 1
ATOM 2664 C CA . VAL B 1 76 ? 8.507 -15.107 -87.812 1.00 49.76 76 VAL B CA 1
ATOM 2665 C C . VAL B 1 76 ? 9.190 -13.911 -87.168 1.00 47.71 76 VAL B C 1
ATOM 2666 O O . VAL B 1 76 ? 10.178 -13.373 -87.675 1.00 47.18 76 VAL B O 1
ATOM 2670 N N . GLN B 1 77 ? 8.652 -13.515 -86.018 1.00 44.67 77 GLN B N 1
ATOM 2671 C CA . GLN B 1 77 ? 9.323 -12.628 -85.077 1.00 45.47 77 GLN B CA 1
ATOM 2672 C C . GLN B 1 77 ? 9.547 -13.401 -83.784 1.00 48.66 77 GLN B C 1
ATOM 2673 O O . GLN B 1 77 ? 8.589 -13.893 -83.179 1.00 51.73 77 GLN B O 1
ATOM 2679 N N . VAL B 1 78 ? 10.805 -13.503 -83.367 1.00 49.38 78 VAL B N 1
ATOM 2680 C CA . VAL B 1 78 ? 11.182 -14.260 -82.177 1.00 49.70 78 VAL B CA 1
ATOM 2681 C C . VAL B 1 78 ? 10.955 -13.399 -80.939 1.00 51.43 78 VAL B C 1
ATOM 2682 O O . VAL B 1 78 ? 11.591 -12.353 -80.777 1.00 54.19 78 VAL B O 1
ATOM 2686 N N . ILE B 1 79 ? 10.070 -13.852 -80.050 1.00 52.72 79 ILE B N 1
ATOM 2687 C CA . ILE B 1 79 ? 9.685 -13.115 -78.847 1.00 52.36 79 ILE B CA 1
ATOM 2688 C C . ILE B 1 79 ? 10.469 -13.657 -77.658 1.00 58.68 79 ILE B C 1
ATOM 2689 O O . ILE B 1 79 ? 10.531 -14.876 -77.450 1.00 61.89 79 ILE B O 1
ATOM 2694 N N . GLN B 1 80 ? 11.054 -12.759 -76.869 1.00 61.42 80 GLN B N 1
ATOM 2695 C CA . GLN B 1 80 ? 11.764 -13.137 -75.655 1.00 69.30 80 GLN B CA 1
ATOM 2696 C C . GLN B 1 80 ? 10.813 -13.156 -74.457 1.00 73.61 80 GLN B C 1
ATOM 2697 O O . GLN B 1 80 ? 9.780 -12.483 -74.440 1.00 70.37 80 GLN B O 1
ATOM 2703 N N . ARG B 1 81 ? 11.177 -13.948 -73.443 1.00 69.26 81 ARG B N 1
ATOM 2704 C CA . ARG B 1 81 ? 10.291 -14.124 -72.295 1.00 73.56 81 ARG B CA 1
ATOM 2705 C C . ARG B 1 81 ? 9.937 -12.793 -71.645 1.00 73.64 81 ARG B C 1
ATOM 2706 O O . ARG B 1 81 ? 8.816 -12.611 -71.154 1.00 74.25 81 ARG B O 1
ATOM 2714 N N . THR B 1 82 ? 10.877 -11.852 -71.626 1.00 73.95 82 THR B N 1
ATOM 2715 C CA . THR B 1 82 ? 10.648 -10.595 -70.930 1.00 73.36 82 THR B CA 1
ATOM 2716 C C . THR B 1 82 ? 9.539 -9.758 -71.562 1.00 70.58 82 THR B C 1
ATOM 2717 O O . THR B 1 82 ? 9.006 -8.865 -70.898 1.00 73.42 82 THR B O 1
ATOM 2721 N N . GLN B 1 83 ? 9.165 -10.024 -72.815 1.00 65.56 83 GLN B N 1
ATOM 2722 C CA . GLN B 1 83 ? 8.245 -9.147 -73.530 1.00 65.21 83 GLN B CA 1
ATOM 2723 C C . GLN B 1 83 ? 6.846 -9.738 -73.692 1.00 61.31 83 GLN B C 1
ATOM 2724 O O . GLN B 1 83 ? 6.058 -9.235 -74.499 1.00 58.89 83 GLN B O 1
ATOM 2730 N N . TYR B 1 84 ? 6.504 -10.777 -72.931 1.00 59.55 84 TYR B N 1
ATOM 2731 C CA . TYR B 1 84 ? 5.148 -11.306 -72.989 1.00 55.41 84 TYR B CA 1
ATOM 2732 C C . TYR B 1 84 ? 4.760 -11.855 -71.626 1.00 57.73 84 TYR B C 1
ATOM 2733 O O . TYR B 1 84 ? 5.606 -12.095 -70.762 1.00 60.72 84 TYR B O 1
ATOM 2742 N N . SER B 1 85 ? 3.454 -12.034 -71.446 1.00 58.20 85 SER B N 1
ATOM 2743 C CA . SER B 1 85 ? 2.898 -12.700 -70.280 1.00 59.20 85 SER B CA 1
ATOM 2744 C C . SER B 1 85 ? 1.736 -13.563 -70.744 1.00 56.69 85 SER B C 1
ATOM 2745 O O . SER B 1 85 ? 1.122 -13.299 -71.782 1.00 51.32 85 SER B O 1
ATOM 2748 N N . ILE B 1 86 ? 1.433 -14.599 -69.963 1.00 58.44 86 ILE B N 1
ATOM 2749 C CA . ILE B 1 86 ? 0.384 -15.554 -70.301 1.00 56.52 86 ILE B CA 1
ATOM 2750 C C . ILE B 1 86 ? -0.762 -15.372 -69.317 1.00 56.46 86 ILE B C 1
ATOM 2751 O O . ILE B 1 86 ? -0.615 -15.636 -68.117 1.00 56.69 86 ILE B O 1
ATOM 2756 N N . GLY B 1 87 ? -1.907 -14.915 -69.823 1.00 55.72 87 GLY B N 1
ATOM 2757 C CA . GLY B 1 87 ? -3.135 -14.879 -69.074 1.00 54.19 87 GLY B CA 1
ATOM 2758 C C . GLY B 1 87 ? -4.147 -15.871 -69.606 1.00 53.75 87 GLY B C 1
ATOM 2759 O O . GLY B 1 87 ? -3.806 -16.859 -70.271 1.00 55.18 87 GLY B O 1
ATOM 2760 N N . SER B 1 88 ? -5.420 -15.591 -69.336 1.00 51.51 88 SER B N 1
ATOM 2761 C CA . SER B 1 88 ? -6.486 -16.494 -69.729 1.00 53.07 88 SER B CA 1
ATOM 2762 C C . SER B 1 88 ? -7.711 -15.707 -70.165 1.00 52.60 88 SER B C 1
ATOM 2763 O O . SER B 1 88 ? -7.953 -14.591 -69.700 1.00 53.15 88 SER B O 1
ATOM 2766 N N . TRP B 1 89 ? -8.478 -16.297 -71.073 1.00 51.47 89 TRP B N 1
ATOM 2767 C CA . TRP B 1 89 ? -9.796 -15.795 -71.428 1.00 51.71 89 TRP B CA 1
ATOM 2768 C C . TRP B 1 89 ? -10.841 -16.540 -70.605 1.00 51.16 89 TRP B C 1
ATOM 2769 O O . TRP B 1 89 ? -10.794 -17.769 -70.513 1.00 53.52 89 TRP B O 1
ATOM 2780 N N . HIS B 1 90 ? -11.768 -15.806 -69.998 1.00 45.78 90 HIS B N 1
ATOM 2781 C CA . HIS B 1 90 ? -12.959 -16.461 -69.484 1.00 47.42 90 HIS B CA 1
ATOM 2782 C C . HIS B 1 90 ? -13.923 -16.735 -70.637 1.00 46.55 90 HIS B C 1
ATOM 2783 O O . HIS B 1 90 ? -13.845 -16.117 -71.705 1.00 48.47 90 HIS B O 1
ATOM 2790 N N . HIS B 1 91 ? -14.843 -17.669 -70.412 1.00 46.20 91 HIS B N 1
ATOM 2791 C CA . HIS B 1 91 ? -15.850 -18.041 -71.401 1.00 47.88 91 HIS B CA 1
ATOM 2792 C C . HIS B 1 91 ? -17.236 -17.803 -70.817 1.00 51.18 91 HIS B C 1
ATOM 2793 O O . HIS B 1 91 ? -17.614 -18.438 -69.827 1.00 50.81 91 HIS B O 1
ATOM 2800 N N . LYS B 1 92 ? -17.986 -16.888 -71.428 1.00 52.08 92 LYS B N 1
ATOM 2801 C CA . LYS B 1 92 ? -19.352 -16.587 -71.023 1.00 48.38 92 LYS B CA 1
ATOM 2802 C C . LYS B 1 92 ? -20.333 -17.320 -71.933 1.00 50.69 92 LYS B C 1
ATOM 2803 O O . LYS B 1 92 ? -20.255 -17.201 -73.160 1.00 51.65 92 LYS B O 1
ATOM 2809 N N . ILE B 1 93 ? -21.246 -18.080 -71.335 1.00 51.90 93 ILE B N 1
ATOM 2810 C CA . ILE B 1 93 ? -22.332 -18.708 -72.086 1.00 53.38 93 ILE B CA 1
ATOM 2811 C C . ILE B 1 93 ? -23.615 -17.973 -71.717 1.00 50.88 93 ILE B C 1
ATOM 2812 O O . ILE B 1 93 ? -24.207 -18.251 -70.664 1.00 48.60 93 ILE B O 1
ATOM 2817 N N . PRO B 1 94 ? -24.078 -17.031 -72.543 1.00 50.62 94 PRO B N 1
ATOM 2818 C CA . PRO B 1 94 ? -25.171 -16.144 -72.105 1.00 50.55 94 PRO B CA 1
ATOM 2819 C C . PRO B 1 94 ? -26.487 -16.865 -71.899 1.00 53.56 94 PRO B C 1
ATOM 2820 O O . PRO B 1 94 ? -27.344 -16.360 -71.160 1.00 55.46 94 PRO B O 1
ATOM 2824 N N . ASN B 1 95 ? -26.682 -18.020 -72.533 1.00 55.42 95 ASN B N 1
ATOM 2825 C CA . ASN B 1 95 ? -27.846 -18.863 -72.293 1.00 58.30 95 ASN B CA 1
ATOM 2826 C C . ASN B 1 95 ? -27.438 -20.193 -71.659 1.00 57.87 95 ASN B C 1
ATOM 2827 O O . ASN B 1 95 ? -28.066 -21.227 -71.903 1.00 57.52 95 ASN B O 1
ATOM 2832 N N . GLY B 1 96 ? -26.389 -20.166 -70.829 1.00 55.41 96 GLY B N 1
ATOM 2833 C CA . GLY B 1 96 ? -25.814 -21.397 -70.310 1.00 56.39 96 GLY B CA 1
ATOM 2834 C C . GLY B 1 96 ? -26.790 -22.250 -69.524 1.00 56.76 96 GLY B C 1
ATOM 2835 O O . GLY B 1 96 ? -26.668 -23.478 -69.501 1.00 58.67 96 GLY B O 1
ATOM 2836 N N . ALA B 1 97 ? -27.769 -21.624 -68.873 1.00 53.47 97 ALA B N 1
ATOM 2837 C CA . ALA B 1 97 ? -28.769 -22.396 -68.147 1.00 55.77 97 ALA B CA 1
ATOM 2838 C C . ALA B 1 97 ? -29.490 -23.396 -69.044 1.00 57.40 97 ALA B C 1
ATOM 2839 O O . ALA B 1 97 ? -30.061 -24.367 -68.541 1.00 58.64 97 ALA B O 1
ATOM 2841 N N . TRP B 1 98 ? -29.483 -23.183 -70.358 1.00 59.62 98 TRP B N 1
ATOM 2842 C CA . TRP B 1 98 ? -30.120 -24.099 -71.294 1.00 64.77 98 TRP B CA 1
ATOM 2843 C C . TRP B 1 98 ? -29.107 -24.860 -72.138 1.00 67.11 98 TRP B C 1
ATOM 2844 O O . TRP B 1 98 ? -29.488 -25.520 -73.111 1.00 69.98 98 TRP B O 1
ATOM 2855 N N . CYS B 1 99 ? -27.828 -24.791 -71.783 1.00 65.83 99 CYS B N 1
ATOM 2856 C CA . CYS B 1 99 ? -26.774 -25.453 -72.540 1.00 66.07 99 CYS B CA 1
ATOM 2857 C C . CYS B 1 99 ? -26.707 -26.910 -72.106 1.00 67.27 99 CYS B C 1
ATOM 2858 O O . CYS B 1 99 ? -26.226 -27.215 -71.010 1.00 63.51 99 CYS B O 1
ATOM 2861 N N . GLU B 1 100 ? -27.192 -27.810 -72.967 1.00 73.51 100 GLU B N 1
ATOM 2862 C CA . GLU B 1 100 ? -27.340 -29.212 -72.583 1.00 77.88 100 GLU B CA 1
ATOM 2863 C C . GLU B 1 100 ? -26.000 -29.837 -72.215 1.00 76.73 100 GLU B C 1
ATOM 2864 O O . GLU B 1 100 ? -25.887 -30.544 -71.206 1.00 74.62 100 GLU B O 1
ATOM 2870 N N . GLY B 1 101 ? -24.974 -29.600 -73.032 1.00 78.48 101 GLY B N 1
ATOM 2871 C CA . GLY B 1 101 ? -23.671 -30.194 -72.785 1.00 82.32 101 GLY B CA 1
ATOM 2872 C C . GLY B 1 101 ? -23.083 -29.866 -71.428 1.00 81.03 101 GLY B C 1
ATOM 2873 O O . GLY B 1 101 ? -22.127 -30.528 -71.008 1.00 83.16 101 GLY B O 1
ATOM 2874 N N . LEU B 1 102 ? -23.637 -28.876 -70.732 1.00 79.57 102 LEU B N 1
ATOM 2875 C CA . LEU B 1 102 ? -23.096 -28.401 -69.469 1.00 78.17 102 LEU B CA 1
ATOM 2876 C C . LEU B 1 102 ? -23.904 -28.834 -68.258 1.00 81.85 102 LEU B C 1
ATOM 2877 O O . LEU B 1 102 ? -23.321 -29.083 -67.202 1.00 82.54 102 LEU B O 1
ATOM 2882 N N . THR B 1 103 ? -25.224 -28.939 -68.386 1.00 84.81 103 THR B N 1
ATOM 2883 C CA . THR B 1 103 ? -26.109 -29.194 -67.256 1.00 88.35 103 THR B CA 1
ATOM 2884 C C . THR B 1 103 ? -26.303 -30.676 -66.961 1.00 94.30 103 THR B C 1
ATOM 2885 O O . THR B 1 103 ? -27.037 -31.010 -66.025 1.00 96.00 103 THR B O 1
ATOM 2889 N N . ASP B 1 104 ? -25.678 -31.567 -67.734 1.00 99.26 104 ASP B N 1
ATOM 2890 C CA . ASP B 1 104 ? -25.810 -33.007 -67.537 1.00 105.85 104 ASP B CA 1
ATOM 2891 C C . ASP B 1 104 ? -24.499 -33.660 -67.115 1.00 110.46 104 ASP B C 1
ATOM 2892 O O . ASP B 1 104 ? -24.426 -34.892 -67.035 1.00 115.60 104 ASP B O 1
ATOM 2897 N N . GLU B 1 105 ? -23.462 -32.868 -66.848 1.00 110.92 105 GLU B N 1
ATOM 2898 C CA . GLU B 1 105 ? -22.152 -33.385 -66.451 1.00 113.26 105 GLU B CA 1
ATOM 2899 C C . GLU B 1 105 ? -22.275 -34.009 -65.060 1.00 111.59 105 GLU B C 1
ATOM 2900 O O . GLU B 1 105 ? -22.016 -33.383 -64.028 1.00 111.52 105 GLU B O 1
ATOM 2906 N N . GLU B 1 106 ? -22.657 -35.288 -65.042 1.00 108.95 106 GLU B N 1
ATOM 2907 C CA . GLU B 1 106 ? -22.797 -36.023 -63.792 1.00 105.69 106 GLU B CA 1
ATOM 2908 C C . GLU B 1 106 ? -21.502 -36.696 -63.350 1.00 103.49 106 GLU B C 1
ATOM 2909 O O . GLU B 1 106 ? -21.413 -37.139 -62.198 1.00 103.67 106 GLU B O 1
ATOM 2911 N N . LEU B 1 107 ? -20.497 -36.768 -64.224 1.00 99.32 107 LEU B N 1
ATOM 2912 C CA . LEU B 1 107 ? -19.310 -37.582 -63.979 1.00 97.38 107 LEU B CA 1
ATOM 2913 C C . LEU B 1 107 ? -18.177 -36.797 -63.320 1.00 94.35 107 LEU B C 1
ATOM 2914 O O . LEU B 1 107 ? -17.565 -37.275 -62.362 1.00 92.42 107 LEU B O 1
ATOM 2919 N N . LEU B 1 108 ? -17.888 -35.596 -63.814 1.00 95.08 108 LEU B N 1
ATOM 2920 C CA . LEU B 1 108 ? -16.809 -34.795 -63.256 1.00 85.21 108 LEU B CA 1
ATOM 2921 C C . LEU B 1 108 ? -17.131 -34.365 -61.826 1.00 80.93 108 LEU B C 1
ATOM 2922 O O . LEU B 1 108 ? -18.278 -34.043 -61.508 1.00 81.31 108 LEU B O 1
ATOM 2927 N N . PRO B 1 109 ? -16.121 -34.322 -60.950 1.00 79.91 109 PRO B N 1
ATOM 2928 C CA . PRO B 1 109 ? -16.335 -34.056 -59.509 1.00 81.70 109 PRO B CA 1
ATOM 2929 C C . PRO B 1 109 ? -16.252 -32.577 -59.138 1.00 79.87 109 PRO B C 1
ATOM 2930 O O . PRO B 1 109 ? -15.303 -32.111 -58.492 1.00 81.55 109 PRO B O 1
ATOM 2934 N N . TRP B 1 110 ? -17.257 -31.805 -59.543 1.00 77.55 110 TRP B N 1
ATOM 2935 C CA . TRP B 1 110 ? -17.310 -30.396 -59.170 1.00 75.89 110 TRP B CA 1
ATOM 2936 C C . TRP B 1 110 ? -17.592 -30.239 -57.677 1.00 80.39 110 TRP B C 1
ATOM 2937 O O . TRP B 1 110 ? -18.242 -31.081 -57.051 1.00 81.19 110 TRP B O 1
ATOM 2948 N N . THR B 1 111 ? -17.109 -29.134 -57.109 1.00 84.02 111 THR B N 1
ATOM 2949 C CA . THR B 1 111 ? -17.246 -28.888 -55.679 1.00 87.81 111 THR B CA 1
ATOM 2950 C C . THR B 1 111 ? -17.279 -27.390 -55.411 1.00 82.79 111 THR B C 1
ATOM 2951 O O . THR B 1 111 ? -16.729 -26.595 -56.179 1.00 80.33 111 THR B O 1
ATOM 2955 N N . THR B 1 112 ? -17.920 -27.013 -54.299 1.00 81.00 112 THR B N 1
ATOM 2956 C CA . THR B 1 112 ? -18.096 -25.612 -53.934 1.00 73.93 112 THR B CA 1
ATOM 2957 C C . THR B 1 112 ? -17.189 -25.139 -52.802 1.00 74.77 112 THR B C 1
ATOM 2958 O O . THR B 1 112 ? -17.205 -23.946 -52.486 1.00 72.59 112 THR B O 1
ATOM 2962 N N . GLU B 1 113 ? -16.399 -26.016 -52.185 1.00 80.61 113 GLU B N 1
ATOM 2963 C CA . GLU B 1 113 ? -15.542 -25.570 -51.092 1.00 84.11 113 GLU B CA 1
ATOM 2964 C C . GLU B 1 113 ? -14.373 -24.750 -51.625 1.00 84.17 113 GLU B C 1
ATOM 2965 O O . GLU B 1 113 ? -13.704 -25.147 -52.583 1.00 85.23 113 GLU B O 1
ATOM 2971 N N . VAL B 1 114 ? -14.128 -23.602 -51.003 1.00 84.85 114 VAL B N 1
ATOM 2972 C CA . VAL B 1 114 ? -12.955 -22.791 -51.305 1.00 85.72 114 VAL B CA 1
ATOM 2973 C C . VAL B 1 114 ? -11.799 -23.278 -50.440 1.00 91.82 114 VAL B C 1
ATOM 2974 O O . VAL B 1 114 ? -11.881 -23.257 -49.207 1.00 96.50 114 VAL B O 1
ATOM 2978 N N . ARG B 1 115 ? -10.725 -23.717 -51.084 1.00 90.96 115 ARG B N 1
ATOM 2979 C CA . ARG B 1 115 ? -9.542 -24.223 -50.409 1.00 93.76 115 ARG B CA 1
ATOM 2980 C C . ARG B 1 115 ? -8.400 -23.223 -50.540 1.00 97.81 115 ARG B C 1
ATOM 2981 O O . ARG B 1 115 ? -8.497 -22.220 -51.251 1.00 95.06 115 ARG B O 1
ATOM 2989 N N . ASP B 1 116 ? -7.304 -23.503 -49.832 1.00 105.61 116 ASP B N 1
ATOM 2990 C CA . ASP B 1 116 ? -6.146 -22.619 -49.897 1.00 108.35 116 ASP B CA 1
ATOM 2991 C C . ASP B 1 116 ? -5.436 -22.688 -51.244 1.00 106.96 116 ASP B C 1
ATOM 2992 O O . ASP B 1 116 ? -4.695 -21.760 -51.584 1.00 107.49 116 ASP B O 1
ATOM 2997 N N . GLU B 1 117 ? -5.649 -23.751 -52.016 1.00 106.45 117 GLU B N 1
ATOM 2998 C CA . GLU B 1 117 ? -4.955 -23.954 -53.280 1.00 104.71 117 GLU B CA 1
ATOM 2999 C C . GLU B 1 117 ? -5.828 -23.524 -54.451 1.00 98.24 117 GLU B C 1
ATOM 3000 O O . GLU B 1 117 ? -7.023 -23.832 -54.498 1.00 96.16 117 GLU B O 1
ATOM 3006 N N . THR B 1 118 ? -5.218 -22.817 -55.397 1.00 93.71 118 THR B N 1
ATOM 3007 C CA . THR B 1 118 ? -5.941 -22.337 -56.565 1.00 87.65 118 THR B CA 1
ATOM 3008 C C . THR B 1 118 ? -6.625 -23.502 -57.277 1.00 85.49 118 THR B C 1
ATOM 3009 O O . THR B 1 118 ? -6.058 -24.598 -57.363 1.00 89.54 118 THR B O 1
ATOM 3013 N N . PRO B 1 119 ? -7.837 -23.309 -57.786 1.00 81.47 119 PRO B N 1
ATOM 3014 C CA . PRO B 1 119 ? -8.529 -24.392 -58.489 1.00 79.60 119 PRO B CA 1
ATOM 3015 C C . PRO B 1 119 ? -8.099 -24.497 -59.946 1.00 76.97 119 PRO B C 1
ATOM 3016 O O . PRO B 1 119 ? -7.571 -23.559 -60.542 1.00 76.32 119 PRO B O 1
ATOM 3020 N N . PHE B 1 120 ? -8.341 -25.680 -60.514 1.00 78.14 120 PHE B N 1
ATOM 3021 C CA . PHE B 1 120 ? -7.985 -25.936 -61.907 1.00 77.26 120 PHE B CA 1
ATOM 3022 C C . PHE B 1 120 ? -8.937 -25.217 -62.856 1.00 72.81 120 PHE B C 1
ATOM 3023 O O . PHE B 1 120 ? -8.503 -24.504 -63.768 1.00 70.71 120 PHE B O 1
ATOM 3031 N N . ILE B 1 121 ? -10.242 -25.394 -62.651 1.00 68.26 121 ILE B N 1
ATOM 3032 C CA . ILE B 1 121 ? -11.275 -24.724 -63.428 1.00 62.77 121 ILE B CA 1
ATOM 3033 C C . ILE B 1 121 ? -12.323 -24.191 -62.461 1.00 59.48 121 ILE B C 1
ATOM 3034 O O . ILE B 1 121 ? -12.547 -24.760 -61.386 1.00 57.99 121 ILE B O 1
ATOM 3039 N N . THR B 1 122 ? -12.961 -23.087 -62.841 1.00 57.49 122 THR B N 1
ATOM 3040 C CA . THR B 1 122 ? -14.057 -22.520 -62.065 1.00 57.92 122 THR B CA 1
ATOM 3041 C C . THR B 1 122 ? -15.256 -22.302 -62.977 1.00 54.85 122 THR B C 1
ATOM 3042 O O . THR B 1 122 ? -15.110 -21.790 -64.092 1.00 53.53 122 THR B O 1
ATOM 3046 N N . MET B 1 123 ? -16.434 -22.705 -62.508 1.00 53.62 123 MET B N 1
ATOM 3047 C CA . MET B 1 123 ? -17.686 -22.500 -63.224 1.00 52.90 123 MET B CA 1
ATOM 3048 C C . MET B 1 123 ? -18.607 -21.652 -62.356 1.00 50.69 123 MET B C 1
ATOM 3049 O O . MET B 1 123 ? -18.910 -22.025 -61.217 1.00 50.56 123 MET B O 1
ATOM 3054 N N . CYS B 1 124 ? -19.051 -20.519 -62.895 1.00 50.10 124 CYS B N 1
ATOM 3055 C CA . CYS B 1 124 ? -19.839 -19.548 -62.150 1.00 50.54 124 CYS B CA 1
ATOM 3056 C C . CYS B 1 124 ? -21.216 -19.375 -62.771 1.00 49.48 124 CYS B C 1
ATOM 3057 O O . CYS B 1 124 ? -21.353 -19.282 -63.996 1.00 45.41 124 CYS B O 1
ATOM 3060 N N . ASP B 1 125 ? -22.226 -19.310 -61.920 1.00 47.93 125 ASP B N 1
ATOM 3061 C CA . ASP B 1 125 ? -23.509 -18.754 -62.303 1.00 48.27 125 ASP B CA 1
ATOM 3062 C C . ASP B 1 125 ? -23.803 -17.579 -61.371 1.00 48.20 125 ASP B C 1
ATOM 3063 O O . ASP B 1 125 ? -22.957 -17.163 -60.574 1.00 47.07 125 ASP B O 1
ATOM 3068 N N . GLN B 1 126 ? -25.023 -17.060 -61.459 1.00 47.74 126 GLN B N 1
ATOM 3069 C CA . GLN B 1 126 ? -25.332 -15.812 -60.775 1.00 51.13 126 GLN B CA 1
ATOM 3070 C C . GLN B 1 126 ? -25.072 -15.885 -59.275 1.00 52.27 126 GLN B C 1
ATOM 3071 O O . GLN B 1 126 ? -24.810 -14.853 -58.648 1.00 54.34 126 GLN B O 1
ATOM 3077 N N . GLN B 1 127 ? -25.139 -17.078 -58.674 1.00 52.27 127 GLN B N 1
ATOM 3078 C CA . GLN B 1 127 ? -25.059 -17.178 -57.221 1.00 51.14 127 GLN B CA 1
ATOM 3079 C C . GLN B 1 127 ? -24.179 -18.309 -56.705 1.00 52.03 127 GLN B C 1
ATOM 3080 O O . GLN B 1 127 ? -24.065 -18.465 -55.483 1.00 53.27 127 GLN B O 1
ATOM 3086 N N . THR B 1 128 ? -23.574 -19.110 -57.573 1.00 48.12 128 THR B N 1
ATOM 3087 C CA . THR B 1 128 ? -22.746 -20.217 -57.118 1.00 50.05 128 THR B CA 1
ATOM 3088 C C . THR B 1 128 ? -21.498 -20.299 -57.977 1.00 50.32 128 THR B C 1
ATOM 3089 O O . THR B 1 128 ? -21.552 -20.086 -59.194 1.00 48.02 128 THR B O 1
ATOM 3093 N N . GLU B 1 129 ? -20.378 -20.594 -57.328 1.00 53.36 129 GLU B N 1
ATOM 3094 C CA . GLU B 1 129 ? -19.139 -20.955 -57.999 1.00 56.29 129 GLU B CA 1
ATOM 3095 C C . GLU B 1 129 ? -18.828 -22.411 -57.690 1.00 57.77 129 GLU B C 1
ATOM 3096 O O . GLU B 1 129 ? -18.836 -22.819 -56.522 1.00 60.71 129 GLU B O 1
ATOM 3102 N N . HIS B 1 130 ? -18.593 -23.195 -58.736 1.00 56.21 130 HIS B N 1
ATOM 3103 C CA . HIS B 1 130 ? -18.116 -24.563 -58.610 1.00 58.13 130 HIS B CA 1
ATOM 3104 C C . HIS B 1 130 ? -16.658 -24.628 -59.046 1.00 62.26 130 HIS B C 1
ATOM 3105 O O . HIS B 1 130 ? -16.227 -23.887 -59.934 1.00 60.91 130 HIS B O 1
ATOM 3112 N N . TYR B 1 131 ? -15.899 -25.525 -58.419 1.00 64.93 131 TYR B N 1
ATOM 3113 C CA . TYR B 1 131 ? -14.462 -25.598 -58.634 1.00 67.24 131 TYR B CA 1
ATOM 3114 C C . TYR B 1 131 ? -14.048 -27.020 -58.984 1.00 69.94 131 TYR B C 1
ATOM 3115 O O . TYR B 1 131 ? -14.618 -27.987 -58.468 1.00 70.20 131 TYR B O 1
ATOM 3124 N N . LEU B 1 132 ? -13.060 -27.136 -59.874 1.00 70.99 132 LEU B N 1
ATOM 3125 C CA . LEU B 1 132 ? -12.338 -28.382 -60.119 1.00 76.64 132 LEU B CA 1
ATOM 3126 C C . LEU B 1 132 ? -10.916 -28.191 -59.606 1.00 79.64 132 LEU B C 1
ATOM 3127 O O . LEU B 1 132 ? -10.161 -27.374 -60.145 1.00 78.15 132 LEU B O 1
ATOM 3132 N N . TYR B 1 133 ? -10.562 -28.929 -58.558 1.00 84.03 133 TYR B N 1
ATOM 3133 C CA . TYR B 1 133 ? -9.225 -28.874 -57.984 1.00 85.56 133 TYR B CA 1
ATOM 3134 C C . TYR B 1 133 ? -8.379 -29.999 -58.563 1.00 87.96 133 TYR B C 1
ATOM 3135 O O . TYR B 1 133 ? -8.802 -31.161 -58.572 1.00 88.10 133 TYR B O 1
ATOM 3144 N N . ALA B 1 134 ? -7.180 -29.647 -59.037 1.00 86.10 134 ALA B N 1
ATOM 3145 C CA . ALA B 1 134 ? -6.322 -30.616 -59.714 1.00 88.69 134 ALA B CA 1
ATOM 3146 C C . ALA B 1 134 ? -6.139 -31.890 -58.902 1.00 94.47 134 ALA B C 1
ATOM 3147 O O . ALA B 1 134 ? -5.957 -32.970 -59.474 1.00 99.47 134 ALA B O 1
ATOM 3149 N N . ALA B 1 135 ? -6.194 -31.793 -57.575 1.00 97.25 135 ALA B N 1
ATOM 3150 C CA . ALA B 1 135 ? -5.961 -32.950 -56.722 1.00 101.94 135 ALA B CA 1
ATOM 3151 C C . ALA B 1 135 ? -7.123 -33.934 -56.707 1.00 102.62 135 ALA B C 1
ATOM 3152 O O . ALA B 1 135 ? -7.005 -34.990 -56.081 1.00 106.63 135 ALA B O 1
ATOM 3154 N N . ASP B 1 136 ? -8.236 -33.626 -57.371 1.00 97.34 136 ASP B N 1
ATOM 3155 C CA . ASP B 1 136 ? -9.387 -34.517 -57.404 1.00 98.03 136 ASP B CA 1
ATOM 3156 C C . ASP B 1 136 ? -9.587 -35.178 -58.761 1.00 97.49 136 ASP B C 1
ATOM 3157 O O . ASP B 1 136 ? -10.525 -35.969 -58.919 1.00 94.77 136 ASP B O 1
ATOM 3162 N N . LEU B 1 137 ? -8.721 -34.893 -59.731 1.00 96.95 137 LEU B N 1
ATOM 3163 C CA . LEU B 1 137 ? -8.958 -35.307 -61.107 1.00 98.16 137 LEU B CA 1
ATOM 3164 C C . LEU B 1 137 ? -8.817 -36.814 -61.272 1.00 103.88 137 LEU B C 1
ATOM 3165 O O . LEU B 1 137 ? -7.900 -37.438 -60.731 1.00 104.50 137 LEU B O 1
ATOM 3170 N N . THR B 1 138 ? -9.735 -37.391 -62.048 1.00 108.08 138 THR B N 1
ATOM 3171 C CA . THR B 1 138 ? -9.715 -38.821 -62.325 1.00 115.03 138 THR B CA 1
ATOM 3172 C C . THR B 1 138 ? -8.785 -39.166 -63.480 1.00 114.82 138 THR B C 1
ATOM 3173 O O . THR B 1 138 ? -8.194 -40.252 -63.492 1.00 118.14 138 THR B O 1
ATOM 3177 N N . ALA B 1 139 ? -8.644 -38.263 -64.450 1.00 107.92 139 ALA B N 1
ATOM 3178 C CA . ALA B 1 139 ? -7.833 -38.526 -65.631 1.00 106.98 139 ALA B CA 1
ATOM 3179 C C . ALA B 1 139 ? -6.879 -37.373 -65.920 1.00 99.60 139 ALA B C 1
ATOM 3180 O O . ALA B 1 139 ? -6.729 -36.458 -65.103 1.00 92.23 139 ALA B O 1
ATOM 3182 N N . ASP B 1 140 ? -6.234 -37.417 -67.086 1.00 99.55 140 ASP B N 1
ATOM 3183 C CA . ASP B 1 140 ? -5.245 -36.412 -67.455 1.00 98.00 140 ASP B CA 1
ATOM 3184 C C . ASP B 1 140 ? -5.847 -35.014 -67.389 1.00 93.42 140 ASP B C 1
ATOM 3185 O O . ASP B 1 140 ? -6.945 -34.776 -67.898 1.00 90.68 140 ASP B O 1
ATOM 3190 N N . LYS B 1 141 ? -5.111 -34.087 -66.766 1.00 93.03 141 LYS B N 1
ATOM 3191 C CA . LYS B 1 141 ? -5.621 -32.733 -66.570 1.00 89.63 141 LYS B CA 1
ATOM 3192 C C . LYS B 1 141 ? -5.962 -32.059 -67.893 1.00 83.31 141 LYS B C 1
ATOM 3193 O O . LYS B 1 141 ? -6.908 -31.263 -67.960 1.00 79.65 141 LYS B O 1
ATOM 3199 N N . LEU B 1 142 ? -5.203 -32.355 -68.949 1.00 80.91 142 LEU B N 1
ATOM 3200 C CA . LEU B 1 142 ? -5.455 -31.725 -70.240 1.00 77.88 142 LEU B CA 1
ATOM 3201 C C . LEU B 1 142 ? -6.739 -32.252 -70.871 1.00 78.59 142 LEU B C 1
ATOM 3202 O O . LEU B 1 142 ? -7.554 -31.472 -71.377 1.00 70.97 142 LEU B O 1
ATOM 3207 N N . ASP B 1 143 ? -6.943 -33.572 -70.843 1.00 83.54 143 ASP B N 1
ATOM 3208 C CA . ASP B 1 143 ? -8.139 -34.141 -71.458 1.00 88.91 143 ASP B CA 1
ATOM 3209 C C . ASP B 1 143 ? -9.406 -33.748 -70.709 1.00 84.65 143 ASP B C 1
ATOM 3210 O O . ASP B 1 143 ? -10.480 -33.665 -71.317 1.00 87.28 143 ASP B O 1
ATOM 3215 N N . VAL B 1 144 ? -9.308 -33.502 -69.402 1.00 81.84 144 VAL B N 1
ATOM 3216 C CA . VAL B 1 144 ? -10.453 -32.987 -68.656 1.00 76.57 144 VAL B CA 1
ATOM 3217 C C . VAL B 1 144 ? -10.766 -31.562 -69.096 1.00 73.02 144 VAL B C 1
ATOM 3218 O O . VAL B 1 144 ? -11.915 -31.221 -69.402 1.00 70.56 144 VAL B O 1
ATOM 3222 N N . TRP B 1 145 ? -9.740 -30.711 -69.124 1.00 69.01 145 TRP B N 1
ATOM 3223 C CA . TRP B 1 145 ? -9.864 -29.369 -69.683 1.00 67.50 145 TRP B CA 1
ATOM 3224 C C . TRP B 1 145 ? -10.563 -29.405 -71.038 1.00 67.05 145 TRP B C 1
ATOM 3225 O O . TRP B 1 145 ? -11.545 -28.690 -71.266 1.00 60.84 145 TRP B O 1
ATOM 3236 N N . LYS B 1 146 ? -10.079 -30.265 -71.940 1.00 71.67 146 LYS B N 1
ATOM 3237 C CA . LYS B 1 146 ? -10.664 -30.373 -73.275 1.00 75.68 146 LYS B CA 1
ATOM 3238 C C . LYS B 1 146 ? -12.136 -30.767 -73.211 1.00 77.41 146 LYS B C 1
ATOM 3239 O O . LYS B 1 146 ? -12.987 -30.130 -73.842 1.00 79.12 146 LYS B O 1
ATOM 3245 N N . LYS B 1 147 ? -12.455 -31.823 -72.460 1.00 76.37 147 LYS B N 1
ATOM 3246 C CA . LYS B 1 147 ? -13.844 -32.265 -72.356 1.00 76.58 147 LYS B CA 1
ATOM 3247 C C . LYS B 1 147 ? -14.751 -31.136 -71.872 1.00 70.93 147 LYS B C 1
ATOM 3248 O O . LYS B 1 147 ? -15.818 -30.890 -72.448 1.00 70.41 147 LYS B O 1
ATOM 3254 N N . VAL B 1 148 ? -14.350 -30.441 -70.808 1.00 68.83 148 VAL B N 1
ATOM 3255 C CA . VAL B 1 148 ? -15.170 -29.340 -70.307 1.00 65.65 148 VAL B CA 1
ATOM 3256 C C . VAL B 1 148 ? -15.436 -28.332 -71.420 1.00 62.96 148 VAL B C 1
ATOM 3257 O O . VAL B 1 148 ? -16.589 -28.001 -71.722 1.00 62.13 148 VAL B O 1
ATOM 3261 N N . VAL B 1 149 ? -14.375 -27.852 -72.067 1.00 64.27 149 VAL B N 1
ATOM 3262 C CA . VAL B 1 149 ? -14.541 -26.797 -73.063 1.00 65.37 149 VAL B CA 1
ATOM 3263 C C . VAL B 1 149 ? -15.447 -27.264 -74.196 1.00 68.89 149 VAL B C 1
ATOM 3264 O O . VAL B 1 149 ? -16.346 -26.535 -74.631 1.00 67.22 149 VAL B O 1
ATOM 3268 N N . ASN B 1 150 ? -15.241 -28.490 -74.679 1.00 72.32 150 ASN B N 1
ATOM 3269 C CA . ASN B 1 150 ? -15.998 -28.951 -75.835 1.00 76.11 150 ASN B CA 1
ATOM 3270 C C . ASN B 1 150 ? -17.448 -29.275 -75.495 1.00 75.17 150 ASN B C 1
ATOM 3271 O O . ASN B 1 150 ? -18.285 -29.327 -76.403 1.00 77.14 150 ASN B O 1
ATOM 3276 N N . SER B 1 151 ? -17.776 -29.477 -74.217 1.00 72.70 151 SER B N 1
ATOM 3277 C CA . SER B 1 151 ? -19.157 -29.794 -73.873 1.00 73.74 151 SER B CA 1
ATOM 3278 C C . SER B 1 151 ? -20.115 -28.670 -74.245 1.00 73.42 151 SER B C 1
ATOM 3279 O O . SER B 1 151 ? -21.310 -28.925 -74.431 1.00 74.02 151 SER B O 1
ATOM 3282 N N . TYR B 1 152 ? -19.623 -27.435 -74.367 1.00 72.99 152 TYR B N 1
ATOM 3283 C CA . TYR B 1 152 ? -20.471 -26.307 -74.721 1.00 71.11 152 TYR B CA 1
ATOM 3284 C C . TYR B 1 152 ? -20.011 -25.548 -75.955 1.00 74.12 152 TYR B C 1
ATOM 3285 O O . TYR B 1 152 ? -20.828 -24.848 -76.563 1.00 75.39 152 TYR B O 1
ATOM 3294 N N . SER B 1 153 ? -18.741 -25.668 -76.347 1.00 78.40 153 SER B N 1
ATOM 3295 C CA . SER B 1 153 ? -18.221 -24.842 -77.431 1.00 81.28 153 SER B CA 1
ATOM 3296 C C . SER B 1 153 ? -18.917 -25.127 -78.755 1.00 84.25 153 SER B C 1
ATOM 3297 O O . SER B 1 153 ? -19.102 -24.213 -79.566 1.00 82.88 153 SER B O 1
ATOM 3300 N N . ALA B 1 154 ? -19.309 -26.376 -78.994 1.00 87.72 154 ALA B N 1
ATOM 3301 C CA . ALA B 1 154 ? -19.873 -26.758 -80.281 1.00 92.50 154 ALA B CA 1
ATOM 3302 C C . ALA B 1 154 ? -21.395 -26.711 -80.318 1.00 92.40 154 ALA B C 1
ATOM 3303 O O . ALA B 1 154 ? -21.975 -26.901 -81.392 1.00 96.20 154 ALA B O 1
ATOM 3305 N N . SER B 1 155 ? -22.057 -26.462 -79.188 1.00 86.21 155 SER B N 1
ATOM 3306 C CA . SER B 1 155 ? -23.513 -26.520 -79.163 1.00 86.19 155 SER B CA 1
ATOM 3307 C C . SER B 1 155 ? -24.154 -25.372 -78.390 1.00 82.21 155 SER B C 1
ATOM 3308 O O . SER B 1 155 ? -25.365 -25.423 -78.136 1.00 83.27 155 SER B O 1
ATOM 3311 N N . CYS B 1 156 ? -23.394 -24.347 -78.006 1.00 74.57 156 CYS B N 1
ATOM 3312 C CA . CYS B 1 156 ? -23.930 -23.244 -77.221 1.00 70.66 156 CYS B CA 1
ATOM 3313 C C . CYS B 1 156 ? -23.175 -21.973 -77.584 1.00 68.78 156 CYS B C 1
ATOM 3314 O O . CYS B 1 156 ? -21.952 -21.995 -77.739 1.00 68.26 156 CYS B O 1
ATOM 3317 N N . ASN B 1 157 ? -23.910 -20.874 -77.733 1.00 69.07 157 ASN B N 1
ATOM 3318 C CA . ASN B 1 157 ? -23.286 -19.597 -78.055 1.00 70.99 157 ASN B CA 1
ATOM 3319 C C . ASN B 1 157 ? -22.328 -19.179 -76.947 1.00 69.26 157 ASN B C 1
ATOM 3320 O O . ASN B 1 157 ? -22.680 -19.197 -75.763 1.00 69.79 157 ASN B O 1
ATOM 3325 N N . VAL B 1 158 ? -21.113 -18.799 -77.335 1.00 67.69 158 VAL B N 1
ATOM 3326 C CA . VAL B 1 158 ? -20.062 -18.449 -76.390 1.00 63.51 158 VAL B CA 1
ATOM 3327 C C . VAL B 1 158 ? -19.425 -17.136 -76.817 1.00 63.67 158 VAL B C 1
ATOM 3328 O O . VAL B 1 158 ? -19.371 -16.807 -78.006 1.00 65.24 158 VAL B O 1
ATOM 3332 N N . GLU B 1 159 ? -18.938 -16.382 -75.835 1.00 61.95 159 GLU B N 1
ATOM 3333 C CA . GLU B 1 159 ? -18.129 -15.203 -76.105 1.00 61.72 159 GLU B CA 1
ATOM 3334 C C . GLU B 1 159 ? -17.048 -15.088 -75.042 1.00 56.16 159 GLU B C 1
ATOM 3335 O O . GLU B 1 159 ? -17.306 -15.312 -73.855 1.00 53.26 159 GLU B O 1
ATOM 3341 N N . ARG B 1 160 ? -15.834 -14.758 -75.478 1.00 54.54 160 ARG B N 1
ATOM 3342 C CA . ARG B 1 160 ? -14.722 -14.627 -74.552 1.00 55.98 160 ARG B CA 1
ATOM 3343 C C . ARG B 1 160 ? -14.856 -13.345 -73.745 1.00 57.23 160 ARG B C 1
ATOM 3344 O O . ARG B 1 160 ? -15.421 -12.348 -74.204 1.00 58.18 160 ARG B O 1
ATOM 3352 N N . VAL B 1 161 ? -14.329 -13.382 -72.528 1.00 56.09 161 VAL B N 1
ATOM 3353 C CA . VAL B 1 161 ? -14.416 -12.262 -71.597 1.00 54.05 161 VAL B CA 1
ATOM 3354 C C . VAL B 1 161 ? -13.056 -12.072 -70.939 1.00 53.87 161 VAL B C 1
ATOM 3355 O O . VAL B 1 161 ? -12.470 -13.046 -70.446 1.00 55.07 161 VAL B O 1
ATOM 3359 N N . PRO B 1 162 ? -12.523 -10.855 -70.899 1.00 56.08 162 PRO B N 1
ATOM 3360 C CA . PRO B 1 162 ? -11.206 -10.638 -70.295 1.00 57.37 162 PRO B CA 1
ATOM 3361 C C . PRO B 1 162 ? -11.274 -10.642 -68.775 1.00 61.18 162 PRO B C 1
ATOM 3362 O O . PRO B 1 162 ? -12.304 -10.350 -68.165 1.00 61.46 162 PRO B O 1
ATOM 3366 N N . HIS B 1 163 ? -10.135 -10.980 -68.167 1.00 63.97 163 HIS B N 1
ATOM 3367 C CA . HIS B 1 163 ? -10.065 -11.026 -66.712 1.00 68.04 163 HIS B CA 1
ATOM 3368 C C . HIS B 1 163 ? -10.453 -9.685 -66.097 1.00 69.18 163 HIS B C 1
ATOM 3369 O O . HIS B 1 163 ? -11.145 -9.639 -65.073 1.00 68.52 163 HIS B O 1
ATOM 3376 N N . SER B 1 164 ? -10.022 -8.582 -66.715 1.00 67.83 164 SER B N 1
ATOM 3377 C CA . SER B 1 164 ? -10.282 -7.253 -66.170 1.00 67.99 164 SER B CA 1
ATOM 3378 C C . SER B 1 164 ? -11.763 -6.899 -66.163 1.00 68.82 164 SER B C 1
ATOM 3379 O O . SER B 1 164 ? -12.163 -5.976 -65.446 1.00 70.48 164 SER B O 1
ATOM 3382 N N . ALA B 1 165 ? -12.578 -7.602 -66.942 1.00 65.13 165 ALA B N 1
ATOM 3383 C CA . ALA B 1 165 ? -13.975 -7.227 -67.090 1.00 64.13 165 ALA B CA 1
ATOM 3384 C C . ALA B 1 165 ? -14.719 -7.378 -65.769 1.00 64.48 165 ALA B C 1
ATOM 3385 O O . ALA B 1 165 ? -14.585 -8.391 -65.075 1.00 65.81 165 ALA B O 1
ATOM 3387 N N . CYS B 1 166 ? -15.492 -6.356 -65.417 1.00 64.86 166 CYS B N 1
ATOM 3388 C CA . CYS B 1 166 ? -16.440 -6.427 -64.308 1.00 65.15 166 CYS B CA 1
ATOM 3389 C C . CYS B 1 166 ? -17.765 -6.894 -64.900 1.00 62.28 166 CYS B C 1
ATOM 3390 O O . CYS B 1 166 ? -18.456 -6.134 -65.583 1.00 61.92 166 CYS B O 1
ATOM 3393 N N . LEU B 1 167 ? -18.108 -8.158 -64.666 1.00 59.15 167 LEU B N 1
ATOM 3394 C CA . LEU B 1 167 ? -19.260 -8.787 -65.299 1.00 55.86 167 LEU B CA 1
ATOM 3395 C C . LEU B 1 167 ? -20.201 -9.319 -64.229 1.00 53.99 167 LEU B C 1
ATOM 3396 O O . LEU B 1 167 ? -19.800 -10.136 -63.393 1.00 52.48 167 LEU B O 1
ATOM 3401 N N . CYS B 1 168 ? -21.450 -8.869 -64.268 1.00 50.42 168 CYS B N 1
ATOM 3402 C CA . CYS B 1 168 ? -22.487 -9.355 -63.372 1.00 51.25 168 CYS B CA 1
ATOM 3403 C C . CYS B 1 168 ? -23.387 -10.314 -64.148 1.00 51.44 168 CYS B C 1
ATOM 3404 O O . CYS B 1 168 ? -24.081 -9.904 -65.082 1.00 52.99 168 CYS B O 1
ATOM 3407 N N . LEU B 1 169 ? -23.367 -11.588 -63.768 1.00 49.92 169 LEU B N 1
ATOM 3408 C CA . LEU B 1 169 ? -24.121 -12.600 -64.495 1.00 46.46 169 LEU B CA 1
ATOM 3409 C C . LEU B 1 169 ? -25.619 -12.448 -64.242 1.00 49.54 169 LEU B C 1
ATOM 3410 O O . LEU B 1 169 ? -26.054 -12.218 -63.109 1.00 45.78 169 LEU B O 1
ATOM 3415 N N . ASP B 1 170 ? -26.416 -12.576 -65.306 1.00 51.02 170 ASP B N 1
ATOM 3416 C CA . ASP B 1 170 ? -27.865 -12.584 -65.137 1.00 53.92 170 ASP B CA 1
ATOM 3417 C C . ASP B 1 170 ? -28.357 -13.988 -64.803 1.00 55.79 170 ASP B C 1
ATOM 3418 O O . ASP B 1 170 ? -27.562 -14.862 -64.441 1.00 55.67 170 ASP B O 1
ATOM 3423 N N . SER B 1 171 ? -29.665 -14.218 -64.936 1.00 58.23 171 SER B N 1
ATOM 3424 C CA . SER B 1 171 ? -30.260 -15.435 -64.392 1.00 59.78 171 SER B CA 1
ATOM 3425 C C . SER B 1 171 ? -29.888 -16.683 -65.191 1.00 55.75 171 SER B C 1
ATOM 3426 O O . SER B 1 171 ? -29.892 -17.786 -64.637 1.00 54.94 171 SER B O 1
ATOM 3429 N N . ASN B 1 172 ? -29.564 -16.550 -66.476 1.00 55.03 172 ASN B N 1
ATOM 3430 C CA . ASN B 1 172 ? -29.273 -17.722 -67.296 1.00 57.67 172 ASN B CA 1
ATOM 3431 C C . ASN B 1 172 ? -27.823 -17.787 -67.773 1.00 56.91 172 ASN B C 1
ATOM 3432 O O . ASN B 1 172 ? -27.493 -18.654 -68.590 1.00 55.41 172 ASN B O 1
ATOM 3437 N N . ASP B 1 173 ? -26.944 -16.923 -67.262 1.00 52.37 173 ASP B N 1
ATOM 3438 C CA . ASP B 1 173 ? -25.545 -16.918 -67.670 1.00 49.94 173 ASP B CA 1
ATOM 3439 C C . ASP B 1 173 ? -24.753 -18.027 -66.988 1.00 48.29 173 ASP B C 1
ATOM 3440 O O . ASP B 1 173 ? -25.052 -18.442 -65.868 1.00 49.31 173 ASP B O 1
ATOM 3445 N N . ILE B 1 174 ? -23.701 -18.473 -67.660 1.00 47.85 174 ILE B N 1
ATOM 3446 C CA . ILE B 1 174 ? -22.656 -19.276 -67.040 1.00 49.89 174 ILE B CA 1
ATOM 3447 C C . ILE B 1 174 ? -21.317 -18.698 -67.467 1.00 48.06 174 ILE B C 1
ATOM 3448 O O . ILE B 1 174 ? -21.149 -18.307 -68.627 1.00 49.17 174 ILE B O 1
ATOM 3453 N N . LEU B 1 175 ? -20.369 -18.627 -66.532 1.00 46.92 175 LEU B N 1
ATOM 3454 C CA . LEU B 1 175 ? -19.036 -18.101 -66.814 1.00 46.76 175 LEU B CA 1
ATOM 3455 C C . LEU B 1 175 ? -17.996 -19.137 -66.419 1.00 47.32 175 LEU B C 1
ATOM 3456 O O . LEU B 1 175 ? -17.929 -19.536 -65.254 1.00 50.13 175 LEU B O 1
ATOM 3461 N N . MET B 1 176 ? -17.177 -19.546 -67.381 1.00 47.93 176 MET B N 1
ATOM 3462 C CA . MET B 1 176 ? -16.102 -20.502 -67.153 1.00 51.19 176 MET B CA 1
ATOM 3463 C C . MET B 1 176 ? -14.783 -19.755 -66.994 1.00 53.96 176 MET B C 1
ATOM 3464 O O . MET B 1 176 ? -14.446 -18.898 -67.818 1.00 53.93 176 MET B O 1
ATOM 3469 N N . LYS B 1 177 ? -14.044 -20.078 -65.934 1.00 54.74 177 LYS B N 1
ATOM 3470 C CA . LYS B 1 177 ? -12.770 -19.437 -65.641 1.00 53.47 177 LYS B CA 1
ATOM 3471 C C . LYS B 1 177 ? -11.675 -20.493 -65.610 1.00 53.23 177 LYS B C 1
ATOM 3472 O O . LYS B 1 177 ? -11.812 -21.520 -64.939 1.00 53.48 177 LYS B O 1
ATOM 3478 N N . TYR B 1 178 ? -10.597 -20.240 -66.337 1.00 51.96 178 TYR B N 1
ATOM 3479 C CA . TYR B 1 178 ? -9.511 -21.197 -66.483 1.00 55.11 178 TYR B CA 1
ATOM 3480 C C . TYR B 1 178 ? -8.229 -20.614 -65.909 1.00 58.90 178 TYR B C 1
ATOM 3481 O O . TYR B 1 178 ? -7.991 -19.405 -65.988 1.00 61.82 178 TYR B O 1
ATOM 3490 N N . GLN B 1 179 ? -7.405 -21.474 -65.316 1.00 60.54 179 GLN B N 1
ATOM 3491 C CA . GLN B 1 179 ? -6.198 -20.955 -64.689 1.00 61.90 179 GLN B CA 1
ATOM 3492 C C . GLN B 1 179 ? -5.128 -20.731 -65.749 1.00 62.32 179 GLN B C 1
ATOM 3493 O O . GLN B 1 179 ? -4.929 -21.593 -66.611 1.00 64.36 179 GLN B O 1
ATOM 3499 N N . PRO B 1 180 ? -4.443 -19.589 -65.735 1.00 63.63 180 PRO B N 1
ATOM 3500 C CA . PRO B 1 180 ? -3.422 -19.335 -66.758 1.00 64.02 180 PRO B CA 1
ATOM 3501 C C . PRO B 1 180 ? -2.269 -20.322 -66.649 1.00 66.72 180 PRO B C 1
ATOM 3502 O O . PRO B 1 180 ? -1.816 -20.664 -65.554 1.00 70.39 180 PRO B O 1
ATOM 3506 N N . LEU B 1 181 ? -1.801 -20.785 -67.801 1.00 63.79 181 LEU B N 1
ATOM 3507 C CA . LEU B 1 181 ? -0.671 -21.698 -67.858 1.00 67.46 181 LEU B CA 1
ATOM 3508 C C . LEU B 1 181 ? 0.637 -20.921 -67.859 1.00 68.36 181 LEU B C 1
ATOM 3509 O O . LEU B 1 181 ? 0.711 -19.786 -68.337 1.00 65.21 181 LEU B O 1
ATOM 3514 N N . GLN B 1 182 ? 1.669 -21.543 -67.310 1.00 69.94 182 GLN B N 1
ATOM 3515 C CA . GLN B 1 182 ? 3.021 -21.031 -67.442 1.00 74.41 182 GLN B CA 1
ATOM 3516 C C . GLN B 1 182 ? 3.649 -21.583 -68.719 1.00 73.80 182 GLN B C 1
ATOM 3517 O O . GLN B 1 182 ? 3.162 -22.548 -69.313 1.00 73.75 182 GLN B O 1
ATOM 3523 N N . ILE B 1 183 ? 4.741 -20.947 -69.146 1.00 73.81 183 ILE B N 1
ATOM 3524 C CA . ILE B 1 183 ? 5.345 -21.316 -70.424 1.00 72.42 183 ILE B CA 1
ATOM 3525 C C . ILE B 1 183 ? 5.813 -22.767 -70.399 1.00 73.33 183 ILE B C 1
ATOM 3526 O O . ILE B 1 183 ? 5.658 -23.501 -71.383 1.00 72.22 183 ILE B O 1
ATOM 3531 N N . GLY B 1 184 ? 6.384 -23.207 -69.277 1.00 74.45 184 GLY B N 1
ATOM 3532 C CA . GLY B 1 184 ? 6.804 -24.595 -69.176 1.00 79.97 184 GLY B CA 1
ATOM 3533 C C . GLY B 1 184 ? 5.671 -25.570 -69.439 1.00 81.95 184 GLY B C 1
ATOM 3534 O O . GLY B 1 184 ? 5.860 -26.595 -70.101 1.00 82.13 184 GLY B O 1
ATOM 3535 N N . GLU B 1 185 ? 4.473 -25.255 -68.940 1.00 81.10 185 GLU B N 1
ATOM 3536 C CA . GLU B 1 185 ? 3.335 -26.156 -69.098 1.00 82.53 185 GLU B CA 1
ATOM 3537 C C . GLU B 1 185 ? 2.879 -26.237 -70.548 1.00 78.58 185 GLU B C 1
ATOM 3538 O O . GLU B 1 185 ? 2.473 -27.306 -71.018 1.00 78.62 185 GLU B O 1
ATOM 3544 N N . ILE B 1 186 ? 2.927 -25.119 -71.274 1.00 73.80 186 ILE B N 1
ATOM 3545 C CA . ILE B 1 186 ? 2.528 -25.151 -72.676 1.00 72.17 186 ILE B CA 1
ATOM 3546 C C . ILE B 1 186 ? 3.547 -25.921 -73.502 1.00 78.20 186 ILE B C 1
ATOM 3547 O O . ILE B 1 186 ? 3.188 -26.635 -74.446 1.00 79.93 186 ILE B O 1
ATOM 3552 N N . GLU B 1 187 ? 4.834 -25.773 -73.181 1.00 82.24 187 GLU B N 1
ATOM 3553 C CA . GLU B 1 187 ? 5.846 -26.566 -73.865 1.00 87.08 187 GLU B CA 1
ATOM 3554 C C . GLU B 1 187 ? 5.609 -28.056 -73.660 1.00 89.08 187 GLU B C 1
ATOM 3555 O O . GLU B 1 187 ? 5.915 -28.859 -74.546 1.00 93.46 187 GLU B O 1
ATOM 3561 N N . ALA B 1 188 ? 5.056 -28.445 -72.511 1.00 88.47 188 ALA B N 1
ATOM 3562 C CA . ALA B 1 188 ? 4.787 -29.862 -72.278 1.00 92.17 188 ALA B CA 1
ATOM 3563 C C . ALA B 1 188 ? 3.709 -30.372 -73.226 1.00 92.59 188 ALA B C 1
ATOM 3564 O O . ALA B 1 188 ? 3.873 -31.421 -73.863 1.00 95.41 188 ALA B O 1
ATOM 3566 N N . VAL B 1 189 ? 2.599 -29.634 -73.335 1.00 88.06 189 VAL B N 1
ATOM 3567 C CA . VAL B 1 189 ? 1.517 -30.020 -74.240 1.00 86.99 189 VAL B CA 1
ATOM 3568 C C . VAL B 1 189 ? 2.058 -30.273 -75.641 1.00 88.22 189 VAL B C 1
ATOM 3569 O O . VAL B 1 189 ? 1.764 -31.298 -76.269 1.00 91.08 189 VAL B O 1
ATOM 3573 N N . VAL B 1 190 ? 2.865 -29.340 -76.150 1.00 84.98 190 VAL B N 1
ATOM 3574 C CA . VAL B 1 190 ? 3.332 -29.439 -77.529 1.00 87.88 190 VAL B CA 1
ATOM 3575 C C . VAL B 1 190 ? 4.238 -30.654 -77.709 1.00 94.88 190 VAL B C 1
ATOM 3576 O O . VAL B 1 190 ? 4.216 -31.309 -78.758 1.00 95.01 190 VAL B O 1
ATOM 3580 N N . GLN B 1 191 ? 5.043 -30.981 -76.694 1.00 101.31 191 GLN B N 1
ATOM 3581 C CA . GLN B 1 191 ? 5.971 -32.100 -76.801 1.00 110.56 191 GLN B CA 1
ATOM 3582 C C . GLN B 1 191 ? 5.284 -33.449 -76.648 1.00 114.71 191 GLN B C 1
ATOM 3583 O O . GLN B 1 191 ? 5.872 -34.476 -77.006 1.00 120.07 191 GLN B O 1
ATOM 3589 N N . ARG B 1 192 ? 4.069 -33.472 -76.112 1.00 111.59 192 ARG B N 1
ATOM 3590 C CA . ARG B 1 192 ? 3.216 -34.647 -76.172 1.00 113.01 192 ARG B CA 1
ATOM 3591 C C . ARG B 1 192 ? 2.395 -34.684 -77.456 1.00 108.82 192 ARG B C 1
ATOM 3592 O O . ARG B 1 192 ? 1.427 -35.447 -77.540 1.00 111.73 192 ARG B O 1
ATOM 3600 N N . GLY B 1 193 ? 2.766 -33.874 -78.448 1.00 99.57 193 GLY B N 1
ATOM 3601 C CA . GLY B 1 193 ? 2.087 -33.836 -79.728 1.00 96.42 193 GLY B CA 1
ATOM 3602 C C . GLY B 1 193 ? 0.668 -33.319 -79.693 1.00 93.77 193 GLY B C 1
ATOM 3603 O O . GLY B 1 193 ? -0.106 -33.618 -80.604 1.00 93.78 193 GLY B O 1
ATOM 3604 N N . GLN B 1 194 ? 0.307 -32.531 -78.682 1.00 90.70 194 GLN B N 1
ATOM 3605 C CA . GLN B 1 194 ? -1.078 -32.145 -78.444 1.00 87.86 194 GLN B CA 1
ATOM 3606 C C . GLN B 1 194 ? -1.242 -30.629 -78.522 1.00 82.94 194 GLN B C 1
ATOM 3607 O O . GLN B 1 194 ? -0.317 -29.888 -78.865 1.00 82.06 194 GLN B O 1
ATOM 3613 N N . THR B 1 195 ? -2.446 -30.175 -78.184 1.00 82.47 195 THR B N 1
ATOM 3614 C CA . THR B 1 195 ? -2.787 -28.763 -78.185 1.00 76.56 195 THR B CA 1
ATOM 3615 C C . THR B 1 195 ? -3.750 -28.505 -77.037 1.00 75.88 195 THR B C 1
ATOM 3616 O O . THR B 1 195 ? -4.360 -29.432 -76.497 1.00 77.23 195 THR B O 1
ATOM 3620 N N . VAL B 1 196 ? -3.880 -27.235 -76.668 1.00 69.94 196 VAL B N 1
ATOM 3621 C CA . VAL B 1 196 ? -4.844 -26.827 -75.648 1.00 67.24 196 VAL B CA 1
ATOM 3622 C C . VAL B 1 196 ? -6.144 -26.437 -76.344 1.00 66.61 196 VAL B C 1
ATOM 3623 O O . VAL B 1 196 ? -6.139 -26.168 -77.554 1.00 66.98 196 VAL B O 1
ATOM 3627 N N . PRO B 1 197 ? -7.275 -26.418 -75.644 1.00 67.91 197 PRO B N 1
ATOM 3628 C CA . PRO B 1 197 ? -8.515 -25.972 -76.284 1.00 67.16 197 PRO B CA 1
ATOM 3629 C C . PRO B 1 197 ? -8.365 -24.554 -76.813 1.00 61.84 197 PRO B C 1
ATOM 3630 O O . PRO B 1 197 ? -7.651 -23.728 -76.243 1.00 57.64 197 PRO B O 1
ATOM 3634 N N . ALA B 1 198 ? -9.042 -24.283 -77.924 1.00 63.52 198 ALA B N 1
ATOM 3635 C CA . ALA B 1 198 ? -8.936 -22.987 -78.578 1.00 62.75 198 ALA B CA 1
ATOM 3636 C C . ALA B 1 198 ? -9.629 -21.896 -77.766 1.00 61.26 198 ALA B C 1
ATOM 3637 O O . ALA B 1 198 ? -10.599 -22.142 -77.044 1.00 61.05 198 ALA B O 1
ATOM 3639 N N . GLY B 1 199 ? -9.108 -20.673 -77.886 1.00 58.51 199 GLY B N 1
ATOM 3640 C CA . GLY B 1 199 ? -9.773 -19.505 -77.344 1.00 57.03 199 GLY B CA 1
ATOM 3641 C C . GLY B 1 199 ? -9.663 -19.316 -75.849 1.00 58.55 199 GLY B C 1
ATOM 3642 O O . GLY B 1 199 ? -10.496 -18.614 -75.268 1.00 57.34 199 GLY B O 1
ATOM 3643 N N . VAL B 1 200 ? -8.660 -19.913 -75.199 1.00 59.89 200 VAL B N 1
ATOM 3644 C CA . VAL B 1 200 ? -8.509 -19.839 -73.752 1.00 58.90 200 VAL B CA 1
ATOM 3645 C C . VAL B 1 200 ? -7.235 -19.104 -73.361 1.00 54.62 200 VAL B C 1
ATOM 3646 O O . VAL B 1 200 ? -7.272 -18.156 -72.576 1.00 56.23 200 VAL B O 1
ATOM 3650 N N . THR B 1 201 ? -6.091 -19.558 -73.866 1.00 50.38 201 THR B N 1
ATOM 3651 C CA . THR B 1 201 ? -4.831 -18.907 -73.538 1.00 49.73 201 THR B CA 1
ATOM 3652 C C . THR B 1 201 ? -4.819 -17.487 -74.097 1.00 50.15 201 THR B C 1
ATOM 3653 O O . THR B 1 201 ? -5.286 -17.236 -75.212 1.00 48.85 201 THR B O 1
ATOM 3657 N N . ARG B 1 202 ? -4.282 -16.554 -73.319 1.00 50.21 202 ARG B N 1
ATOM 3658 C CA . ARG B 1 202 ? -4.218 -15.154 -73.731 1.00 49.67 202 ARG B CA 1
ATOM 3659 C C . ARG B 1 202 ? -2.793 -14.651 -73.557 1.00 49.85 202 ARG B C 1
ATOM 3660 O O . ARG B 1 202 ? -2.336 -14.449 -72.427 1.00 54.48 202 ARG B O 1
ATOM 3668 N N . PHE B 1 203 ? -2.097 -14.446 -74.671 1.00 46.39 203 PHE B N 1
ATOM 3669 C CA . PHE B 1 203 ? -0.733 -13.936 -74.656 1.00 48.93 203 PHE B CA 1
ATOM 3670 C C . PHE B 1 203 ? -0.761 -12.417 -74.775 1.00 49.11 203 PHE B C 1
ATOM 3671 O O . PHE B 1 203 ? -1.316 -11.872 -75.738 1.00 48.05 203 PHE B O 1
ATOM 3679 N N . ASN B 1 204 ? -0.168 -11.742 -73.796 1.00 52.97 204 ASN B N 1
ATOM 3680 C CA . ASN B 1 204 ? 0.020 -10.295 -73.824 1.00 56.44 204 ASN B CA 1
ATOM 3681 C C . ASN B 1 204 ? 1.457 -10.028 -74.262 1.00 52.75 204 ASN B C 1
ATOM 3682 O O . ASN B 1 204 ? 2.396 -10.236 -73.486 1.00 53.30 204 ASN B O 1
ATOM 3687 N N . ILE B 1 205 ? 1.632 -9.583 -75.507 1.00 48.79 205 ILE B N 1
ATOM 3688 C CA . ILE B 1 205 ? 2.944 -9.493 -76.140 1.00 49.51 205 ILE B CA 1
ATOM 3689 C C . ILE B 1 205 ? 3.269 -8.040 -76.446 1.00 50.55 205 ILE B C 1
ATOM 3690 O O . ILE B 1 205 ? 2.507 -7.364 -77.147 1.00 49.96 205 ILE B O 1
ATOM 3695 N N . ALA B 1 206 ? 4.416 -7.575 -75.957 1.00 51.04 206 ALA B N 1
ATOM 3696 C CA 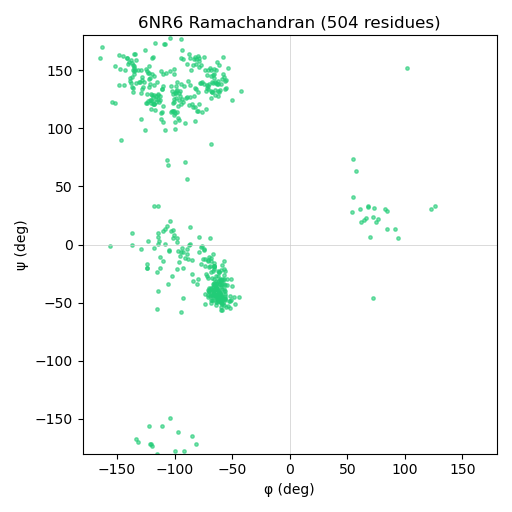. ALA B 1 206 ? 4.875 -6.214 -76.199 1.00 51.68 206 ALA B CA 1
ATOM 3697 C C . ALA B 1 206 ? 5.876 -6.183 -77.350 1.00 51.75 206 ALA B C 1
ATOM 3698 O O . ALA B 1 206 ? 6.731 -7.066 -77.468 1.00 53.44 206 ALA B O 1
ATOM 3700 N N . GLY B 1 207 ? 5.764 -5.163 -78.198 1.00 51.47 207 GLY B N 1
ATOM 3701 C CA . GLY B 1 207 ? 6.752 -4.957 -79.240 1.00 50.77 207 GLY B CA 1
ATOM 3702 C C . GLY B 1 207 ? 6.554 -5.777 -80.494 1.00 50.80 207 GLY B C 1
ATOM 3703 O O . GLY B 1 207 ? 7.534 -6.123 -81.162 1.00 49.00 207 GLY B O 1
ATOM 3704 N N . ARG B 1 208 ? 5.312 -6.096 -80.840 1.00 51.10 208 ARG B N 1
ATOM 3705 C CA . ARG B 1 208 ? 5.041 -6.806 -82.081 1.00 52.64 208 ARG B CA 1
ATOM 3706 C C . ARG B 1 208 ? 5.372 -5.930 -83.282 1.00 49.58 208 ARG B C 1
ATOM 3707 O O . ARG B 1 208 ? 5.082 -4.728 -83.299 1.00 46.27 208 ARG B O 1
ATOM 3715 N N . CYS B 1 209 ? 5.981 -6.539 -84.291 1.00 48.27 209 CYS B N 1
ATOM 3716 C CA . CYS B 1 209 ? 6.216 -5.873 -85.559 1.00 50.83 209 CYS B CA 1
ATOM 3717 C C . CYS B 1 209 ? 4.988 -6.055 -86.439 1.00 51.36 209 CYS B C 1
ATOM 3718 O O . CYS B 1 209 ? 4.526 -7.183 -86.642 1.00 52.36 209 CYS B O 1
ATOM 3721 N N . LEU B 1 210 ? 4.451 -4.946 -86.943 1.00 48.63 210 LEU B N 1
ATOM 3722 C CA . LEU B 1 210 ? 3.213 -4.954 -87.707 1.00 49.63 210 LEU B CA 1
ATOM 3723 C C . LEU B 1 210 ? 3.435 -4.370 -89.094 1.00 52.37 210 LEU B C 1
ATOM 3724 O O . LEU B 1 210 ? 4.189 -3.406 -89.266 1.00 54.51 210 LEU B O 1
ATOM 3729 N N . ASN B 1 211 ? 2.762 -4.959 -90.080 1.00 53.28 211 ASN B N 1
ATOM 3730 C CA . ASN B 1 211 ? 2.741 -4.445 -91.445 1.00 52.58 211 ASN B CA 1
ATOM 3731 C C . ASN B 1 211 ? 4.063 -4.677 -92.173 1.00 50.54 211 ASN B C 1
ATOM 3732 O O . ASN B 1 211 ? 4.453 -3.881 -93.024 1.00 50.92 211 ASN B O 1
ATOM 3737 N N . LEU B 1 212 ? 4.769 -5.763 -91.849 1.00 49.62 212 LEU B N 1
ATOM 3738 C CA . LEU B 1 212 ? 5.983 -6.091 -92.589 1.00 50.92 212 LEU B CA 1
ATOM 3739 C C . LEU B 1 212 ? 5.663 -6.422 -94.046 1.00 53.27 212 LEU B C 1
ATOM 3740 O O . LEU B 1 212 ? 6.411 -6.041 -94.955 1.00 52.98 212 LEU B O 1
ATOM 3745 N N . GLN B 1 213 ? 4.549 -7.111 -94.284 1.00 53.96 213 GLN B N 1
ATOM 3746 C CA . GLN B 1 213 ? 4.078 -7.458 -95.627 1.00 57.29 213 GLN B CA 1
ATOM 3747 C C . GLN B 1 213 ? 5.162 -8.202 -96.411 1.00 54.47 213 GLN B C 1
ATOM 3748 O O . GLN B 1 213 ? 5.790 -7.681 -97.333 1.00 50.94 213 GLN B O 1
ATOM 3754 N N . VAL B 1 214 ? 5.353 -9.455 -96.009 1.00 52.64 214 VAL B N 1
ATOM 3755 C CA . VAL B 1 214 ? 6.361 -10.314 -96.621 1.00 51.85 214 VAL B CA 1
ATOM 3756 C C . VAL B 1 214 ? 5.753 -10.962 -97.859 1.00 52.56 214 VAL B C 1
ATOM 3757 O O . VAL B 1 214 ? 4.729 -11.656 -97.753 1.00 53.22 214 VAL B O 1
ATOM 3761 N N . PRO B 1 215 ? 6.333 -10.755 -99.040 1.00 53.85 215 PRO B N 1
ATOM 3762 C CA . PRO B 1 215 ? 5.842 -11.443 -100.242 1.00 57.51 215 PRO B CA 1
ATOM 3763 C C . PRO B 1 215 ? 5.976 -12.955 -100.121 1.00 59.86 215 PRO B C 1
ATOM 3764 O O . PRO B 1 215 ? 7.000 -13.473 -99.669 1.00 59.90 215 PRO B O 1
ATOM 3768 N N . LEU B 1 216 ? 4.937 -13.669 -100.563 1.00 59.89 216 LEU B N 1
ATOM 3769 C CA . LEU B 1 216 ? 4.944 -15.124 -100.432 1.00 61.76 216 LEU B CA 1
ATOM 3770 C C . LEU B 1 216 ? 6.086 -15.761 -101.213 1.00 62.23 216 LEU B C 1
ATOM 3771 O O . LEU B 1 216 ? 6.595 -16.812 -100.809 1.00 64.26 216 LEU B O 1
ATOM 3776 N N . HIS B 1 217 ? 6.499 -15.156 -102.328 1.00 58.85 217 HIS B N 1
ATOM 3777 C CA . HIS B 1 217 ? 7.526 -15.786 -103.150 1.00 65.44 217 HIS B CA 1
ATOM 3778 C C . HIS B 1 217 ? 8.840 -15.968 -102.398 1.00 66.47 217 HIS B C 1
ATOM 3779 O O . HIS B 1 217 ? 9.626 -16.853 -102.756 1.00 70.97 217 HIS B O 1
ATOM 3786 N N . LEU B 1 218 ? 9.096 -15.168 -101.362 1.00 63.47 218 LEU B N 1
ATOM 3787 C CA . LEU B 1 218 ? 10.299 -15.348 -100.558 1.00 60.16 218 LEU B CA 1
ATOM 3788 C C . LEU B 1 218 ? 10.279 -16.632 -99.747 1.00 63.06 218 LEU B C 1
ATOM 3789 O O . LEU B 1 218 ? 11.325 -17.028 -99.225 1.00 65.68 218 LEU B O 1
ATOM 3794 N N . LEU B 1 219 ? 9.126 -17.281 -99.622 1.00 63.44 219 LEU B N 1
ATOM 3795 C CA . LEU B 1 219 ? 8.939 -18.375 -98.684 1.00 62.83 219 LEU B CA 1
ATOM 3796 C C . LEU B 1 219 ? 8.992 -19.739 -99.352 1.00 68.92 219 LEU B C 1
ATOM 3797 O O . LEU B 1 219 ? 8.740 -20.752 -98.691 1.00 71.63 219 LEU B O 1
ATOM 3802 N N . LYS B 1 220 ? 9.305 -19.792 -100.641 1.00 73.50 220 LYS B N 1
ATOM 3803 C CA . LYS B 1 220 ? 9.424 -21.054 -101.352 1.00 81.99 220 LYS B CA 1
ATOM 3804 C C . LYS B 1 220 ? 10.788 -21.127 -102.021 1.00 87.66 220 LYS B C 1
ATOM 3805 O O . LYS B 1 220 ? 11.517 -20.136 -102.112 1.00 85.60 220 LYS B O 1
ATOM 3811 N N . ASN B 1 221 ? 11.134 -22.326 -102.488 1.00 96.42 221 ASN B N 1
ATOM 3812 C CA . ASN B 1 221 ? 12.437 -22.575 -103.100 1.00 101.73 221 ASN B CA 1
ATOM 3813 C C . ASN B 1 221 ? 13.574 -22.316 -102.118 1.00 100.25 221 ASN B C 1
ATOM 3814 O O . ASN B 1 221 ? 14.673 -21.915 -102.512 1.00 99.25 221 ASN B O 1
ATOM 3819 N N . SER B 1 222 ? 13.313 -22.540 -100.827 1.00 99.36 222 SER B N 1
ATOM 3820 C CA . SER B 1 222 ? 14.359 -22.389 -99.822 1.00 96.84 222 SER B CA 1
ATOM 3821 C C . SER B 1 222 ? 15.583 -23.226 -100.163 1.00 98.59 222 SER B C 1
ATOM 3822 O O . SER B 1 222 ? 16.710 -22.852 -99.814 1.00 97.01 222 SER B O 1
ATOM 3825 N N . ASN B 1 223 ? 15.382 -24.356 -100.851 1.00 98.37 223 ASN B N 1
ATOM 3826 C CA . ASN B 1 223 ? 16.481 -25.241 -101.222 1.00 98.85 223 ASN B CA 1
ATOM 3827 C C . ASN B 1 223 ? 17.526 -24.547 -102.086 1.00 96.77 223 ASN B C 1
ATOM 3828 O O . ASN B 1 223 ? 18.648 -25.053 -102.208 1.00 97.05 223 ASN B O 1
ATOM 3833 N N . LEU B 1 224 ? 17.185 -23.413 -102.697 1.00 94.82 224 LEU B N 1
ATOM 3834 C CA . LEU B 1 224 ? 18.141 -22.633 -103.473 1.00 93.88 224 LEU B CA 1
ATOM 3835 C C . LEU B 1 224 ? 18.749 -21.478 -102.685 1.00 91.29 224 LEU B C 1
ATOM 3836 O O . LEU B 1 224 ? 19.655 -20.812 -103.197 1.00 89.88 224 LEU B O 1
ATOM 3841 N N . GLY B 1 225 ? 18.291 -21.239 -101.466 1.00 90.03 225 GLY B N 1
ATOM 3842 C CA . GLY B 1 225 ? 18.758 -20.134 -100.653 1.00 87.19 225 GLY B CA 1
ATOM 3843 C C . GLY B 1 225 ? 17.774 -18.977 -100.653 1.00 83.66 225 GLY B C 1
ATOM 3844 O O . GLY B 1 225 ? 17.017 -18.765 -101.607 1.00 85.66 225 GLY B O 1
ATOM 3845 N N . ASN B 1 226 ? 17.784 -18.208 -99.564 1.00 78.75 226 ASN B N 1
ATOM 3846 C CA . ASN B 1 226 ? 16.853 -17.093 -99.429 1.00 72.74 226 ASN B CA 1
ATOM 3847 C C . ASN B 1 226 ? 17.368 -16.019 -98.475 1.00 68.98 226 ASN B C 1
ATOM 3848 O O . ASN B 1 226 ? 16.702 -14.997 -98.270 1.00 64.19 226 ASN B O 1
ATOM 3853 N N . GLN B 1 227 ? 18.546 -16.240 -97.879 1.00 74.05 227 GLN B N 1
ATOM 3854 C CA . GLN B 1 227 ? 19.064 -15.279 -96.907 1.00 73.50 227 GLN B CA 1
ATOM 3855 C C . GLN B 1 227 ? 19.384 -13.942 -97.566 1.00 67.17 227 GLN B C 1
ATOM 3856 O O . GLN B 1 227 ? 19.094 -12.881 -96.999 1.00 64.00 227 GLN B O 1
ATOM 3862 N N . GLU B 1 228 ? 19.976 -13.971 -98.760 1.00 64.99 228 GLU B N 1
ATOM 3863 C CA . GLU B 1 228 ? 20.314 -12.734 -99.455 1.00 66.06 228 GLU B CA 1
ATOM 3864 C C . GLU B 1 228 ? 19.071 -11.878 -99.691 1.00 66.12 228 GLU B C 1
ATOM 3865 O O . GLU B 1 228 ? 19.015 -10.713 -99.281 1.00 61.34 228 GLU B O 1
ATOM 3871 N N . GLN B 1 229 ? 18.059 -12.445 -100.359 1.00 64.28 229 GLN B N 1
ATOM 3872 C CA . GLN B 1 229 ? 16.819 -11.708 -100.597 1.00 63.33 229 GLN B CA 1
ATOM 3873 C C . GLN B 1 229 ? 16.203 -11.221 -99.291 1.00 65.06 229 GLN B C 1
ATOM 3874 O O . GLN B 1 229 ? 15.722 -10.086 -99.210 1.00 68.05 229 GLN B O 1
ATOM 3880 N N . TRP B 1 230 ? 16.202 -12.071 -98.259 1.00 65.21 230 TRP B N 1
ATOM 3881 C CA . TRP B 1 230 ? 15.532 -11.728 -97.005 1.00 63.64 230 TRP B CA 1
ATOM 3882 C C . TRP B 1 230 ? 16.114 -10.460 -96.398 1.00 63.88 230 TRP B C 1
ATOM 3883 O O . TRP B 1 230 ? 15.378 -9.544 -96.015 1.00 61.62 230 TRP B O 1
ATOM 3894 N N . HIS B 1 231 ? 17.442 -10.385 -96.308 1.00 65.96 231 HIS B N 1
ATOM 3895 C CA . HIS B 1 231 ? 18.063 -9.221 -95.691 1.00 67.07 231 HIS B CA 1
ATOM 3896 C C . HIS B 1 231 ? 17.905 -7.985 -96.565 1.00 63.74 231 HIS B C 1
ATOM 3897 O O . HIS B 1 231 ? 17.645 -6.890 -96.055 1.00 64.05 231 HIS B O 1
ATOM 3904 N N . THR B 1 232 ? 18.045 -8.138 -97.883 1.00 61.22 232 THR B N 1
ATOM 3905 C CA . THR B 1 232 ? 17.714 -7.037 -98.781 1.00 65.25 232 THR B CA 1
ATOM 3906 C C . THR B 1 232 ? 16.312 -6.511 -98.495 1.00 66.01 232 THR B C 1
ATOM 3907 O O . THR B 1 232 ? 16.096 -5.296 -98.415 1.00 68.50 232 THR B O 1
ATOM 3911 N N . PHE B 1 233 ? 15.351 -7.419 -98.309 1.00 62.89 233 PHE B N 1
ATOM 3912 C CA . PHE B 1 233 ? 13.974 -7.007 -98.052 1.00 62.09 233 PHE B CA 1
ATOM 3913 C C . PHE B 1 233 ? 13.837 -6.333 -96.692 1.00 59.12 233 PHE B C 1
ATOM 3914 O O . PHE B 1 233 ? 13.160 -5.306 -96.568 1.00 58.38 233 PHE B O 1
ATOM 3922 N N . LEU B 1 234 ? 14.467 -6.900 -95.664 1.00 56.21 234 LEU B N 1
ATOM 3923 C CA . LEU B 1 234 ? 14.302 -6.374 -94.313 1.00 56.22 234 LEU B CA 1
ATOM 3924 C C . LEU B 1 234 ? 14.888 -4.975 -94.179 1.00 58.30 234 LEU B C 1
ATOM 3925 O O . LEU B 1 234 ? 14.316 -4.123 -93.491 1.00 57.77 234 LEU B O 1
ATOM 3930 N N . GLN B 1 235 ? 16.038 -4.727 -94.806 1.00 61.03 235 GLN B N 1
ATOM 3931 C CA . GLN B 1 235 ? 16.689 -3.434 -94.637 1.00 68.73 235 GLN B CA 1
ATOM 3932 C C . GLN B 1 235 ? 15.821 -2.309 -95.185 1.00 70.71 235 GLN B C 1
ATOM 3933 O O . GLN B 1 235 ? 15.742 -1.228 -94.589 1.00 72.83 235 GLN B O 1
ATOM 3939 N N . LYS B 1 236 ? 15.146 -2.554 -96.311 1.00 72.65 236 LYS B N 1
ATOM 3940 C CA . LYS B 1 236 ? 14.246 -1.550 -96.867 1.00 76.65 236 LYS B CA 1
ATOM 3941 C C . LYS B 1 236 ? 13.045 -1.308 -95.957 1.00 74.37 236 LYS B C 1
ATOM 3942 O O . LYS B 1 236 ? 12.642 -0.159 -95.749 1.00 77.50 236 LYS B O 1
ATOM 3948 N N . LYS B 1 237 ? 12.458 -2.372 -95.403 1.00 70.11 237 LYS B N 1
ATOM 3949 C CA . LYS B 1 237 ? 11.292 -2.191 -94.542 1.00 67.99 237 LYS B CA 1
ATOM 3950 C C . LYS B 1 237 ? 11.676 -1.552 -93.214 1.00 69.40 237 LYS B C 1
ATOM 3951 O O . LYS B 1 237 ? 10.983 -0.650 -92.727 1.00 68.42 237 LYS B O 1
ATOM 3957 N N . ILE B 1 238 ? 12.779 -2.005 -92.616 1.00 67.51 238 ILE B N 1
ATOM 3958 C CA . ILE B 1 238 ? 13.141 -1.561 -91.273 1.00 65.16 238 ILE B CA 1
ATOM 3959 C C . ILE B 1 238 ? 13.289 -0.047 -91.212 1.00 66.32 238 ILE B C 1
ATOM 3960 O O . ILE B 1 238 ? 13.033 0.569 -90.170 1.00 65.19 238 ILE B O 1
ATOM 3965 N N . GLU B 1 239 ? 13.699 0.579 -92.317 1.00 70.74 239 GLU B N 1
ATOM 3966 C CA . GLU B 1 239 ? 13.979 2.011 -92.302 1.00 75.19 239 GLU B CA 1
ATOM 3967 C C . GLU B 1 239 ? 12.731 2.852 -92.061 1.00 72.84 239 GLU B C 1
ATOM 3968 O O . GLU B 1 239 ? 12.850 4.002 -91.630 1.00 75.24 239 GLU B O 1
ATOM 3974 N N . SER B 1 240 ? 11.540 2.314 -92.315 1.00 68.33 240 SER B N 1
ATOM 3975 C CA . SER B 1 240 ? 10.305 3.052 -92.093 1.00 69.43 240 SER B CA 1
ATOM 3976 C C . SER B 1 240 ? 9.579 2.600 -90.830 1.00 63.88 240 SER B C 1
ATOM 3977 O O . SER B 1 240 ? 8.374 2.841 -90.693 1.00 61.60 240 SER B O 1
ATOM 3980 N N . MET B 1 241 ? 10.286 1.954 -89.908 1.00 60.81 241 MET B N 1
ATOM 3981 C CA . MET B 1 241 ? 9.675 1.476 -88.676 1.00 56.49 241 MET B CA 1
ATOM 3982 C C . MET B 1 241 ? 9.486 2.622 -87.690 1.00 54.92 241 MET B C 1
ATOM 3983 O O . MET B 1 241 ? 10.358 3.480 -87.538 1.00 56.62 241 MET B O 1
ATOM 3988 N N . ARG B 1 242 ? 8.336 2.624 -87.016 1.00 54.10 242 ARG B N 1
ATOM 3989 C CA . ARG B 1 242 ? 7.985 3.634 -86.028 1.00 55.36 242 ARG B CA 1
ATOM 3990 C C . ARG B 1 242 ? 7.335 2.945 -84.837 1.00 53.28 242 ARG B C 1
ATOM 3991 O O . ARG B 1 242 ? 6.532 2.023 -85.008 1.00 49.30 242 ARG B O 1
ATOM 3999 N N . CYS B 1 243 ? 7.690 3.384 -83.633 1.00 55.81 243 CYS B N 1
ATOM 4000 C CA . CYS B 1 243 ? 7.215 2.763 -82.399 1.00 53.31 243 CYS B CA 1
ATOM 4001 C C . CYS B 1 243 ? 6.026 3.537 -81.842 1.00 52.93 243 CYS B C 1
ATOM 4002 O O . CYS B 1 243 ? 6.068 4.768 -81.753 1.00 54.30 243 CYS B O 1
ATOM 4005 N N . TYR B 1 244 ? 4.973 2.810 -81.467 1.00 52.81 244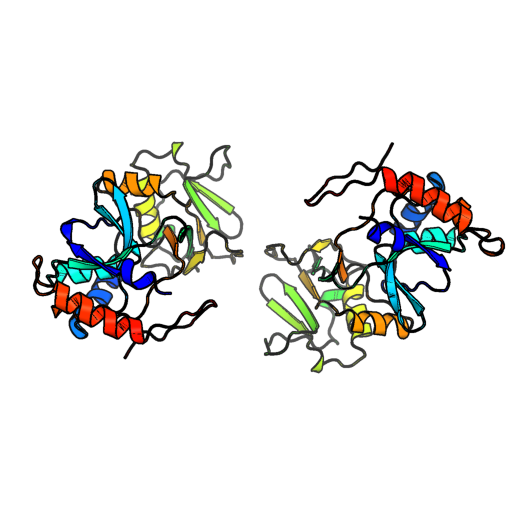 TYR B N 1
ATOM 4006 C CA . TYR B 1 244 ? 3.783 3.373 -80.843 1.00 52.74 244 TYR B CA 1
ATOM 4007 C C . TYR B 1 244 ? 3.505 2.591 -79.569 1.00 55.48 244 TYR B C 1
ATOM 4008 O O . TYR B 1 244 ? 3.694 1.372 -79.527 1.00 57.14 244 TYR B O 1
ATOM 4017 N N . THR B 1 245 ? 3.081 3.294 -78.519 1.00 55.50 245 THR B N 1
ATOM 4018 C CA . THR B 1 245 ? 3.107 2.709 -77.187 1.00 58.64 245 THR B CA 1
ATOM 4019 C C . THR B 1 245 ? 1.739 2.500 -76.553 1.00 62.22 245 THR B C 1
ATOM 4020 O O . THR B 1 245 ? 1.620 1.649 -75.666 1.00 70.71 245 THR B O 1
ATOM 4024 N N . GLU B 1 246 ? 0.715 3.235 -76.968 1.00 58.56 246 GLU B N 1
ATOM 4025 C CA . GLU B 1 246 ? -0.609 3.107 -76.381 1.00 59.96 246 GLU B CA 1
ATOM 4026 C C . GLU B 1 246 ? -1.492 2.243 -77.279 1.00 57.87 246 GLU B C 1
ATOM 4027 O O . GLU B 1 246 ? -1.053 1.719 -78.305 1.00 60.14 246 GLU B O 1
ATOM 4033 N N . LYS B 1 247 ? -2.757 2.086 -76.886 1.00 54.41 247 LYS B N 1
ATOM 4034 C CA . LYS B 1 247 ? -3.698 1.355 -77.726 1.00 53.33 247 LYS B CA 1
ATOM 4035 C C . LYS B 1 247 ? -3.863 2.072 -79.060 1.00 50.09 247 LYS B C 1
ATOM 4036 O O . LYS B 1 247 ? -4.052 3.292 -79.098 1.00 48.61 247 LYS B O 1
ATOM 4042 N N . ILE B 1 248 ? -3.782 1.322 -80.159 1.00 48.81 248 ILE B N 1
ATOM 4043 C CA . ILE B 1 248 ? -3.937 1.914 -81.482 1.00 48.58 248 ILE B CA 1
ATOM 4044 C C . ILE B 1 248 ? -5.029 1.194 -82.253 1.00 48.53 248 ILE B C 1
ATOM 4045 O O . ILE B 1 248 ? -5.282 -0.001 -82.062 1.00 45.79 248 ILE B O 1
ATOM 4050 N N . TYR B 1 249 ? -5.675 1.939 -83.142 1.00 48.96 249 TYR B N 1
ATOM 4051 C CA . TYR B 1 249 ? -6.612 1.381 -84.107 1.00 49.86 249 TYR B CA 1
ATOM 4052 C C . TYR B 1 249 ? -5.952 1.488 -85.477 1.00 50.06 249 TYR B C 1
ATOM 4053 O O . TYR B 1 249 ? -5.852 2.582 -86.042 1.00 51.93 249 TYR B O 1
ATOM 4062 N N . LEU B 1 250 ? -5.485 0.359 -86.000 1.00 46.67 250 LEU B N 1
ATOM 4063 C CA . LEU B 1 250 ? -4.708 0.333 -87.231 1.00 47.37 250 LEU B CA 1
ATOM 4064 C C . LEU B 1 250 ? -5.623 0.025 -88.412 1.00 49.53 250 LEU B C 1
ATOM 4065 O O . LEU B 1 250 ? -6.322 -0.995 -88.410 1.00 49.41 250 LEU B O 1
ATOM 4070 N N . ILE B 1 251 ? -5.617 0.905 -89.411 1.00 49.70 251 ILE B N 1
ATOM 4071 C CA . ILE B 1 251 ? -6.305 0.648 -90.672 1.00 52.37 251 ILE B CA 1
ATOM 4072 C C . ILE B 1 251 ? -5.410 -0.253 -91.517 1.00 54.50 251 ILE B C 1
ATOM 4073 O O . ILE B 1 251 ? -4.316 0.152 -91.922 1.00 54.58 251 ILE B O 1
ATOM 4078 N N . GLU B 1 252 ? -5.873 -1.471 -91.787 1.00 53.93 252 GLU B N 1
ATOM 4079 C CA . GLU B 1 252 ? -5.057 -2.497 -92.439 1.00 58.16 252 GLU B CA 1
ATOM 4080 C C . GLU B 1 252 ? -5.494 -2.665 -93.890 1.00 67.11 252 GLU B C 1
ATOM 4081 O O . GLU B 1 252 ? -6.040 -3.694 -94.292 1.00 70.62 252 GLU B O 1
ATOM 4087 N N . ALA B 1 253 ? -5.226 -1.637 -94.686 1.00 73.91 253 ALA B N 1
ATOM 4088 C CA . ALA B 1 253 ? -5.525 -1.679 -96.109 1.00 83.21 253 ALA B CA 1
ATOM 4089 C C . ALA B 1 253 ? -4.732 -0.575 -96.789 1.00 90.45 253 ALA B C 1
ATOM 4090 O O . ALA B 1 253 ? -4.134 0.282 -96.134 1.00 89.74 253 ALA B O 1
ATOM 4092 N N . GLU B 1 254 ? -4.729 -0.612 -98.116 1.00 101.17 254 GLU B N 1
ATOM 4093 C CA . GLU B 1 254 ? -4.026 0.392 -98.902 1.00 107.97 254 GLU B CA 1
ATOM 4094 C C . GLU B 1 254 ? -4.847 0.774 -100.126 1.00 115.25 254 GLU B C 1
ATOM 4095 O O . GLU B 1 254 ? -6.027 0.439 -100.217 1.00 118.50 254 GLU B O 1
#

Nearest PDB structures (foldseek):
  6nr6-assembly1_A  TM=1.004E+00  e=2.112E-56  Staphylococcus pseudintermedius
  5ujd-assembly1_B  TM=9.854E-01  e=3.130E-51  Staphylococcus pseudintermedius
  5uje-assembly1_A  TM=9.054E-01  e=4.571E-34  Staphylococcus aureus subsp. aureus str. Newman
  5x0b-assembly1_A  TM=8.184E-01  e=9.605E-13  Thermococcus kodakarensis KOD1
  5x0f-assembly1_A  TM=7.894E-01  e=1.476E-12  Thermococcus kodakarensis KOD1

Organism: Staphylococcus pseudintermedius (NCBI:txid283734)

InterPro domains:
  IPR003115 ParB-like, N-terminal domain [PF02195] (8-80)
  IPR003115 ParB-like, N-terminal domain [SM00470] (9-92)
  IPR016999 L-serine kinase SbnI-like [PIRSF032543] (1-252)
  IPR023098 L-serine kinase SerK/SbnI, C-terminal [G3DSA:3.30.1760.10] (87-207)
  IPR036086 ParB/Sulfiredoxin superfamily [SSF110849] (8-219)
  IPR037953 SbnI-like, N-terminal [cd16388] (8-84)

Secondary structure (DSSP, 8-state):
-TTHHHHEEEEEGGGEE--BPPPHHHHHHHHHHHHHH-EESSPEEEEE-GGG-EEEEE-HHHHHHHHHTT-SEEEEEEPPGGGEEEEEEEEEES-GGG-HHHHSPP-S--B----SSPPSEEEE-SS-EEEE-GGG--S-HHHHHHHHHHTTTTTS--EEEETTS-----TT-EEEEEPPPPHHHHHHHHHTT--BPTT-EEEEESS------EEGGGGS-SSSSHHHHHHHHHHHHHHT-----S--------/--HHHHHEEEEEGGGEE--B---HHHHHHHHHHHHHH-EESSPEEEEE-GGG-EEEEE-HHHHHHHHHTT-SEEEEEEPPGGGEEEEE-EEEETTGGG-HHHHT--SS--B----SSPPSEEEE-SS-EEEE-GGG-SS-HHHHHHHHHHHHHTTS--EEE-TT------TT-EEEEEPPPPHHHHHHHHHTT--BPTT-EEEEESS------EEGGGGS-GGG--HHHHHHHHHHHHTT-----S--------

B-factor: mean 59.51, std 21.37, range [22.05, 147.53]

Foldseek 3Di:
DVCQLVQWDWAFLVQEFEFEDDDVVLLVVLLVVCVVQLWDFFFFEWEQDPPRGIYTPDQPSVSVSLVVVQFRIGTYGYADPVFKDKFWWKKKQQAQVPQCLNVDDDDADWDQDDDPDDFQKWKDAQPGIIGHRPVRDDPDVQVVQQSSCVSRPPPRPIDIDTLPDDDHHDHGMMIMDHGIDDPVRSVVCRVVVHHHYPRIMDMDGPDGDGRLTGRSVLGNDPDDVSVVVVVVSSVVSVVPDDDDDDDDDDDRDD/DCVQVVQWDWAFLVQEFEFEDDDVVVLVVLLVVCVVQLWDFFFFEWEQAPPRGIYTPGQPSVSVSLVVVPFRIGTYGYADPVFKDKFWWKKKQLQQLPQVLAPPPPPADWDQDDDPDDFAKWKDAQPGIIGHRPVPDPDDSQVVQVSNCVSRVVPTDMDIDDPPDDDRHDHRMMMMDGGTDDPVVSSVQVVVVHHHYPPIMDMGGPDGDGRLTHRSVLRPPCVVPRPVVVSVSSVVSVVPDDDDDDDDDDDPDD